Protein AF-0000000085030224 (afdb_homodimer)

Organism: Methanopyrus kandleri (strain AV19 / DSM 6324 / JCM 9639 / NBRC 100938) (NCBI:txid190192)

Nearest PDB structures (foldseek):
  5ff0-assembly1_A  TM=8.619E-01  e=9.797E-22  Thermotoga maritima
  5fep-assembly1_A  TM=8.536E-01  e=1.835E-21  Thermotoga maritima
  3iix-assembly1_A  TM=8.517E-01  e=8.089E-21  Thermotoga maritima MSB8
  7o1s-assembly1_A  TM=8.584E-01  e=1.139E-20  Thermotoga maritima MSB8
  7o1p-assembly1_A  TM=8.480E-01  e=1.139E-20  Thermotoga maritima MSB8

Radius of gyration: 26.55 Å; Cα contacts (8 Å, |Δi|>4): 1636; chains: 2; bounding box: 84×77×60 Å

pLDDT: mean 93.84, std 14.71, range [23.75, 98.94]

Sequence (712 aa):
MRFKDALREVRTDRKLADTEAIVRLLSAKSVRVHDLFRAALSEKLHHRGELVKLTSTIHVTNECRIRPRCAYCGFAAGASPEGYFEGFTRSYEEIAEAAKAIEESGIPRVSCSGAYRGDGGKLAVTAARAVKENTDLELLINFGHDLSEETIAELARLDVETICCNLETTNRELFERLKPGDSFEERVRVCETVCRYGIDLSSGLLVGIGEDYRDRAEHLKFLARFETLAEIPIMGFNPYPGTLMEHVPRCPLLEQAKVMAVARLMYPDLMITAPTPTVGPEEVEVALMAGADNLATVIPDNHPHEVKGVGNPRTGNLDRVVELIEGFGLKPELRGDRACSTSCTKLVNRSTQRSSMRFKDALREVRTDRKLADTEAIVRLLSAKSVRVHDLFRAALSEKLHHRGELVKLTSTIHVTNECRIRPRCAYCGFAAGASPEGYFEGFTRSYEEIAEAAKAIEESGIPRVSCSGAYRGDGGKLAVTAARAVKENTDLELLINFGHDLSEETIAELARLDVETICCNLETTNRELFERLKPGDSFEERVRVCETVCRYGIDLSSGLLVGIGEDYRDRAEHLKFLARFETLAEIPIMGFNPYPGTLMEHVPRCPLLEQAKVMAVARLMYPDLMITAPTPTVGPEEVEVALMAGADNLATVIPDNHPHEVKGVGNPRTGNLDRVVELIEGFGLKPELRGDRACSTSCTKLVNRSTQRSS

Secondary structure (DSSP, 8-state):
--HHHHHHHHHHHGGG--HHHHHHHHT--THHHHHHHHHHHHHHHHHH-SEEEEEEEEEEE-----SSPPTT--SSTTS-TTS--S--B--HHHHHHHHHHHHHHT--EEEEEE---SSSSHHHHHHHHHHHHH---EEEEE-GGG--HHHHHHHHHTT--EEE---B---HHHHHHH-TTS-HHHHHHHHHHHHHTTPEEE--EEESSS--HHHHHHHHHHGGG-TTEEEEEEEE----TTSTTTTSPPPPHHHHHHHHHHHHHH-TTSEEEEEHHHH-TT-HHHHHHTT--EEESEE-TT-SS----SS-S--EEHHHHHHHHHHHT-EE---TTHHHHHHHHHHHTTTGGG--/--HHHHHHHHHHHGGG--HHHHHHHHT--THHHHHHHHHHHHHHHHHH-SEEEEEEEEEEE-----SSPPTT--SSTTS-TTS--S--B--HHHHHHHHHHHHHHT--EEEEEE---SSSSHHHHHHHHHHHHH---EEEEE-GGG--HHHHHHHHHTT--EEE---B---HHHHHHH-TTS-HHHHHHHHHHHHHTTPEEE--EEESSS--HHHHHHHHHHGGG-TTEEEEEEEE----TTSTTTTSPPPPHHHHHHHHHHHHHH-TTSEEEEEHHHH-TT-HHHHHHTT--EEESEE-TT-SS----SS-S--EEHHHHHHHHHHHT-EE---TTHHHHHHHHHHHTTTGGG--

Structure (mmCIF, N/CA/C/O backbone):
data_AF-0000000085030224-model_v1
#
loop_
_entity.id
_entity.type
_entity.pdbx_description
1 polymer 'Predicted enzyme related to biotin synthase'
#
loop_
_atom_site.group_PDB
_atom_site.id
_atom_site.type_symbol
_atom_site.label_atom_id
_atom_site.label_alt_id
_atom_site.label_comp_id
_atom_site.label_asym_id
_atom_site.label_entity_id
_atom_site.label_seq_id
_atom_site.pdbx_PDB_ins_code
_atom_site.Cartn_x
_atom_site.Cartn_y
_atom_site.Cartn_z
_atom_site.occupancy
_atom_site.B_iso_or_equiv
_atom_site.auth_seq_id
_atom_site.auth_comp_id
_atom_site.auth_asym_id
_atom_site.auth_atom_id
_atom_site.pdbx_PDB_model_num
ATOM 1 N N . MET A 1 1 ? 9.742 -3.543 28.781 1 88 1 MET A N 1
ATOM 2 C CA . MET A 1 1 ? 8.305 -3.527 29.031 1 88 1 MET A CA 1
ATOM 3 C C . MET A 1 1 ? 7.57 -4.414 28.031 1 88 1 MET A C 1
ATOM 5 O O . MET A 1 1 ? 7.891 -4.414 26.844 1 88 1 MET A O 1
ATOM 9 N N . ARG A 1 2 ? 6.578 -5.172 28.625 1 93.69 2 ARG A N 1
ATOM 10 C CA . ARG A 1 2 ? 5.797 -6.035 27.734 1 93.69 2 ARG A CA 1
ATOM 11 C C . ARG A 1 2 ? 4.852 -5.219 26.859 1 93.69 2 ARG A C 1
ATOM 13 O O . ARG A 1 2 ? 4.309 -4.203 27.312 1 93.69 2 ARG A O 1
ATOM 20 N N . PHE A 1 3 ? 4.664 -5.668 25.672 1 97.31 3 PHE A N 1
ATOM 21 C CA . PHE A 1 3 ? 3.84 -4.957 24.703 1 97.31 3 PHE A CA 1
ATOM 22 C C . PHE A 1 3 ? 2.438 -4.727 25.25 1 97.31 3 PHE A C 1
ATOM 24 O O . PHE A 1 3 ? 1.894 -3.627 25.141 1 97.31 3 PHE A O 1
ATOM 31 N N . LYS A 1 4 ? 1.831 -5.734 25.812 1 96.62 4 LYS A N 1
ATOM 32 C CA . LYS A 1 4 ? 0.47 -5.641 26.344 1 96.62 4 LYS A CA 1
ATOM 33 C C . LYS A 1 4 ? 0.37 -4.582 27.438 1 96.62 4 LYS A C 1
ATOM 35 O O . LYS A 1 4 ? -0.636 -3.877 27.531 1 96.62 4 LYS A O 1
ATOM 40 N N . ASP A 1 5 ? 1.41 -4.504 28.266 1 97.62 5 ASP A N 1
ATOM 41 C CA . ASP A 1 5 ? 1.444 -3.504 29.328 1 97.62 5 ASP A CA 1
ATOM 42 C C . ASP A 1 5 ? 1.583 -2.096 28.75 1 97.62 5 ASP A C 1
ATOM 44 O O . ASP A 1 5 ? 0.941 -1.159 29.234 1 97.62 5 ASP A O 1
ATOM 48 N N . ALA A 1 6 ? 2.447 -1.992 27.75 1 98.19 6 ALA A N 1
ATOM 49 C CA . ALA A 1 6 ? 2.619 -0.707 27.078 1 98.19 6 ALA A CA 1
ATOM 50 C C . ALA A 1 6 ? 1.314 -0.249 26.438 1 98.19 6 ALA A C 1
ATOM 52 O O . ALA A 1 6 ? 0.932 0.917 26.547 1 98.19 6 ALA A O 1
ATOM 53 N N . LEU A 1 7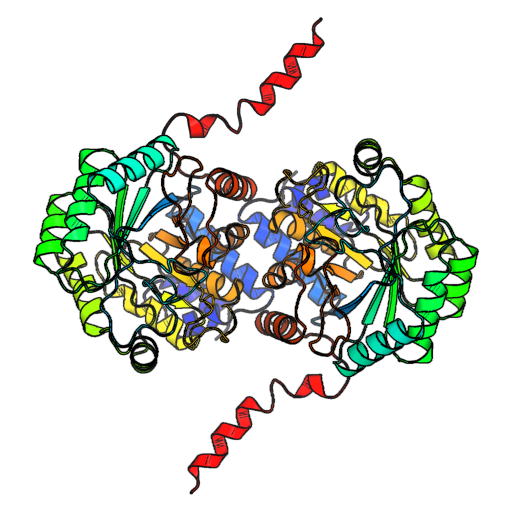 ? 0.66 -1.179 25.75 1 98.25 7 LEU A N 1
ATOM 54 C CA . LEU A 1 7 ? -0.608 -0.879 25.094 1 98.25 7 LEU A CA 1
ATOM 55 C C . LEU A 1 7 ? -1.647 -0.411 26.094 1 98.25 7 LEU A C 1
ATOM 57 O O . LEU A 1 7 ? -2.334 0.589 25.875 1 98.25 7 LEU A O 1
ATOM 61 N N . ARG A 1 8 ? -1.753 -1.082 27.234 1 97.56 8 ARG A N 1
ATOM 62 C CA . ARG A 1 8 ? -2.678 -0.706 28.297 1 97.56 8 ARG A CA 1
ATOM 63 C C . ARG A 1 8 ? -2.354 0.684 28.844 1 97.56 8 ARG A C 1
ATOM 65 O O . ARG A 1 8 ? -3.254 1.499 29.047 1 97.56 8 ARG A O 1
ATOM 72 N N . GLU A 1 9 ? -1.132 0.903 29.062 1 97.44 9 GLU A N 1
ATOM 73 C CA . GLU A 1 9 ? -0.713 2.186 29.625 1 97.44 9 GLU A CA 1
ATOM 74 C C . GLU A 1 9 ? -1.07 3.336 28.688 1 97.44 9 GLU A C 1
ATOM 76 O O . GLU A 1 9 ? -1.621 4.352 29.109 1 97.44 9 GLU A O 1
ATOM 81 N N . VAL A 1 10 ? -0.725 3.203 27.391 1 98.25 10 VAL A N 1
ATOM 82 C CA . VAL A 1 10 ? -0.957 4.285 26.438 1 98.25 10 VAL A CA 1
ATOM 83 C C . VAL A 1 10 ? -2.457 4.512 26.281 1 98.25 10 VAL A C 1
ATOM 85 O O . VAL A 1 10 ? -2.906 5.652 26.125 1 98.25 10 VAL A O 1
ATOM 88 N N . ARG A 1 11 ? -3.246 3.453 26.328 1 97.19 11 ARG A N 1
ATOM 89 C CA . ARG A 1 11 ? -4.695 3.58 26.219 1 97.19 11 ARG A CA 1
ATOM 90 C C . ARG A 1 11 ? -5.281 4.27 27.453 1 97.19 11 ARG A C 1
ATOM 92 O O . ARG A 1 11 ? -6.289 4.973 27.359 1 97.19 11 ARG A O 1
ATOM 99 N N . THR A 1 12 ? -4.652 4.074 28.562 1 96.69 12 THR A N 1
ATOM 100 C CA . THR A 1 12 ? -5.164 4.602 29.828 1 96.69 12 THR A CA 1
ATOM 101 C C . THR A 1 12 ? -4.664 6.023 30.062 1 96.69 12 THR A C 1
ATOM 103 O O . THR A 1 12 ? -5.457 6.93 30.312 1 96.69 12 THR A O 1
ATOM 106 N N . ASP A 1 13 ? -3.32 6.211 29.938 1 96.44 13 ASP A N 1
ATOM 107 C CA . ASP A 1 13 ? -2.711 7.484 30.312 1 96.44 13 ASP A CA 1
ATOM 108 C C . ASP A 1 13 ? -2.73 8.461 29.141 1 96.44 13 ASP A C 1
ATOM 110 O O . ASP A 1 13 ? -2.514 9.664 29.328 1 96.44 13 ASP A O 1
ATOM 114 N N . ARG A 1 14 ? -2.904 7.918 27.938 1 96.88 14 ARG A N 1
ATOM 115 C CA . ARG A 1 14 ? -3.066 8.75 26.75 1 96.88 14 ARG A CA 1
ATOM 116 C C . ARG A 1 14 ? -1.854 9.648 26.531 1 96.88 14 ARG A C 1
ATOM 118 O O . ARG A 1 14 ? -0.722 9.172 26.453 1 96.88 14 ARG A O 1
ATOM 125 N N . LYS A 1 15 ? -2.057 10.977 26.391 1 94.12 15 LYS A N 1
ATOM 126 C CA . LYS A 1 15 ? -0.971 11.898 26.078 1 94.12 15 LYS A CA 1
ATOM 127 C C . LYS A 1 15 ? 0.045 11.961 27.219 1 94.12 15 LYS A C 1
ATOM 129 O O . LYS A 1 15 ? 1.147 12.484 27.031 1 94.12 15 LYS A O 1
ATOM 134 N N . LEU A 1 16 ? -0.285 11.391 28.422 1 93.88 16 LEU A N 1
ATOM 135 C CA . LEU A 1 16 ? 0.604 11.422 29.578 1 93.88 16 LEU A CA 1
ATOM 136 C C . LEU A 1 16 ? 1.393 10.117 29.688 1 93.88 16 LEU A C 1
ATOM 138 O O . LEU A 1 16 ? 2.195 9.953 30.609 1 93.88 16 LEU A O 1
ATOM 142 N N . ALA A 1 17 ? 1.187 9.219 28.75 1 96.38 17 ALA A N 1
ATOM 143 C CA . ALA A 1 17 ? 1.876 7.934 28.781 1 96.38 17 ALA A CA 1
ATOM 144 C C . ALA A 1 17 ? 3.391 8.125 28.797 1 96.38 17 ALA A C 1
ATOM 146 O O . ALA A 1 17 ? 3.902 9.102 28.25 1 96.38 17 ALA A O 1
ATOM 147 N N . ASP A 1 18 ? 4.117 7.16 29.359 1 97.5 18 ASP A N 1
ATOM 148 C CA . ASP A 1 18 ? 5.578 7.188 29.422 1 97.5 18 ASP A CA 1
ATOM 149 C C . ASP A 1 18 ? 6.184 6.996 28.031 1 97.5 18 ASP A C 1
ATOM 151 O O . ASP A 1 18 ? 5.668 6.223 27.219 1 97.5 18 ASP A O 1
ATOM 155 N N . THR A 1 19 ? 7.273 7.676 27.859 1 98.12 19 THR A N 1
ATOM 156 C CA . THR A 1 19 ? 7.957 7.617 26.562 1 98.12 19 THR A CA 1
ATOM 157 C C . THR A 1 19 ? 8.312 6.176 26.219 1 98.12 19 THR A C 1
ATOM 159 O O . THR A 1 19 ? 8.203 5.77 25.047 1 98.12 19 THR A O 1
ATOM 162 N N . GLU A 1 20 ? 8.68 5.41 27.188 1 98.19 20 GLU A N 1
ATOM 163 C CA . GLU A 1 20 ? 9.102 4.031 26.953 1 98.19 20 GLU A CA 1
ATOM 164 C C . GLU A 1 20 ? 7.93 3.178 26.469 1 98.19 20 GLU A C 1
ATOM 166 O O . GLU A 1 20 ? 8.102 2.295 25.625 1 98.19 20 GLU A O 1
ATOM 171 N N . ALA A 1 21 ? 6.758 3.4 27.031 1 98.56 21 ALA A N 1
ATOM 172 C CA . ALA A 1 21 ? 5.566 2.678 26.578 1 98.56 21 ALA A CA 1
ATOM 173 C C . ALA A 1 21 ? 5.227 3.016 25.141 1 98.56 21 ALA A C 1
ATOM 175 O O . ALA A 1 21 ? 4.891 2.129 24.344 1 98.56 21 ALA A O 1
ATOM 176 N N . ILE A 1 22 ? 5.34 4.27 24.797 1 98.81 22 ILE A N 1
ATOM 177 C CA . ILE A 1 22 ? 5.051 4.734 23.453 1 98.81 22 ILE A CA 1
ATOM 178 C C . ILE A 1 22 ? 6.047 4.117 22.469 1 98.81 22 ILE A C 1
ATOM 180 O O . ILE A 1 22 ? 5.656 3.613 21.406 1 98.81 22 ILE A O 1
ATOM 184 N N . VAL A 1 23 ? 7.348 4.141 22.828 1 98.75 23 VAL A N 1
ATOM 185 C CA . VAL A 1 23 ? 8.406 3.574 22 1 98.75 23 VAL A CA 1
ATOM 186 C C . VAL A 1 23 ? 8.141 2.086 21.766 1 98.75 23 VAL A C 1
ATOM 188 O O . VAL A 1 23 ? 8.336 1.574 20.672 1 98.75 23 VAL A O 1
ATOM 191 N N . ARG A 1 24 ? 7.688 1.404 22.812 1 98.5 24 ARG A N 1
ATOM 192 C CA . ARG A 1 24 ? 7.387 -0.02 22.703 1 98.5 24 ARG A CA 1
ATOM 193 C C . ARG A 1 24 ? 6.305 -0.278 21.672 1 98.5 24 ARG A C 1
ATOM 195 O O . ARG A 1 24 ? 6.387 -1.243 20.906 1 98.5 24 ARG A O 1
ATOM 202 N N . LEU A 1 25 ? 5.281 0.533 21.625 1 98.81 25 LEU A N 1
ATOM 203 C CA . LEU A 1 25 ? 4.211 0.387 20.641 1 98.81 25 LEU A CA 1
ATOM 204 C C . LEU A 1 25 ? 4.715 0.707 19.234 1 98.81 25 LEU A C 1
ATOM 206 O O . LEU A 1 25 ? 4.398 -0.006 18.281 1 98.81 25 LEU A O 1
ATOM 210 N N . LEU A 1 26 ? 5.523 1.766 19.125 1 98.75 26 LEU A N 1
ATOM 211 C CA . LEU A 1 26 ? 6.043 2.195 17.828 1 98.75 26 LEU A CA 1
ATOM 212 C C . LEU A 1 26 ? 6.949 1.128 17.219 1 98.75 26 LEU A C 1
ATOM 214 O O . LEU A 1 26 ? 7.086 1.04 16 1 98.75 26 LEU A O 1
ATOM 218 N N . SER A 1 27 ? 7.527 0.325 18.062 1 98.19 27 SER A N 1
ATOM 219 C CA . SER A 1 27 ? 8.461 -0.698 17.594 1 98.19 27 SER A CA 1
ATOM 220 C C . SER A 1 27 ? 7.758 -2.041 17.422 1 98.19 27 SER A C 1
ATOM 222 O O . SER A 1 27 ? 8.414 -3.068 17.234 1 98.19 27 SER A O 1
ATOM 224 N N . ALA A 1 28 ? 6.41 -2.055 17.484 1 97.75 28 ALA A N 1
ATOM 225 C CA . ALA A 1 28 ? 5.637 -3.287 17.359 1 97.75 28 ALA A CA 1
ATOM 226 C C . ALA A 1 28 ? 6 -4.035 16.078 1 97.75 28 ALA A C 1
ATOM 228 O O . ALA A 1 28 ? 6.199 -3.42 15.031 1 97.75 28 ALA A O 1
ATOM 229 N N . LYS A 1 29 ? 6.047 -5.367 16.156 1 96.5 29 LYS A N 1
ATOM 230 C CA . LYS A 1 29 ? 6.34 -6.246 15.023 1 96.5 29 LYS A CA 1
ATOM 231 C C . LYS A 1 29 ? 5.355 -7.406 14.953 1 96.5 29 LYS A C 1
ATOM 233 O O . LYS A 1 29 ? 4.695 -7.723 15.945 1 96.5 29 LYS A O 1
ATOM 238 N N . SER A 1 30 ? 5.23 -7.969 13.766 1 96 30 SER A N 1
ATOM 239 C CA . SER A 1 30 ? 4.461 -9.195 13.57 1 96 30 SER A CA 1
ATOM 240 C C . SER A 1 30 ? 3.057 -9.062 14.148 1 96 30 SER A C 1
ATOM 242 O O . SER A 1 30 ? 2.348 -8.102 13.852 1 96 30 SER A O 1
ATOM 244 N N . VAL A 1 31 ? 2.586 -9.984 14.969 1 95.94 31 VAL A N 1
ATOM 245 C CA . VAL A 1 31 ? 1.201 -10.062 15.43 1 95.94 31 VAL A CA 1
ATOM 246 C C . VAL A 1 31 ? 0.865 -8.844 16.281 1 95.94 31 VAL A C 1
ATOM 248 O O . VAL A 1 31 ? -0.296 -8.438 16.359 1 95.94 31 VAL A O 1
ATOM 251 N N . ARG A 1 32 ? 1.884 -8.227 16.906 1 97.56 32 ARG A N 1
ATOM 252 C CA . ARG A 1 32 ? 1.66 -7.074 17.766 1 97.56 32 ARG A CA 1
ATOM 253 C C . ARG A 1 32 ? 1.203 -5.863 16.953 1 97.56 32 ARG A C 1
ATOM 255 O O . ARG A 1 32 ? 0.532 -4.977 17.484 1 97.56 32 ARG A O 1
ATOM 262 N N . VAL A 1 33 ? 1.571 -5.82 15.672 1 98.19 33 VAL A N 1
ATOM 263 C CA . VAL A 1 33 ? 1.097 -4.754 14.789 1 98.19 33 VAL A CA 1
ATOM 264 C C . VAL A 1 33 ? -0.425 -4.812 14.68 1 98.19 33 VAL A C 1
ATOM 266 O O . VAL A 1 33 ? -1.099 -3.781 14.734 1 98.19 33 VAL A O 1
ATOM 269 N N . HIS A 1 34 ? -0.99 -6.047 14.555 1 97.62 34 HIS A N 1
ATOM 270 C CA . HIS A 1 34 ? -2.436 -6.227 14.477 1 97.62 34 HIS A CA 1
ATOM 271 C C . HIS A 1 34 ? -3.117 -5.77 15.758 1 97.62 34 HIS A C 1
ATOM 273 O O . HIS A 1 34 ? -4.18 -5.141 15.711 1 97.62 34 HIS A O 1
ATOM 279 N N . ASP A 1 35 ? -2.473 -6.109 16.891 1 98 35 ASP A N 1
ATOM 280 C CA . ASP A 1 35 ? -3.031 -5.695 18.188 1 98 35 ASP A CA 1
ATOM 281 C C . ASP A 1 35 ? -3.061 -4.172 18.297 1 98 35 ASP A C 1
ATOM 283 O O . ASP A 1 35 ? -4.047 -3.6 18.766 1 98 35 ASP A O 1
ATOM 287 N N . LEU A 1 36 ? -1.989 -3.564 17.875 1 98.69 36 LEU A N 1
ATOM 288 C CA . LEU A 1 36 ? -1.882 -2.109 17.922 1 98.69 36 LEU A CA 1
ATOM 289 C C . LEU A 1 36 ? -2.945 -1.462 17.031 1 98.69 36 LEU A C 1
ATOM 291 O O . LEU A 1 36 ? -3.674 -0.573 17.484 1 98.69 36 LEU A O 1
ATOM 295 N N . PHE A 1 37 ? -3.076 -1.923 15.766 1 98.75 37 PHE A N 1
ATOM 296 C CA . PHE A 1 37 ? -4.008 -1.335 14.812 1 98.75 37 PHE A CA 1
ATOM 297 C C . PHE A 1 37 ? -5.449 -1.572 15.242 1 98.75 37 PHE A C 1
ATOM 299 O O . PHE A 1 37 ? -6.293 -0.683 15.125 1 98.75 37 PHE A O 1
ATOM 306 N N . ARG A 1 38 ? -5.75 -2.762 15.781 1 98.31 38 ARG A N 1
ATOM 307 C CA . ARG A 1 38 ? -7.098 -3.07 16.266 1 98.31 38 ARG A CA 1
ATOM 308 C C . ARG A 1 38 ? -7.504 -2.135 17.391 1 98.31 38 ARG A C 1
ATOM 310 O O . ARG A 1 38 ? -8.633 -1.638 17.422 1 98.31 38 ARG A O 1
ATOM 317 N N . ALA A 1 39 ? -6.578 -1.926 18.328 1 98.56 39 ALA A N 1
ATOM 318 C CA . ALA A 1 39 ? -6.844 -1.021 19.453 1 98.56 39 ALA A CA 1
ATOM 319 C C . ALA A 1 39 ? -7.086 0.403 18.953 1 98.56 39 ALA A C 1
ATOM 321 O O . ALA A 1 39 ? -8.023 1.069 19.391 1 98.56 39 ALA A O 1
ATOM 322 N N . ALA A 1 40 ? -6.246 0.87 18.047 1 98.81 40 ALA A N 1
ATOM 323 C CA . ALA A 1 40 ? -6.359 2.225 17.5 1 98.81 40 ALA A CA 1
ATOM 324 C C . ALA A 1 40 ? -7.695 2.424 16.797 1 98.81 40 ALA A C 1
ATOM 326 O O . ALA A 1 40 ? -8.383 3.418 17.031 1 98.81 40 ALA A O 1
ATOM 327 N N . LEU A 1 41 ? -8.07 1.475 15.93 1 98.75 41 LEU A N 1
ATOM 328 C CA . LEU A 1 41 ? -9.328 1.58 15.195 1 98.75 41 LEU A CA 1
ATOM 329 C C . LEU A 1 41 ? -10.523 1.521 16.141 1 98.75 41 LEU A C 1
ATOM 331 O O . LEU A 1 41 ? -11.508 2.232 15.945 1 98.75 41 LEU A O 1
ATOM 335 N N . SER A 1 42 ? -10.414 0.646 17.156 1 98.31 42 SER A N 1
ATOM 336 C CA . SER A 1 42 ? -11.484 0.583 18.156 1 98.31 42 SER A CA 1
ATOM 337 C C . SER A 1 42 ? -11.672 1.928 18.844 1 98.31 42 SER A C 1
ATOM 339 O O . SER A 1 42 ? -12.805 2.373 19.047 1 98.31 42 SER A O 1
ATOM 341 N N . GLU A 1 43 ? -10.578 2.609 19.203 1 98.31 43 GLU A N 1
ATOM 342 C CA . GLU A 1 43 ? -10.648 3.934 19.812 1 98.31 43 GLU A CA 1
ATOM 343 C C . GLU A 1 43 ? -11.266 4.949 18.859 1 98.31 43 GLU A C 1
ATOM 345 O O . GLU A 1 43 ? -12.078 5.781 19.266 1 98.31 43 GLU A O 1
ATOM 350 N N . LYS A 1 44 ? -10.805 4.859 17.609 1 98.62 44 LYS A N 1
ATOM 351 C CA . LYS A 1 44 ? -11.367 5.746 16.594 1 98.62 44 LYS A CA 1
ATOM 352 C C . LYS A 1 44 ? -12.875 5.578 16.484 1 98.62 44 LYS A C 1
ATOM 354 O O . LYS A 1 44 ? -13.617 6.566 16.453 1 98.62 44 LYS A O 1
ATOM 359 N N . LEU A 1 45 ? -13.383 4.387 16.406 1 98.44 45 LEU A N 1
ATOM 360 C CA . LEU A 1 45 ? -14.812 4.102 16.266 1 98.44 45 LEU A CA 1
ATOM 361 C C . LEU A 1 45 ? -15.578 4.566 17.5 1 98.44 45 LEU A C 1
ATOM 363 O O . LEU A 1 45 ? -16.688 5.098 17.375 1 98.44 45 LEU A O 1
ATOM 367 N N . HIS A 1 46 ? -14.984 4.395 18.641 1 98.19 46 HIS A N 1
ATOM 368 C CA . HIS A 1 46 ? -15.641 4.75 19.906 1 98.19 46 HIS A CA 1
ATOM 369 C C . HIS A 1 46 ? -15.719 6.266 20.062 1 98.19 46 HIS A C 1
ATOM 371 O O . HIS A 1 46 ? -16.75 6.797 20.484 1 98.19 46 HIS A O 1
ATOM 377 N N . HIS A 1 47 ? -14.688 6.992 19.75 1 98.25 47 HIS A N 1
ATOM 378 C CA . HIS A 1 47 ? -14.57 8.406 20.078 1 98.25 47 HIS A CA 1
ATOM 379 C C . HIS A 1 47 ? -14.984 9.289 18.906 1 98.25 47 HIS A C 1
ATOM 381 O O . HIS A 1 47 ? -15.469 10.406 19.109 1 98.25 47 HIS A O 1
ATOM 387 N N . ARG A 1 48 ? -14.742 8.773 17.703 1 97.81 48 ARG A N 1
ATOM 388 C CA . ARG A 1 48 ? -14.906 9.633 16.531 1 97.81 48 ARG A CA 1
ATOM 389 C C . ARG A 1 48 ? -15.93 9.062 15.562 1 97.81 48 ARG A C 1
ATOM 391 O O . ARG A 1 48 ? -16.266 9.695 14.555 1 97.81 48 ARG A O 1
ATOM 398 N N . GLY A 1 49 ? -16.391 7.832 15.805 1 98.12 49 GLY A N 1
ATOM 399 C CA . GLY A 1 49 ? -17.406 7.207 14.969 1 98.12 49 GLY A CA 1
ATOM 400 C C . GLY A 1 49 ? -16.844 6.645 13.68 1 98.12 49 GLY A C 1
ATOM 401 O O . GLY A 1 49 ? -15.648 6.422 13.555 1 98.12 49 GLY A O 1
ATOM 402 N N . GLU A 1 50 ? -17.719 6.383 12.68 1 98.06 50 GLU A N 1
ATOM 403 C CA . GLU A 1 50 ? -17.359 5.68 11.453 1 98.06 50 GLU A CA 1
ATOM 404 C C . GLU A 1 50 ? -17.016 6.664 10.336 1 98.06 50 GLU A C 1
ATOM 406 O O . GLU A 1 50 ? -16.516 6.266 9.281 1 98.06 50 GLU A O 1
ATOM 411 N N . LEU A 1 51 ? -17.25 7.922 10.531 1 98.12 51 LEU A N 1
ATOM 412 C CA . LEU A 1 51 ? -17.078 8.922 9.477 1 98.12 51 LEU A CA 1
ATOM 413 C C . LEU A 1 51 ? -15.602 9.188 9.219 1 98.12 51 LEU A C 1
ATOM 415 O O . LEU A 1 51 ? -14.797 9.25 10.156 1 98.12 51 LEU A O 1
ATOM 419 N N . VAL A 1 52 ? -15.25 9.258 8.016 1 98.75 52 VAL A N 1
ATOM 420 C CA . VAL A 1 52 ? -13.922 9.68 7.566 1 98.75 52 VAL A CA 1
ATOM 421 C C . VAL A 1 52 ? -14.023 11.016 6.844 1 98.75 52 VAL A C 1
ATOM 423 O O . VAL A 1 52 ? -14.703 11.133 5.82 1 98.75 52 VAL A O 1
ATOM 426 N N . LYS A 1 53 ? -13.414 12.023 7.379 1 98.69 53 LYS A N 1
ATOM 427 C CA . LYS A 1 53 ? -13.375 13.344 6.758 1 98.69 53 LYS A CA 1
ATOM 428 C C . LYS A 1 53 ? -12.523 13.328 5.488 1 98.69 53 LYS A C 1
ATOM 430 O O . LYS A 1 53 ? -11.562 12.57 5.391 1 98.69 53 LYS A O 1
ATOM 435 N N . LEU A 1 54 ? -12.938 14.055 4.535 1 98.75 54 LEU A N 1
ATOM 436 C CA . LEU A 1 54 ? -12.164 14.281 3.318 1 98.75 54 LEU A CA 1
ATOM 437 C C . LEU A 1 54 ? -11.766 15.75 3.199 1 98.75 54 LEU A C 1
ATOM 439 O O . LEU A 1 54 ? -12.594 16.641 3.4 1 98.75 54 LEU A O 1
ATOM 443 N N . THR A 1 55 ? -10.516 15.992 2.945 1 98.81 55 THR A N 1
ATOM 444 C CA . THR A 1 55 ? -10 17.344 2.75 1 98.81 55 THR A CA 1
ATOM 445 C C . THR A 1 55 ? -9.32 17.469 1.391 1 98.81 55 THR A C 1
ATOM 447 O O . THR A 1 55 ? -8.398 16.703 1.078 1 98.81 55 THR A O 1
ATOM 450 N N . SER A 1 56 ? -9.805 18.328 0.563 1 98.75 56 SER A N 1
ATOM 451 C CA . SER A 1 56 ? -9.109 18.641 -0.683 1 98.75 56 SER A CA 1
ATOM 452 C C . SER A 1 56 ? -8.062 19.734 -0.476 1 98.75 56 SER A C 1
ATOM 454 O O . SER A 1 56 ? -7.762 20.109 0.66 1 98.75 56 SER A O 1
ATOM 456 N N . THR A 1 57 ? -7.414 20.156 -1.58 1 98.5 57 THR A N 1
ATOM 457 C CA . THR A 1 57 ? -6.301 21.094 -1.395 1 98.5 57 THR A CA 1
ATOM 458 C C . THR A 1 57 ? -6.254 22.109 -2.527 1 98.5 57 THR A C 1
ATOM 460 O O . THR A 1 57 ? -6.625 21.812 -3.662 1 98.5 57 THR A O 1
ATOM 463 N N . ILE A 1 58 ? -5.934 23.266 -2.207 1 98.62 58 ILE A N 1
ATOM 464 C CA . ILE A 1 58 ? -5.535 24.328 -3.121 1 98.62 58 ILE A CA 1
ATOM 465 C C . ILE A 1 58 ? -4.141 24.828 -2.752 1 98.62 58 ILE A C 1
ATOM 467 O O . ILE A 1 58 ? -3.947 25.406 -1.68 1 98.62 58 ILE A O 1
ATOM 471 N N . HIS A 1 59 ? -3.232 24.578 -3.617 1 98.25 59 HIS A N 1
ATOM 472 C CA . HIS A 1 59 ? -1.919 25.172 -3.434 1 98.25 59 HIS A CA 1
ATOM 473 C C . HIS A 1 59 ? -1.897 26.609 -3.945 1 98.25 59 HIS A C 1
ATOM 475 O O . HIS A 1 59 ? -2.084 26.859 -5.141 1 98.25 59 HIS A O 1
ATOM 481 N N . VAL A 1 60 ? -1.584 27.484 -3.072 1 98.38 60 VAL A N 1
ATOM 482 C CA . VAL A 1 60 ? -1.743 28.906 -3.361 1 98.38 60 VAL A CA 1
ATOM 483 C C . VAL A 1 60 ? -0.479 29.438 -4.027 1 98.38 60 VAL A C 1
ATOM 485 O O . VAL A 1 60 ? -0.554 30.234 -4.973 1 98.38 60 VAL A O 1
ATOM 488 N N . THR A 1 61 ? 0.682 29.031 -3.566 1 97.81 61 THR A N 1
ATOM 489 C CA . THR A 1 61 ? 1.956 29.422 -4.16 1 97.81 61 THR A CA 1
ATOM 490 C C . THR A 1 61 ? 3.045 28.406 -3.82 1 97.81 61 THR A C 1
ATOM 492 O O . THR A 1 61 ? 3.039 27.828 -2.732 1 97.81 61 THR A O 1
ATOM 495 N N . ASN A 1 62 ? 3.906 28.156 -4.738 1 97.12 62 ASN A N 1
ATOM 496 C CA . ASN A 1 62 ? 5.059 27.312 -4.473 1 97.12 62 ASN A CA 1
ATOM 497 C C . ASN A 1 62 ? 6.359 28.109 -4.484 1 97.12 62 ASN A C 1
ATOM 499 O O . ASN A 1 62 ? 7.445 27.531 -4.582 1 97.12 62 ASN A O 1
ATOM 503 N N . GLU A 1 63 ? 6.246 29.422 -4.531 1 97.25 63 GLU A N 1
ATOM 504 C CA . GLU A 1 63 ? 7.418 30.297 -4.496 1 97.25 63 GLU A CA 1
ATOM 505 C C . GLU A 1 63 ? 7.945 30.453 -3.072 1 97.25 63 GLU A C 1
ATOM 507 O O . GLU A 1 63 ? 7.508 31.344 -2.336 1 97.25 63 GLU A O 1
ATOM 512 N N . CYS A 1 64 ? 8.906 29.641 -2.766 1 97.31 64 CYS A N 1
ATOM 513 C CA . CYS A 1 64 ? 9.422 29.578 -1.403 1 97.31 64 CYS A CA 1
ATOM 514 C C . CYS A 1 64 ? 10.734 30.359 -1.289 1 97.31 64 CYS A C 1
ATOM 516 O O . CYS A 1 64 ? 11.625 30.203 -2.121 1 97.31 64 CYS A O 1
ATOM 518 N N . ARG A 1 65 ? 10.875 31.156 -0.244 1 97 65 ARG A N 1
ATOM 519 C CA . ARG A 1 65 ? 12.062 31.984 -0.059 1 97 65 ARG A CA 1
ATOM 520 C C . ARG A 1 65 ? 12.977 31.406 1.012 1 97 65 ARG A C 1
ATOM 522 O O . ARG A 1 65 ? 13.992 32 1.367 1 97 65 ARG A O 1
ATOM 529 N N . ILE A 1 66 ? 12.656 30.25 1.529 1 96.81 66 ILE A N 1
ATOM 530 C CA . ILE A 1 66 ? 13.523 29.609 2.506 1 96.81 66 ILE A CA 1
ATOM 531 C C . ILE A 1 66 ? 14.852 29.234 1.848 1 96.81 66 ILE A C 1
ATOM 533 O O . ILE A 1 66 ? 14.867 28.578 0.805 1 96.81 66 ILE A O 1
ATOM 537 N N . ARG A 1 67 ? 15.93 29.719 2.504 1 95.69 67 ARG A N 1
ATOM 538 C CA . ARG A 1 67 ? 17.281 29.344 2.096 1 95.69 67 ARG A CA 1
ATOM 539 C C . ARG A 1 67 ? 18.172 29.109 3.311 1 95.69 67 ARG A C 1
ATOM 541 O O . ARG A 1 67 ? 18.141 29.859 4.277 1 95.69 67 ARG A O 1
ATOM 548 N N . PRO A 1 68 ? 19.031 28.109 3.186 1 96.31 68 PRO A N 1
ATOM 549 C CA . PRO A 1 68 ? 19 27 2.213 1 96.31 68 PRO A CA 1
ATOM 550 C C . PRO A 1 68 ? 17.688 26.234 2.25 1 96.31 68 PRO A C 1
ATOM 552 O O . PRO A 1 68 ? 16.969 26.266 3.26 1 96.31 68 PRO A O 1
ATOM 555 N N . ARG A 1 69 ? 17.312 25.516 1.235 1 95.12 69 ARG A N 1
ATOM 556 C CA . ARG A 1 69 ? 16.062 24.781 1.106 1 95.12 69 ARG A CA 1
ATOM 557 C C . ARG A 1 69 ? 16.031 23.562 2.031 1 95.12 69 ARG A C 1
ATOM 559 O O . ARG A 1 69 ? 17.078 23.031 2.389 1 95.12 69 ARG A O 1
ATOM 566 N N . CYS A 1 70 ? 14.789 23.234 2.381 1 97.19 70 CYS A N 1
ATOM 567 C CA . CYS A 1 70 ? 14.617 21.984 3.105 1 97.19 70 CYS A CA 1
ATOM 568 C C . CYS A 1 70 ? 15.117 20.812 2.281 1 97.19 70 CYS A C 1
ATOM 570 O O . CYS A 1 70 ? 14.898 20.75 1.07 1 97.19 70 CYS A O 1
ATOM 572 N N . ALA A 1 71 ? 15.695 19.844 2.863 1 97.44 71 ALA A N 1
ATOM 573 C CA . ALA A 1 71 ? 16.422 18.766 2.193 1 97.44 71 ALA A CA 1
ATOM 574 C C . ALA A 1 71 ? 15.453 17.844 1.449 1 97.44 71 ALA A C 1
ATOM 576 O O . ALA A 1 71 ? 15.828 17.219 0.452 1 97.44 71 ALA A O 1
ATOM 577 N N . TYR A 1 72 ? 14.188 17.781 1.873 1 96.31 72 TYR A N 1
ATOM 578 C CA . TYR A 1 72 ? 13.242 16.797 1.366 1 96.31 72 TYR A CA 1
ATOM 579 C C . TYR A 1 72 ? 12.211 17.438 0.453 1 96.31 72 TYR A C 1
ATOM 581 O O . TYR A 1 72 ? 11.359 16.75 -0.121 1 96.31 72 TYR A O 1
ATOM 589 N N . CYS A 1 73 ? 12.219 18.656 0.267 1 94.25 73 CYS A N 1
ATOM 590 C CA . CYS A 1 73 ? 11.07 19.359 -0.283 1 94.25 73 CYS A CA 1
ATOM 591 C C . CYS A 1 73 ? 11.016 19.219 -1.799 1 94.25 73 CYS A C 1
ATOM 593 O O . CYS A 1 73 ? 11.93 19.656 -2.504 1 94.25 73 CYS A O 1
ATOM 595 N N . GLY A 1 74 ? 9.953 18.719 -2.273 1 93.88 74 GLY A N 1
ATOM 596 C CA . GLY A 1 74 ? 9.703 18.672 -3.705 1 93.88 74 GLY A CA 1
ATOM 597 C C . GLY A 1 74 ? 8.656 19.656 -4.168 1 93.88 74 GLY A C 1
ATOM 598 O O . GLY A 1 74 ? 8.281 19.672 -5.344 1 93.88 74 GLY A O 1
ATOM 599 N N . PHE A 1 75 ? 8.188 20.5 -3.336 1 94.12 75 PHE A N 1
ATOM 600 C CA . PHE A 1 75 ? 7.051 21.375 -3.584 1 94.12 75 PHE A CA 1
ATOM 601 C C . PHE A 1 75 ? 7.52 22.719 -4.117 1 94.12 75 PHE A C 1
ATOM 603 O O . PHE A 1 75 ? 6.898 23.281 -5.02 1 94.12 75 PHE A O 1
ATOM 610 N N . ALA A 1 76 ? 8.602 23.25 -3.559 1 96.19 76 ALA A N 1
ATOM 611 C CA . ALA A 1 76 ? 9.086 24.578 -3.918 1 96.19 76 ALA A CA 1
ATOM 612 C C . ALA A 1 76 ? 9.484 24.641 -5.391 1 96.19 76 ALA A C 1
ATOM 614 O O . ALA A 1 76 ? 10.023 23.672 -5.934 1 96.19 76 ALA A O 1
ATOM 615 N N . ALA A 1 77 ? 9.273 25.781 -5.938 1 96.56 77 ALA A N 1
ATOM 616 C CA . ALA A 1 77 ? 9.672 26 -7.328 1 96.56 77 ALA A CA 1
ATOM 617 C C . ALA A 1 77 ? 11.141 25.641 -7.539 1 96.56 77 ALA A C 1
ATOM 619 O O . ALA A 1 77 ? 12 26.016 -6.73 1 96.56 77 ALA A O 1
ATOM 620 N N . GLY A 1 78 ? 11.352 24.844 -8.586 1 95.5 78 GLY A N 1
ATOM 621 C CA . GLY A 1 78 ? 12.727 24.5 -8.945 1 95.5 78 GLY A CA 1
ATOM 622 C C . GLY A 1 78 ? 13.289 23.359 -8.133 1 95.5 78 GLY A C 1
ATOM 623 O O . GLY A 1 78 ? 14.422 22.922 -8.359 1 95.5 78 GLY A O 1
ATOM 624 N N . ALA A 1 79 ? 12.508 22.828 -7.215 1 94.62 79 ALA A N 1
ATOM 625 C CA . ALA A 1 79 ? 13.039 21.828 -6.297 1 94.62 79 ALA A CA 1
ATOM 626 C C . ALA A 1 79 ? 13.117 20.469 -6.961 1 94.62 79 ALA A C 1
ATOM 628 O O . ALA A 1 79 ? 14.086 19.719 -6.773 1 94.62 79 ALA A O 1
ATOM 629 N N . SER A 1 80 ? 12.07 20.094 -7.727 1 96.25 80 SER A N 1
ATOM 630 C CA . SER A 1 80 ? 12.016 18.766 -8.336 1 96.25 80 SER A CA 1
ATOM 631 C C . SER A 1 80 ? 11.273 18.812 -9.672 1 96.25 80 SER A C 1
ATOM 633 O O . SER A 1 80 ? 10.219 19.438 -9.781 1 96.25 80 SER A O 1
ATOM 635 N N . PRO A 1 81 ? 11.758 18.062 -10.641 1 94.88 81 PRO A N 1
ATOM 636 C CA . PRO A 1 81 ? 11.031 17.984 -11.914 1 94.88 81 PRO A CA 1
ATOM 637 C C . PRO A 1 81 ? 9.711 17.234 -11.797 1 94.88 81 PRO A C 1
ATOM 639 O O . PRO A 1 81 ? 8.836 17.375 -12.656 1 94.88 81 PRO A O 1
ATOM 642 N N . GLU A 1 82 ? 9.508 16.422 -10.75 1 94.12 82 GLU A N 1
ATOM 643 C CA . GLU A 1 82 ? 8.273 15.664 -10.555 1 94.12 82 GLU A CA 1
ATOM 644 C C . GLU A 1 82 ? 7.266 16.453 -9.727 1 94.12 82 GLU A C 1
ATOM 646 O O . GLU A 1 82 ? 6.094 16.078 -9.641 1 94.12 82 GLU A O 1
ATOM 651 N N . GLY A 1 83 ? 7.766 17.531 -9.086 1 93.69 83 GLY A N 1
ATOM 652 C CA . GLY A 1 83 ? 6.887 18.438 -8.383 1 93.69 83 GLY A CA 1
ATOM 653 C C . GLY A 1 83 ? 6.391 19.578 -9.258 1 93.69 83 GLY A C 1
ATOM 654 O O . GLY A 1 83 ? 6.207 19.406 -10.461 1 93.69 83 GLY A O 1
ATOM 655 N N . TYR A 1 84 ? 6.059 20.75 -8.445 1 90.25 84 TYR A N 1
ATOM 656 C CA . TYR A 1 84 ? 5.777 21.969 -9.172 1 90.25 84 TYR A CA 1
ATOM 657 C C . TYR A 1 84 ? 7.066 22.672 -9.586 1 90.25 84 TYR A C 1
ATOM 659 O O . TYR A 1 84 ? 7.668 23.406 -8.789 1 90.25 84 TYR A O 1
ATOM 667 N N . PHE A 1 85 ? 7.562 22.297 -10.695 1 91.56 85 PHE A N 1
ATOM 668 C CA . PHE A 1 85 ? 8.867 22.828 -11.047 1 91.56 85 PHE A CA 1
ATOM 669 C C . PHE A 1 85 ? 8.781 24.328 -11.336 1 91.56 85 PHE A C 1
ATOM 671 O O . PHE A 1 85 ? 9.625 25.094 -10.883 1 91.56 85 PHE A O 1
ATOM 678 N N . GLU A 1 86 ? 7.789 24.766 -12.07 1 95.25 86 GLU A N 1
ATOM 679 C CA . GLU A 1 86 ? 7.594 26.188 -12.391 1 95.25 86 GLU A CA 1
ATOM 680 C C . GLU A 1 86 ? 6.91 26.922 -11.242 1 95.25 86 GLU A C 1
ATOM 682 O O . GLU A 1 86 ? 5.988 26.391 -10.617 1 95.25 86 GLU A O 1
ATOM 687 N N . GLY A 1 87 ? 7.32 28.141 -11.016 1 96.81 87 GLY A N 1
ATOM 688 C CA . GLY A 1 87 ? 6.73 28.969 -9.969 1 96.81 87 GLY A CA 1
ATOM 689 C C . GLY A 1 87 ? 5.34 29.469 -10.312 1 96.81 87 GLY A C 1
ATOM 690 O O . GLY A 1 87 ? 5.059 29.766 -11.477 1 96.81 87 GLY A O 1
ATOM 691 N N . PHE A 1 88 ? 4.512 29.547 -9.258 1 97.44 88 PHE A N 1
ATOM 692 C CA . PHE A 1 88 ? 3.186 30.125 -9.453 1 97.44 88 PHE A CA 1
ATOM 693 C C . PHE A 1 88 ? 2.676 30.766 -8.172 1 97.44 88 PHE A C 1
ATOM 695 O O . PHE A 1 88 ? 3.148 30.453 -7.078 1 97.44 88 PHE A O 1
ATOM 702 N N . THR A 1 89 ? 1.784 31.672 -8.266 1 98.06 89 THR A N 1
ATOM 703 C CA . THR A 1 89 ? 0.943 32.281 -7.234 1 98.06 89 THR A CA 1
ATOM 704 C C . THR A 1 89 ? -0.483 32.469 -7.742 1 98.06 89 THR A C 1
ATOM 706 O O . THR A 1 89 ? -0.706 33.156 -8.75 1 98.06 89 THR A O 1
ATOM 709 N N . ARG A 1 90 ? -1.39 31.906 -7.043 1 98.06 90 ARG A N 1
ATOM 710 C CA . ARG A 1 90 ? -2.771 31.938 -7.512 1 98.06 90 ARG A CA 1
ATOM 711 C C . ARG A 1 90 ? -3.467 33.219 -7.059 1 98.06 90 ARG A C 1
ATOM 713 O O . ARG A 1 90 ? -3.229 33.719 -5.953 1 98.06 90 ARG A O 1
ATOM 720 N N . SER A 1 91 ? -4.309 33.656 -7.941 1 98.19 91 SER A N 1
ATOM 721 C CA . SER A 1 91 ? -5.113 34.844 -7.637 1 98.19 91 SER A CA 1
ATOM 722 C C . SER A 1 91 ? -6.324 34.469 -6.781 1 98.19 91 SER A C 1
ATOM 724 O O . SER A 1 91 ? -6.629 33.312 -6.598 1 98.19 91 SER A O 1
ATOM 726 N N . TYR A 1 92 ? -6.953 35.562 -6.234 1 98.56 92 TYR A N 1
ATOM 727 C CA . TYR A 1 92 ? -8.219 35.406 -5.523 1 98.56 92 TYR A CA 1
ATOM 728 C C . TYR A 1 92 ? -9.211 34.594 -6.359 1 98.56 92 TYR A C 1
ATOM 730 O O . TYR A 1 92 ? -9.844 33.656 -5.859 1 98.56 92 TYR A O 1
ATOM 738 N N . GLU A 1 93 ? -9.312 34.938 -7.668 1 98.69 93 GLU A N 1
ATOM 739 C CA . GLU A 1 93 ? -10.297 34.344 -8.562 1 98.69 93 GLU A CA 1
ATOM 740 C C . GLU A 1 93 ? -9.984 32.844 -8.781 1 98.69 93 GLU A C 1
ATOM 742 O O . GLU A 1 93 ? -10.891 32.031 -8.797 1 98.69 93 GLU A O 1
ATOM 747 N N . GLU A 1 94 ? -8.758 32.531 -8.945 1 98.62 94 GLU A N 1
ATOM 748 C CA . GLU A 1 94 ? -8.344 31.156 -9.148 1 98.62 94 GLU A CA 1
ATOM 749 C C . GLU A 1 94 ? -8.641 30.312 -7.922 1 98.62 94 GLU A C 1
ATOM 751 O O . GLU A 1 94 ? -9.078 29.156 -8.047 1 98.62 94 GLU A O 1
ATOM 756 N N . ILE A 1 95 ? -8.375 30.828 -6.75 1 98.81 95 ILE A N 1
ATOM 757 C CA . ILE A 1 95 ? -8.625 30.125 -5.496 1 98.81 95 ILE A CA 1
ATOM 758 C C . ILE A 1 95 ? -10.133 29.922 -5.32 1 98.81 95 ILE A C 1
ATOM 760 O O . ILE A 1 95 ? -10.578 28.812 -4.984 1 98.81 95 ILE A O 1
ATOM 764 N N . ALA A 1 96 ? -10.906 30.984 -5.598 1 98.88 96 ALA A N 1
ATOM 765 C CA . ALA A 1 96 ? -12.359 30.906 -5.469 1 98.88 96 ALA A CA 1
ATOM 766 C C . ALA A 1 96 ? -12.945 29.859 -6.41 1 98.88 96 ALA A C 1
ATOM 768 O O . ALA A 1 96 ? -13.836 29.094 -6.027 1 98.88 96 ALA A O 1
ATOM 769 N N . GLU A 1 97 ? -12.445 29.844 -7.617 1 98.81 97 GLU A N 1
ATOM 770 C CA . GLU A 1 97 ? -12.906 28.875 -8.609 1 98.81 97 GLU A CA 1
ATOM 771 C C . GLU A 1 97 ? -12.641 27.438 -8.141 1 98.81 97 GLU A C 1
ATOM 773 O O . GLU A 1 97 ? -13.508 26.578 -8.25 1 98.81 97 GLU A O 1
ATOM 778 N N . ALA A 1 98 ? -11.469 27.219 -7.68 1 98.88 98 ALA A N 1
ATOM 779 C CA . ALA A 1 98 ? -11.109 25.891 -7.184 1 98.88 98 ALA A CA 1
ATOM 780 C C . ALA A 1 98 ? -11.961 25.5 -5.98 1 98.88 98 ALA A C 1
ATOM 782 O O . ALA A 1 98 ? -12.414 24.359 -5.875 1 98.88 98 ALA A O 1
ATOM 783 N N . ALA A 1 99 ? -12.148 26.422 -5.074 1 98.88 99 ALA A N 1
ATOM 784 C CA . ALA A 1 99 ? -12.953 26.172 -3.885 1 98.88 99 ALA A CA 1
ATOM 785 C C . ALA A 1 99 ? -14.383 25.781 -4.262 1 98.88 99 ALA A C 1
ATOM 787 O O . ALA A 1 99 ? -14.945 24.844 -3.693 1 98.88 99 ALA A O 1
ATOM 788 N N . LYS A 1 100 ? -14.93 26.5 -5.188 1 98.75 100 LYS A N 1
ATOM 789 C CA . LYS A 1 100 ? -16.281 26.203 -5.648 1 98.75 100 LYS A CA 1
ATOM 790 C C . LYS A 1 100 ? -16.359 24.812 -6.254 1 98.75 100 LYS A C 1
ATOM 792 O O . LYS A 1 100 ? -17.328 24.078 -6.012 1 98.75 100 LYS A O 1
ATOM 797 N N . ALA A 1 101 ? -15.391 24.5 -7.07 1 98.69 101 ALA A N 1
ATOM 798 C CA . ALA A 1 101 ? -15.336 23.156 -7.672 1 98.69 101 ALA A CA 1
ATOM 799 C C . ALA A 1 101 ? -15.281 22.078 -6.602 1 98.69 101 ALA A C 1
ATOM 801 O O . ALA A 1 101 ? -15.961 21.062 -6.707 1 98.69 101 ALA A O 1
ATOM 802 N N . ILE A 1 102 ? -14.5 22.281 -5.59 1 98.69 102 ILE A N 1
ATOM 803 C CA . ILE A 1 102 ? -14.359 21.328 -4.484 1 98.69 102 ILE A CA 1
ATOM 804 C C . ILE A 1 102 ? -15.688 21.188 -3.756 1 98.69 102 ILE A C 1
ATOM 806 O O . ILE A 1 102 ? -16.141 20.078 -3.498 1 98.69 102 ILE A O 1
ATOM 810 N N . GLU A 1 103 ? -16.297 22.297 -3.441 1 98.56 103 GLU A N 1
ATOM 811 C CA . GLU A 1 103 ? -17.594 22.25 -2.764 1 98.56 103 GLU A CA 1
ATOM 812 C C . GLU A 1 103 ? -18.625 21.484 -3.598 1 98.56 103 GLU A C 1
ATOM 814 O O . GLU A 1 103 ? -19.375 20.672 -3.068 1 98.56 103 GLU A O 1
ATOM 819 N N . GLU A 1 104 ? -18.641 21.719 -4.898 1 98.06 104 GLU A N 1
ATOM 820 C CA . GLU A 1 104 ? -19.594 21.078 -5.809 1 98.06 104 GLU A CA 1
ATOM 821 C C . GLU A 1 104 ? -19.375 19.562 -5.855 1 98.06 104 GLU A C 1
ATOM 823 O O . GLU A 1 104 ? -20.328 18.812 -6.094 1 98.06 104 GLU A O 1
ATOM 828 N N . SER A 1 105 ? -18.188 19.141 -5.629 1 98.06 105 SER A N 1
ATOM 829 C CA . SER A 1 105 ? -17.875 17.719 -5.691 1 98.06 105 SER A CA 1
ATOM 830 C C . SER A 1 105 ? -18.422 16.969 -4.48 1 98.06 105 SER A C 1
ATOM 832 O O . SER A 1 105 ? -18.484 15.742 -4.48 1 98.06 105 SER A O 1
ATOM 834 N N . GLY A 1 106 ? -18.719 17.734 -3.418 1 98.12 106 GLY A N 1
ATOM 835 C CA . GLY A 1 106 ? -19.234 17.125 -2.203 1 98.12 106 GLY A CA 1
ATOM 836 C C . GLY A 1 106 ? -18.219 17.047 -1.087 1 98.12 106 GLY A C 1
ATOM 837 O O . GLY A 1 106 ? -18.547 16.688 0.046 1 98.12 106 GLY A O 1
ATOM 838 N N . ILE A 1 107 ? -16.969 17.328 -1.319 1 98.62 107 ILE A N 1
ATOM 839 C CA . ILE A 1 107 ? -15.945 17.359 -0.281 1 98.62 107 ILE A CA 1
ATOM 840 C C . ILE A 1 107 ? -16.234 18.5 0.699 1 98.62 107 ILE A C 1
ATOM 842 O O . ILE A 1 107 ? -16.5 19.625 0.287 1 98.62 107 ILE A O 1
ATOM 846 N N . PRO A 1 108 ? -16.141 18.281 1.951 1 98.56 108 PRO A N 1
ATOM 847 C CA . PRO A 1 108 ? -16.625 19.281 2.912 1 98.56 108 PRO A CA 1
ATOM 848 C C . PRO A 1 108 ? -15.547 20.266 3.332 1 98.56 108 PRO A C 1
ATOM 850 O O . PRO A 1 108 ? -15.844 21.281 3.975 1 98.56 108 PRO A O 1
ATOM 853 N N . ARG A 1 109 ? -14.297 20.016 3.01 1 98.81 109 ARG A N 1
ATOM 854 C CA . ARG A 1 109 ? -13.203 20.766 3.592 1 98.81 109 ARG A CA 1
ATOM 855 C C . ARG A 1 109 ? -12.094 21 2.568 1 98.81 109 ARG A C 1
ATOM 857 O O . ARG A 1 109 ? -11.844 20.156 1.71 1 98.81 109 ARG A O 1
ATOM 864 N N . VAL A 1 110 ? -11.406 22.125 2.648 1 98.88 110 VAL A N 1
ATOM 865 C CA . VAL A 1 110 ? -10.289 22.406 1.763 1 98.88 110 VAL A CA 1
ATOM 866 C C . VAL A 1 110 ? -9.117 22.969 2.574 1 98.88 110 VAL A C 1
ATOM 868 O O . VAL A 1 110 ? -9.32 23.703 3.537 1 98.88 110 VAL A O 1
ATOM 871 N N . SER A 1 111 ? -7.961 22.547 2.277 1 98.81 111 SER A N 1
ATOM 872 C CA . SER A 1 111 ? -6.719 23.125 2.779 1 98.81 111 SER A CA 1
ATOM 873 C C . SER A 1 111 ? -6.105 24.078 1.765 1 98.81 111 SER A C 1
ATOM 875 O O . SER A 1 111 ? -5.84 23.703 0.623 1 98.81 111 SER A O 1
ATOM 877 N N . CYS A 1 112 ? -5.91 25.25 2.119 1 98.81 112 CYS A N 1
ATOM 878 C CA . CYS A 1 112 ? -5.109 26.203 1.345 1 98.81 112 CYS A CA 1
ATOM 879 C C . CYS A 1 112 ? -3.691 26.297 1.898 1 98.81 112 CYS A C 1
ATOM 881 O O . CYS A 1 112 ? -3.496 26.688 3.047 1 98.81 112 CYS A O 1
ATOM 883 N N . SER A 1 113 ? -2.76 25.922 1.086 1 98 113 SER A N 1
ATOM 884 C CA . SER A 1 113 ? -1.373 25.875 1.54 1 98 113 SER A CA 1
ATOM 885 C C . SER A 1 113 ? -0.464 26.703 0.64 1 98 113 SER A C 1
ATOM 887 O O . SER A 1 113 ? -0.753 26.891 -0.544 1 98 113 SER A O 1
ATOM 889 N N . GLY A 1 114 ? 0.58 27.203 1.182 1 97.06 114 GLY A N 1
ATOM 890 C CA . GLY A 1 114 ? 1.529 28 0.416 1 97.06 114 GLY A CA 1
ATOM 891 C C . GLY A 1 114 ? 2.938 27.953 0.975 1 97.06 114 GLY A C 1
ATOM 892 O O . GLY A 1 114 ? 3.131 27.656 2.158 1 97.06 114 GLY A O 1
ATOM 893 N N . ALA A 1 115 ? 3.859 28.234 0.124 1 96.75 115 ALA A N 1
ATOM 894 C CA . ALA A 1 115 ? 5.273 28.297 0.488 1 96.75 115 ALA A CA 1
ATOM 895 C C . ALA A 1 115 ? 5.578 29.547 1.298 1 96.75 115 ALA A C 1
ATOM 897 O O . ALA A 1 115 ? 4.793 30.5 1.293 1 96.75 115 ALA A O 1
ATOM 898 N N . TYR A 1 116 ? 6.727 29.5 1.978 1 97.12 116 TYR A N 1
ATOM 899 C CA . TYR A 1 116 ? 7.191 30.625 2.781 1 97.12 116 TYR A CA 1
ATOM 900 C C . TYR A 1 116 ? 7.645 31.781 1.894 1 97.12 116 TYR A C 1
ATOM 902 O O . TYR A 1 116 ? 8.531 31.609 1.057 1 97.12 116 TYR A O 1
ATOM 910 N N . ARG A 1 117 ? 7.109 33 2.127 1 96.5 117 ARG A N 1
ATOM 911 C CA . ARG A 1 117 ? 7.465 34.156 1.335 1 96.5 117 ARG A CA 1
ATOM 912 C C . ARG A 1 117 ? 8.094 35.25 2.209 1 96.5 117 ARG A C 1
ATOM 914 O O . ARG A 1 117 ? 8.695 36.188 1.697 1 96.5 117 ARG A O 1
ATOM 921 N N . GLY A 1 118 ? 7.895 35.156 3.447 1 95.81 118 GLY A N 1
ATOM 922 C CA . GLY A 1 118 ? 8.477 36.125 4.363 1 95.81 118 GLY A CA 1
ATOM 923 C C . GLY A 1 118 ? 7.695 37.438 4.43 1 95.81 118 GLY A C 1
ATOM 924 O O . GLY A 1 118 ? 8.25 38.469 4.789 1 95.81 118 GLY A O 1
ATOM 925 N N . ASP A 1 119 ? 6.41 37.438 4.055 1 95.19 119 ASP A N 1
ATOM 926 C CA . ASP A 1 119 ? 5.625 38.656 4.043 1 95.19 119 ASP A CA 1
ATOM 927 C C . ASP A 1 119 ? 4.523 38.625 5.102 1 95.19 119 ASP A C 1
ATOM 929 O O . ASP A 1 119 ? 3.541 39.375 5.016 1 95.19 119 ASP A O 1
ATOM 933 N N . GLY A 1 120 ? 4.637 37.656 5.98 1 95.38 120 GLY A N 1
ATOM 934 C CA . GLY A 1 120 ? 3.705 37.562 7.094 1 95.38 120 GLY A CA 1
ATOM 935 C C . GLY A 1 120 ? 2.434 36.812 6.758 1 95.38 120 GLY A C 1
ATOM 936 O O . GLY A 1 120 ? 1.423 36.938 7.449 1 95.38 120 GLY A O 1
ATOM 937 N N . GLY A 1 121 ? 2.379 36.125 5.703 1 95.44 121 GLY A N 1
ATOM 938 C CA . GLY A 1 121 ? 1.259 35.25 5.359 1 95.44 121 GLY A CA 1
ATOM 939 C C . GLY A 1 121 ? 0.097 36 4.742 1 95.44 121 GLY A C 1
ATOM 940 O O . GLY A 1 121 ? -1.065 35.656 4.969 1 95.44 121 GLY A O 1
ATOM 941 N N . LYS A 1 122 ? 0.376 37.062 3.988 1 95.81 122 LYS A N 1
ATOM 942 C CA . LYS A 1 122 ? -0.666 37.875 3.369 1 95.81 122 LYS A CA 1
ATOM 943 C C . LYS A 1 122 ? -1.536 37.031 2.438 1 95.81 122 LYS A C 1
ATOM 945 O O . LYS A 1 122 ? -2.752 37.219 2.377 1 95.81 122 LYS A O 1
ATOM 950 N N . LEU A 1 123 ? -0.916 36.156 1.744 1 97.94 123 LEU A N 1
ATOM 951 C CA . LEU A 1 123 ? -1.642 35.281 0.802 1 97.94 123 LEU A CA 1
ATOM 952 C C . LEU A 1 123 ? -2.6 34.375 1.536 1 97.94 123 LEU A C 1
ATOM 954 O O . LEU A 1 123 ? -3.611 33.938 0.973 1 97.94 123 LEU A O 1
ATOM 958 N N . ALA A 1 124 ? -2.27 34 2.754 1 98.75 124 ALA A N 1
ATOM 959 C CA . ALA A 1 124 ? -3.168 33.188 3.561 1 98.75 124 ALA A CA 1
ATOM 960 C C . ALA A 1 124 ? -4.512 33.875 3.762 1 98.75 124 ALA A C 1
ATOM 962 O O . ALA A 1 124 ? -5.566 33.25 3.693 1 98.75 124 ALA A O 1
ATOM 963 N N . VAL A 1 125 ? -4.473 35.156 4.012 1 98.62 125 VAL A N 1
ATOM 964 C CA . VAL A 1 125 ? -5.691 35.938 4.215 1 98.62 125 VAL A CA 1
ATOM 965 C C . VAL A 1 125 ? -6.484 36 2.91 1 98.62 125 VAL A C 1
ATOM 967 O O . VAL A 1 125 ? -7.707 35.844 2.914 1 98.62 125 VAL A O 1
ATOM 970 N N . THR A 1 126 ? -5.75 36.219 1.822 1 98.62 126 THR A N 1
ATOM 971 C CA . THR A 1 126 ? -6.391 36.219 0.512 1 98.62 126 THR A CA 1
ATOM 972 C C . THR A 1 126 ? -7.105 34.906 0.25 1 98.62 126 THR A C 1
ATOM 974 O O . THR A 1 126 ? -8.25 34.906 -0.21 1 98.62 126 THR A O 1
ATOM 977 N N . ALA A 1 127 ? -6.449 33.844 0.533 1 98.88 127 ALA A N 1
ATOM 978 C CA . ALA A 1 127 ? -7.023 32.5 0.337 1 98.88 127 ALA A CA 1
ATOM 979 C C . ALA A 1 127 ? -8.25 32.312 1.228 1 98.88 127 ALA A C 1
ATOM 981 O O . ALA A 1 127 ? -9.273 31.781 0.776 1 98.88 127 ALA A O 1
ATOM 982 N N . ALA A 1 128 ? -8.125 32.719 2.494 1 98.94 128 ALA A N 1
ATOM 983 C CA . ALA A 1 128 ? -9.234 32.562 3.436 1 98.94 128 ALA A CA 1
ATOM 984 C C . ALA A 1 128 ? -10.461 33.344 2.957 1 98.94 128 ALA A C 1
ATOM 986 O O . ALA A 1 128 ? -11.578 32.812 2.98 1 98.94 128 ALA A O 1
ATOM 987 N N . ARG A 1 129 ? -10.258 34.531 2.504 1 98.81 129 ARG A N 1
ATOM 988 C CA . ARG A 1 129 ? -11.359 35.344 1.999 1 98.81 129 ARG A CA 1
ATOM 989 C C . ARG A 1 129 ? -12.008 34.688 0.782 1 98.81 129 ARG A C 1
ATOM 991 O O . ARG A 1 129 ? -13.234 34.625 0.688 1 98.81 129 ARG A O 1
ATOM 998 N N . ALA A 1 130 ? -11.148 34.25 -0.153 1 98.88 130 ALA A N 1
ATOM 999 C CA . ALA A 1 130 ? -11.648 33.625 -1.378 1 98.88 130 ALA A CA 1
ATOM 1000 C C . ALA A 1 130 ? -12.547 32.438 -1.061 1 98.88 130 ALA A C 1
ATOM 1002 O O . ALA A 1 130 ? -13.609 32.281 -1.663 1 98.88 130 ALA A O 1
ATOM 1003 N N . VAL A 1 131 ? -12.18 31.609 -0.115 1 98.94 131 VAL A N 1
ATOM 1004 C CA . VAL A 1 131 ? -12.938 30.406 0.218 1 98.94 131 VAL A CA 1
ATOM 1005 C C . VAL A 1 131 ? -14.188 30.797 0.998 1 98.94 131 VAL A C 1
ATOM 1007 O O . VAL A 1 131 ? -15.297 30.375 0.641 1 98.94 131 VAL A O 1
ATOM 1010 N N . LYS A 1 132 ? -14.047 31.688 2.047 1 98.81 132 LYS A N 1
ATOM 1011 C CA . LYS A 1 132 ? -15.133 32 2.969 1 98.81 132 LYS A CA 1
ATOM 1012 C C . LYS A 1 132 ? -16.203 32.844 2.287 1 98.81 132 LYS A C 1
ATOM 1014 O O . LYS A 1 132 ? -17.391 32.719 2.605 1 98.81 132 LYS A O 1
ATOM 1019 N N . GLU A 1 133 ? -15.859 33.625 1.352 1 98.62 133 GLU A N 1
ATOM 1020 C CA . GLU A 1 133 ? -16.828 34.5 0.674 1 98.62 133 GLU A CA 1
ATOM 1021 C C . GLU A 1 133 ? -17.578 33.75 -0.416 1 98.62 133 GLU A C 1
ATOM 1023 O O . GLU A 1 133 ? -18.641 34.156 -0.853 1 98.62 133 GLU A O 1
ATOM 1028 N N . ASN A 1 134 ? -17.031 32.594 -0.834 1 98.69 134 ASN A N 1
ATOM 1029 C CA . ASN A 1 134 ? -17.594 31.984 -2.033 1 98.69 134 ASN A CA 1
ATOM 1030 C C . ASN A 1 134 ? -18.125 30.578 -1.75 1 98.69 134 ASN A C 1
ATOM 1032 O O . ASN A 1 134 ? -18.781 29.984 -2.605 1 98.69 134 ASN A O 1
ATOM 1036 N N . THR A 1 135 ? -17.844 30.047 -0.573 1 98.69 135 THR A N 1
ATOM 1037 C CA . THR A 1 135 ? -18.25 28.688 -0.275 1 98.69 135 THR A CA 1
ATOM 1038 C C . THR A 1 135 ? -18.578 28.531 1.207 1 98.69 135 THR A C 1
ATOM 1040 O O . THR A 1 135 ? -18.359 29.453 1.997 1 98.69 135 THR A O 1
ATOM 1043 N N . ASP A 1 136 ? -19.172 27.422 1.589 1 98.19 136 ASP A N 1
ATOM 1044 C CA . ASP A 1 136 ? -19.422 27.047 2.979 1 98.19 136 ASP A CA 1
ATOM 1045 C C . ASP A 1 136 ? -18.438 25.984 3.449 1 98.19 136 ASP A C 1
ATOM 1047 O O . ASP A 1 136 ? -18.688 25.297 4.438 1 98.19 136 ASP A O 1
ATOM 1051 N N . LEU A 1 137 ? -17.344 25.781 2.709 1 98.69 137 LEU A N 1
ATOM 1052 C CA . LEU A 1 137 ? -16.328 24.781 3.045 1 98.69 137 LEU A CA 1
ATOM 1053 C C . LEU A 1 137 ? -15.688 25.078 4.395 1 98.69 137 LEU A C 1
ATOM 1055 O O . LEU A 1 137 ? -15.445 26.25 4.719 1 98.69 137 LEU A O 1
ATOM 1059 N N . GLU A 1 138 ? -15.461 24.016 5.141 1 98.81 138 GLU A N 1
ATOM 1060 C CA . GLU A 1 138 ? -14.484 24.141 6.223 1 98.81 138 GLU A CA 1
ATOM 1061 C C . GLU A 1 138 ? -13.094 24.453 5.68 1 98.81 138 GLU A C 1
ATOM 1063 O O . GLU A 1 138 ? -12.688 23.906 4.648 1 98.81 138 GLU A O 1
ATOM 1068 N N . LEU A 1 139 ? -12.352 25.312 6.359 1 98.94 139 LEU A N 1
ATOM 1069 C CA . LEU A 1 139 ? -11.109 25.812 5.785 1 98.94 139 LEU A CA 1
ATOM 1070 C C . LEU A 1 139 ? -9.938 25.562 6.734 1 98.94 139 LEU A C 1
ATOM 1072 O O . LEU A 1 139 ? -10.031 25.844 7.93 1 98.94 139 LEU A O 1
ATOM 1076 N N . LEU A 1 140 ? -8.906 24.953 6.234 1 98.94 140 LEU A N 1
ATOM 1077 C CA . LEU A 1 140 ? -7.59 24.844 6.863 1 98.94 140 LEU A CA 1
ATOM 1078 C C . LEU A 1 140 ? -6.562 25.688 6.121 1 98.94 140 LEU A C 1
ATOM 1080 O O . LEU A 1 140 ? -6.484 25.641 4.895 1 98.94 140 LEU A O 1
ATOM 1084 N N . ILE A 1 141 ? -5.836 26.484 6.844 1 98.94 141 ILE A N 1
ATOM 1085 C CA . ILE A 1 141 ? -4.77 27.312 6.281 1 98.94 141 ILE A CA 1
ATOM 1086 C C . ILE A 1 141 ? -3.412 26.75 6.691 1 98.94 141 ILE A C 1
ATOM 1088 O O . ILE A 1 141 ? -3.17 26.5 7.875 1 98.94 141 ILE A O 1
ATOM 1092 N N . ASN A 1 142 ? -2.52 26.531 5.719 1 98.44 142 ASN A N 1
ATOM 1093 C CA . ASN A 1 142 ? -1.194 25.969 5.965 1 98.44 142 ASN A CA 1
ATOM 1094 C C . ASN A 1 142 ? -0.106 26.797 5.277 1 98.44 142 ASN A C 1
ATOM 1096 O O . ASN A 1 142 ? 0.246 26.516 4.125 1 98.44 142 ASN A O 1
ATOM 1100 N N . PHE A 1 143 ? 0.481 27.75 6.02 1 97.88 143 PHE A N 1
ATOM 1101 C CA . PHE A 1 143 ? 1.539 28.609 5.492 1 97.88 143 PHE A CA 1
ATOM 1102 C C . PHE A 1 143 ? 2.746 28.609 6.422 1 97.88 143 PHE A C 1
ATOM 1104 O O . PHE A 1 143 ? 3.557 29.531 6.395 1 97.88 143 PHE A O 1
ATOM 1111 N N . GLY A 1 144 ? 2.822 27.656 7.316 1 94.56 144 GLY A N 1
ATOM 1112 C CA . GLY A 1 144 ? 3.973 27.469 8.188 1 94.56 144 GLY A CA 1
ATOM 1113 C C . GLY A 1 144 ? 4.309 28.703 9 1 94.56 144 GLY A C 1
ATOM 1114 O O . GLY A 1 144 ? 3.412 29.375 9.531 1 94.56 144 GLY A O 1
ATOM 1115 N N . HIS A 1 145 ? 5.605 28.922 9.141 1 93.5 145 HIS A N 1
ATOM 1116 C CA . HIS A 1 145 ? 6.031 30 10.047 1 93.5 145 HIS A CA 1
ATOM 1117 C C . HIS A 1 145 ? 5.996 31.344 9.352 1 93.5 145 HIS A C 1
ATOM 1119 O O . HIS A 1 145 ? 6.438 32.344 9.914 1 93.5 145 HIS A O 1
ATOM 1125 N N . ASP A 1 146 ? 5.414 31.359 8.164 1 95.88 146 ASP A N 1
ATOM 1126 C CA . ASP A 1 146 ? 5.211 32.656 7.492 1 95.88 146 ASP A CA 1
ATOM 1127 C C . ASP A 1 146 ? 4.109 33.438 8.172 1 95.88 146 ASP A C 1
ATOM 1129 O O . ASP A 1 146 ? 4.027 34.656 8 1 95.88 146 ASP A O 1
ATOM 1133 N N . LEU A 1 147 ? 3.275 32.812 8.883 1 98.31 147 LEU A N 1
ATOM 1134 C CA . LEU A 1 147 ? 2.107 33.469 9.477 1 98.31 147 LEU A CA 1
ATOM 1135 C C . LEU A 1 147 ? 2.514 34.375 10.625 1 98.31 147 LEU A C 1
ATOM 1137 O O . LEU A 1 147 ? 2.975 33.906 11.664 1 98.31 147 LEU A O 1
ATOM 1141 N N . SER A 1 148 ? 2.281 35.688 10.438 1 98.19 148 SER A N 1
ATOM 1142 C CA . SER A 1 148 ? 2.461 36.656 11.523 1 98.19 148 SER A CA 1
ATOM 1143 C C . SER A 1 148 ? 1.279 36.625 12.484 1 98.19 148 SER A C 1
ATOM 1145 O O . SER A 1 148 ? 0.229 36.062 12.172 1 98.19 148 SER A O 1
ATOM 1147 N N . GLU A 1 149 ? 1.491 37.156 13.633 1 98.38 149 GLU A N 1
ATOM 1148 C CA . GLU A 1 149 ? 0.387 37.219 14.586 1 98.38 149 GLU A CA 1
ATOM 1149 C C . GLU A 1 149 ? -0.783 38.031 14.008 1 98.38 149 GLU A C 1
ATOM 1151 O O . GLU A 1 149 ? -1.944 37.688 14.227 1 98.38 149 GLU A O 1
ATOM 1156 N N . GLU A 1 150 ? -0.436 39.125 13.305 1 98.31 150 GLU A N 1
ATOM 1157 C CA . GLU A 1 150 ? -1.474 39.938 12.664 1 98.31 150 GLU A CA 1
ATOM 1158 C C . GLU A 1 150 ? -2.305 39.094 11.703 1 98.31 150 GLU A C 1
ATOM 1160 O O . GLU A 1 150 ? -3.531 39.188 11.672 1 98.31 150 GLU A O 1
ATOM 1165 N N . THR A 1 151 ? -1.638 38.281 10.922 1 98.62 151 THR A N 1
ATOM 1166 C CA . THR A 1 151 ? -2.32 37.406 9.969 1 98.62 151 THR A CA 1
ATOM 1167 C C . THR A 1 151 ? -3.184 36.406 10.703 1 98.62 151 THR A C 1
ATOM 1169 O O . THR A 1 151 ? -4.332 36.156 10.32 1 98.62 151 THR A O 1
ATOM 1172 N N . ILE A 1 152 ? -2.691 35.781 11.75 1 98.81 152 ILE A N 1
ATOM 1173 C CA . ILE A 1 152 ? -3.436 34.781 12.516 1 98.81 152 ILE A CA 1
ATOM 1174 C C . ILE A 1 152 ? -4.684 35.438 13.117 1 98.81 152 ILE A C 1
ATOM 1176 O O . ILE A 1 152 ? -5.766 34.844 13.094 1 98.81 152 ILE A O 1
ATOM 1180 N N . ALA A 1 153 ? -4.527 36.656 13.617 1 98.62 153 ALA A N 1
ATOM 1181 C CA . ALA A 1 153 ? -5.668 37.406 14.148 1 98.62 153 ALA A CA 1
ATOM 1182 C C . ALA A 1 153 ? -6.734 37.625 13.07 1 98.62 153 ALA A C 1
ATOM 1184 O O . ALA A 1 153 ? -7.93 37.469 13.336 1 98.62 153 ALA A O 1
ATOM 1185 N N . GLU A 1 154 ? -6.273 38 11.922 1 98.56 154 GLU A N 1
ATOM 1186 C CA . GLU A 1 154 ? -7.203 38.219 10.812 1 98.56 154 GLU A CA 1
ATOM 1187 C C . GLU A 1 154 ? -7.902 36.938 10.422 1 98.56 154 GLU A C 1
ATOM 1189 O O . GLU A 1 154 ? -9.094 36.938 10.117 1 98.56 154 GLU A O 1
ATOM 1194 N N . LEU A 1 155 ? -7.184 35.812 10.367 1 98.88 155 LEU A N 1
ATOM 1195 C CA . LEU A 1 155 ? -7.758 34.531 10.047 1 98.88 155 LEU A CA 1
ATOM 1196 C C . LEU A 1 155 ? -8.812 34.125 11.078 1 98.88 155 LEU A C 1
ATOM 1198 O O . LEU A 1 155 ? -9.828 33.5 10.727 1 98.88 155 LEU A O 1
ATOM 1202 N N . ALA A 1 156 ? -8.555 34.438 12.328 1 98.62 156 ALA A N 1
ATOM 1203 C CA . ALA A 1 156 ? -9.547 34.188 13.375 1 98.62 156 ALA A CA 1
ATOM 1204 C C . ALA A 1 156 ? -10.836 34.969 13.102 1 98.62 156 ALA A C 1
ATOM 1206 O O . ALA A 1 156 ? -11.93 34.438 13.234 1 98.62 156 ALA A O 1
ATOM 1207 N N . ARG A 1 157 ? -10.688 36.219 12.734 1 98.19 157 ARG A N 1
ATOM 1208 C CA . ARG A 1 157 ? -11.836 37.094 12.445 1 98.19 157 ARG A CA 1
ATOM 1209 C C . ARG A 1 157 ? -12.633 36.562 11.258 1 98.19 157 ARG A C 1
ATOM 1211 O O . ARG A 1 157 ? -13.852 36.719 11.203 1 98.19 157 ARG A O 1
ATOM 1218 N N . LEU A 1 158 ? -11.938 35.875 10.352 1 98.25 158 LEU A N 1
ATOM 1219 C CA . LEU A 1 158 ? -12.578 35.312 9.164 1 98.25 158 LEU A CA 1
ATOM 1220 C C . LEU A 1 158 ? -13.164 33.938 9.469 1 98.25 158 LEU A C 1
ATOM 1222 O O . LEU A 1 158 ? -13.641 33.25 8.562 1 98.25 158 LEU A O 1
ATOM 1226 N N . ASP A 1 159 ? -13.047 33.469 10.672 1 97.81 159 ASP A N 1
ATOM 1227 C CA . ASP A 1 159 ? -13.625 32.219 11.172 1 97.81 159 ASP A CA 1
ATOM 1228 C C . ASP A 1 159 ? -12.992 31.016 10.484 1 97.81 159 ASP A C 1
ATOM 1230 O O . ASP A 1 159 ? -13.688 30.078 10.078 1 97.81 159 ASP A O 1
ATOM 1234 N N . VAL A 1 160 ? -11.734 31.141 10.188 1 98.75 160 VAL A N 1
ATOM 1235 C CA . VAL A 1 160 ? -10.992 29.953 9.742 1 98.75 160 VAL A CA 1
ATOM 1236 C C . VAL A 1 160 ? -11.047 28.875 10.812 1 98.75 160 VAL A C 1
ATOM 1238 O O . VAL A 1 160 ? -10.797 29.141 11.992 1 98.75 160 VAL A O 1
ATOM 1241 N N . GLU A 1 161 ? -11.344 27.672 10.43 1 98.81 161 GLU A N 1
ATOM 1242 C CA . GLU A 1 161 ? -11.578 26.609 11.414 1 98.81 161 GLU A CA 1
ATOM 1243 C C . GLU A 1 161 ? -10.258 26.047 11.938 1 98.81 161 GLU A C 1
ATOM 1245 O O . GLU A 1 161 ? -10.141 25.734 13.125 1 98.81 161 GLU A O 1
ATOM 1250 N N . THR A 1 162 ? -9.25 25.844 11.078 1 98.94 162 THR A N 1
ATOM 1251 C CA . THR A 1 162 ? -8.008 25.188 11.469 1 98.94 162 THR A CA 1
ATOM 1252 C C . THR A 1 162 ? -6.809 25.875 10.828 1 98.94 162 THR A C 1
ATOM 1254 O O . THR A 1 162 ? -6.863 26.266 9.656 1 98.94 162 THR A O 1
ATOM 1257 N N . ILE A 1 163 ? -5.754 26.094 11.539 1 98.94 163 ILE A N 1
ATOM 1258 C CA . ILE A 1 163 ? -4.457 26.5 11.016 1 98.94 163 ILE A CA 1
ATOM 1259 C C . ILE A 1 163 ? -3.434 25.391 11.25 1 98.94 163 ILE A C 1
ATOM 1261 O O . ILE A 1 163 ? -3.346 24.844 12.352 1 98.94 163 ILE A O 1
ATOM 1265 N N . CYS A 1 164 ? -2.744 25.094 10.188 1 98.88 164 CYS A N 1
ATOM 1266 C CA . CYS A 1 164 ? -1.746 24.031 10.258 1 98.88 164 CYS A CA 1
ATOM 1267 C C . CYS A 1 164 ? -0.337 24.609 10.297 1 98.88 164 CYS A C 1
ATOM 1269 O O . CYS A 1 164 ? -0.014 25.516 9.531 1 98.88 164 CYS A O 1
ATOM 1271 N N . CYS A 1 165 ? 0.47 24.156 11.164 1 98.56 165 CYS A N 1
ATOM 1272 C CA . CYS A 1 165 ? 1.913 24.359 11.203 1 98.56 165 CYS A CA 1
ATOM 1273 C C . CYS A 1 165 ? 2.629 23.109 11.695 1 98.56 165 CYS A C 1
ATOM 1275 O O . CYS A 1 165 ? 2.705 22.859 12.898 1 98.56 165 CYS A O 1
ATOM 1277 N N . ASN A 1 166 ? 3.158 22.359 10.789 1 98.06 166 ASN A N 1
ATOM 1278 C CA . ASN A 1 166 ? 3.869 21.141 11.133 1 98.06 166 ASN A CA 1
ATOM 1279 C C . ASN A 1 166 ? 5.285 21.422 11.625 1 98.06 166 ASN A C 1
ATOM 1281 O O . ASN A 1 166 ? 5.93 22.359 11.148 1 98.06 166 ASN A O 1
ATOM 1285 N N . LEU A 1 167 ? 5.703 20.578 12.508 1 98.25 167 LEU A N 1
ATOM 1286 C CA . LEU A 1 167 ? 7.074 20.688 13 1 98.25 167 LEU A CA 1
ATOM 1287 C C . LEU A 1 167 ? 7.984 19.688 12.289 1 98.25 167 LEU A C 1
ATOM 1289 O O . LEU A 1 167 ? 9.211 19.859 12.281 1 98.25 167 LEU A O 1
ATOM 1293 N N . GLU A 1 168 ? 7.43 18.656 11.727 1 97.62 168 GLU A N 1
ATOM 1294 C CA . GLU A 1 168 ? 8.094 17.562 11.039 1 97.62 168 GLU A CA 1
ATOM 1295 C C . GLU A 1 168 ? 8.883 16.688 12.023 1 97.62 168 GLU A C 1
ATOM 1297 O O . GLU A 1 168 ? 8.836 15.461 11.945 1 97.62 168 GLU A O 1
ATOM 1302 N N . THR A 1 169 ? 9.68 17.281 12.867 1 98.56 169 THR A N 1
ATOM 1303 C CA . THR A 1 169 ? 10.367 16.609 13.961 1 98.56 169 THR A CA 1
ATOM 1304 C C . THR A 1 169 ? 10.672 17.594 15.094 1 98.56 169 THR A C 1
ATOM 1306 O O . THR A 1 169 ? 10.898 18.781 14.852 1 98.56 169 THR A O 1
ATOM 1309 N N . THR A 1 170 ? 10.695 17.094 16.328 1 98.5 170 THR A N 1
ATOM 1310 C CA . THR A 1 170 ? 11.055 17.922 17.469 1 98.5 170 THR A CA 1
ATOM 1311 C C . THR A 1 170 ? 12.5 17.688 17.891 1 98.5 170 THR A C 1
ATOM 1313 O O . THR A 1 170 ? 12.984 18.281 18.859 1 98.5 170 THR A O 1
ATOM 1316 N N . ASN A 1 171 ? 13.117 16.688 17.219 1 98.62 171 ASN A N 1
ATOM 1317 C CA . ASN A 1 171 ? 14.57 16.578 17.344 1 98.62 171 ASN A CA 1
ATOM 1318 C C . ASN A 1 171 ? 15.289 17.766 16.734 1 98.62 171 ASN A C 1
ATOM 1320 O O . ASN A 1 171 ? 15.406 17.859 15.508 1 98.62 171 ASN A O 1
ATOM 1324 N N . ARG A 1 172 ? 15.859 18.609 17.531 1 98.19 172 ARG A N 1
ATOM 1325 C CA . ARG A 1 172 ? 16.391 19.891 17.094 1 98.19 172 ARG A CA 1
ATOM 1326 C C . ARG A 1 172 ? 17.562 19.703 16.141 1 98.19 172 ARG A C 1
ATOM 1328 O O . ARG A 1 172 ? 17.688 20.422 15.141 1 98.19 172 ARG A O 1
ATOM 1335 N N . GLU A 1 173 ? 18.438 18.812 16.469 1 98.38 173 GLU A N 1
ATOM 1336 C CA . GLU A 1 173 ? 19.594 18.547 15.609 1 98.38 173 GLU A CA 1
ATOM 1337 C C . GLU A 1 173 ? 19.156 18.078 14.219 1 98.38 173 GLU A C 1
ATOM 1339 O O . GLU A 1 173 ? 19.672 18.547 13.211 1 98.38 173 GLU A O 1
ATOM 1344 N N . LEU A 1 174 ? 18.203 17.172 14.234 1 98.56 174 LEU A N 1
ATOM 1345 C CA . LEU A 1 174 ? 17.688 16.656 12.969 1 98.56 174 LEU A CA 1
ATOM 1346 C C . LEU A 1 174 ? 16.969 17.75 12.195 1 98.56 174 LEU A C 1
ATOM 1348 O O . LEU A 1 174 ? 17.109 17.859 10.977 1 98.56 174 LEU A O 1
ATOM 1352 N N . PHE A 1 175 ? 16.156 18.562 12.883 1 98.5 175 PHE A N 1
ATOM 1353 C CA . PHE A 1 175 ? 15.438 19.672 12.258 1 98.5 175 PHE A CA 1
ATOM 1354 C C . PHE A 1 175 ? 16.406 20.609 11.555 1 98.5 175 PHE A C 1
ATOM 1356 O O . PHE A 1 175 ? 16.219 20.953 10.383 1 98.5 175 PHE A O 1
ATOM 1363 N N . GLU A 1 176 ? 17.469 20.984 12.211 1 97.94 176 GLU A N 1
ATOM 1364 C CA . GLU A 1 176 ? 18.422 21.938 11.672 1 97.94 176 GLU A CA 1
ATOM 1365 C C . GLU A 1 176 ? 19.141 21.359 10.453 1 97.94 176 GLU A C 1
ATOM 1367 O O . GLU A 1 176 ? 19.453 22.078 9.5 1 97.94 176 GLU A O 1
ATOM 1372 N N . ARG A 1 177 ? 19.375 20.109 10.523 1 97.88 177 ARG A N 1
ATOM 1373 C CA . ARG A 1 177 ? 20.047 19.438 9.414 1 97.88 177 ARG A CA 1
ATOM 1374 C C . ARG A 1 177 ? 19.156 19.391 8.18 1 97.88 177 ARG A C 1
ATOM 1376 O O . ARG A 1 177 ? 19.609 19.609 7.059 1 97.88 177 ARG A O 1
ATOM 1383 N N . LEU A 1 178 ? 17.859 19.156 8.336 1 98.06 178 LEU A N 1
ATOM 1384 C CA . LEU A 1 178 ? 16.938 18.938 7.238 1 98.06 178 LEU A CA 1
ATOM 1385 C C . LEU A 1 178 ? 16.375 20.25 6.723 1 98.06 178 LEU A C 1
ATOM 1387 O O . LEU A 1 178 ? 16.031 20.375 5.547 1 98.06 178 LEU A O 1
ATOM 1391 N N . LYS A 1 179 ? 16.266 21.203 7.629 1 97.25 179 LYS A N 1
ATOM 1392 C CA . LYS A 1 179 ? 15.648 22.484 7.316 1 97.25 179 LYS A CA 1
ATOM 1393 C C . LYS A 1 179 ? 16.516 23.641 7.797 1 97.25 179 LYS A C 1
ATOM 1395 O O . LYS A 1 179 ? 16.078 24.469 8.594 1 97.25 179 LYS A O 1
ATOM 1400 N N . PRO A 1 180 ? 17.672 23.812 7.238 1 96.31 180 PRO A N 1
ATOM 1401 C CA . PRO A 1 180 ? 18.609 24.797 7.754 1 96.31 180 PRO A CA 1
ATOM 1402 C C . PRO A 1 180 ? 18.141 26.234 7.551 1 96.31 180 PRO A C 1
ATOM 1404 O O . PRO A 1 180 ? 18.562 27.141 8.281 1 96.31 180 PRO A O 1
ATOM 1407 N N . GLY A 1 181 ? 17.297 26.5 6.594 1 96.69 181 GLY A N 1
ATOM 1408 C CA . GLY A 1 181 ? 16.797 27.844 6.359 1 96.69 181 GLY A CA 1
ATOM 1409 C C . GLY A 1 181 ? 15.516 28.141 7.113 1 96.69 181 GLY A C 1
ATOM 1410 O O . GLY A 1 181 ? 15 29.266 7.059 1 96.69 181 GLY A O 1
ATOM 1411 N N . ASP A 1 182 ? 14.969 27.172 7.777 1 96.12 182 ASP A N 1
ATOM 1412 C CA . ASP A 1 182 ? 13.75 27.297 8.57 1 96.12 182 ASP A CA 1
ATOM 1413 C C . ASP A 1 182 ? 14.07 27.438 10.055 1 96.12 182 ASP A C 1
ATOM 1415 O O . ASP A 1 182 ? 15.242 27.516 10.438 1 96.12 182 ASP A O 1
ATOM 1419 N N . SER A 1 183 ? 13.062 27.641 10.859 1 95.69 183 SER A N 1
ATOM 1420 C CA . SER A 1 183 ? 13.273 27.828 12.289 1 95.69 183 SER A CA 1
ATOM 1421 C C . SER A 1 183 ? 12.258 27.031 13.109 1 95.69 183 SER A C 1
ATOM 1423 O O . SER A 1 183 ? 11.055 27.312 13.047 1 95.69 183 SER A O 1
ATOM 1425 N N . PHE A 1 184 ? 12.812 26.141 13.906 1 97.88 184 PHE A N 1
ATOM 1426 C CA . PHE A 1 184 ? 11.969 25.359 14.797 1 97.88 184 PHE A CA 1
ATOM 1427 C C . PHE A 1 184 ? 11.258 26.266 15.797 1 97.88 184 PHE A C 1
ATOM 1429 O O . PHE A 1 184 ? 10.055 26.109 16.047 1 97.88 184 PHE A O 1
ATOM 1436 N N . GLU A 1 185 ? 11.945 27.203 16.312 1 97.81 185 GLU A N 1
ATOM 1437 C CA . GLU A 1 185 ? 11.406 28.125 17.312 1 97.81 185 GLU A CA 1
ATOM 1438 C C . GLU A 1 185 ? 10.266 28.953 16.734 1 97.81 185 GLU A C 1
ATOM 1440 O O . GLU A 1 185 ? 9.25 29.172 17.406 1 97.81 185 GLU A O 1
ATOM 1445 N N . GLU A 1 186 ? 10.453 29.375 15.531 1 97.56 186 GLU A N 1
ATOM 1446 C CA . GLU A 1 186 ? 9.406 30.172 14.898 1 97.56 186 GLU A CA 1
ATOM 1447 C C . GLU A 1 186 ? 8.156 29.344 14.648 1 97.56 186 GLU A C 1
ATOM 1449 O O . GLU A 1 186 ? 7.035 29.844 14.805 1 97.56 186 GLU A O 1
ATOM 1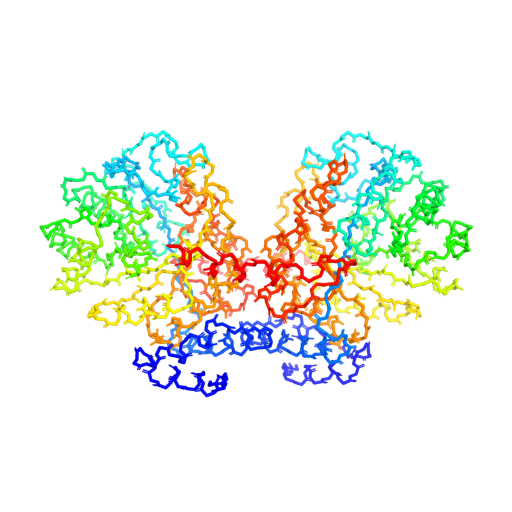454 N N . ARG A 1 187 ? 8.32 28.125 14.242 1 98.44 187 ARG A N 1
ATOM 1455 C CA . ARG A 1 187 ? 7.176 27.25 14.023 1 98.44 187 ARG A CA 1
ATOM 1456 C C . ARG A 1 187 ? 6.426 27.016 15.336 1 98.44 187 ARG A C 1
ATOM 1458 O O . ARG A 1 187 ? 5.195 27.047 15.367 1 98.44 187 ARG A O 1
ATOM 1465 N N . VAL A 1 188 ? 7.191 26.766 16.391 1 98.75 188 VAL A N 1
ATOM 1466 C CA . VAL A 1 188 ? 6.566 26.578 17.703 1 98.75 188 VAL A CA 1
ATOM 1467 C C . VAL A 1 188 ? 5.816 27.844 18.109 1 98.75 188 VAL A C 1
ATOM 1469 O O . VAL A 1 188 ? 4.699 27.781 18.625 1 98.75 188 VAL A O 1
ATOM 1472 N N . ARG A 1 189 ? 6.387 29 17.859 1 98.38 189 ARG A N 1
ATOM 1473 C CA . ARG A 1 189 ? 5.746 30.266 18.172 1 98.38 189 ARG A CA 1
ATOM 1474 C C . ARG A 1 189 ? 4.422 30.406 17.438 1 98.38 189 ARG A C 1
ATOM 1476 O O . ARG A 1 189 ? 3.436 30.891 18 1 98.38 189 ARG A O 1
ATOM 1483 N N . VAL A 1 190 ? 4.434 30.047 16.141 1 98.69 190 VAL A N 1
ATOM 1484 C CA . VAL A 1 190 ? 3.205 30.094 15.352 1 98.69 190 VAL A CA 1
ATOM 1485 C C . VAL A 1 190 ? 2.15 29.188 15.984 1 98.69 190 VAL A C 1
ATOM 1487 O O . VAL A 1 190 ? 1 29.594 16.156 1 98.69 190 VAL A O 1
ATOM 1490 N N . CYS A 1 191 ? 2.52 27.969 16.359 1 98.88 191 CYS A N 1
ATOM 1491 C CA . CYS A 1 191 ? 1.595 27.031 17 1 98.88 191 CYS A CA 1
ATOM 1492 C C . CYS A 1 191 ? 1.003 27.641 18.266 1 98.88 191 CYS A C 1
ATOM 1494 O O . CYS A 1 191 ? -0.21 27.578 18.469 1 98.88 191 CYS A O 1
ATOM 1496 N N . GLU A 1 192 ? 1.853 28.266 19.047 1 98.81 192 GLU A N 1
ATOM 1497 C CA . GLU A 1 192 ? 1.41 28.875 20.297 1 98.81 192 GLU A CA 1
ATOM 1498 C C . GLU A 1 192 ? 0.475 30.062 20.031 1 98.81 192 GLU A C 1
ATOM 1500 O O . GLU A 1 192 ? -0.505 30.25 20.75 1 98.81 192 GLU A O 1
ATOM 1505 N N . THR A 1 193 ? 0.827 30.844 19.047 1 98.75 193 THR A N 1
ATOM 1506 C CA . THR A 1 193 ? -0.001 32 18.703 1 98.75 193 THR A CA 1
ATOM 1507 C C . THR A 1 193 ? -1.386 31.547 18.234 1 98.75 193 THR A C 1
ATOM 1509 O O . THR A 1 193 ? -2.395 32.156 18.609 1 98.75 193 THR A O 1
ATOM 1512 N N . VAL A 1 194 ? -1.417 30.453 17.391 1 98.88 194 VAL A N 1
ATOM 1513 C CA . VAL A 1 194 ? -2.688 29.891 16.953 1 98.88 194 VAL A CA 1
ATOM 1514 C C . VAL A 1 194 ? -3.535 29.516 18.172 1 98.88 194 VAL A C 1
ATOM 1516 O O . VAL A 1 194 ? -4.727 29.844 18.219 1 98.88 194 VAL A O 1
ATOM 1519 N N . CYS A 1 195 ? -2.939 28.922 19.188 1 98.75 195 CYS A N 1
ATOM 1520 C CA . CYS A 1 195 ? -3.627 28.531 20.406 1 98.75 195 CYS A CA 1
ATOM 1521 C C . CYS A 1 195 ? -4.172 29.75 21.141 1 98.75 195 CYS A C 1
ATOM 1523 O O . CYS A 1 195 ? -5.305 29.734 21.625 1 98.75 195 CYS A O 1
ATOM 1525 N N . ARG A 1 196 ? -3.375 30.812 21.188 1 98.5 196 ARG A N 1
ATOM 1526 C CA . ARG A 1 196 ? -3.764 32.031 21.906 1 98.5 196 ARG A CA 1
ATOM 1527 C C . ARG A 1 196 ? -5.016 32.656 21.297 1 98.5 196 ARG A C 1
ATOM 1529 O O . ARG A 1 196 ? -5.801 33.281 22 1 98.5 196 ARG A O 1
ATOM 1536 N N . TYR A 1 197 ? -5.203 32.469 20.016 1 98.56 197 TYR A N 1
ATOM 1537 C CA . TYR A 1 197 ? -6.348 33.062 19.344 1 98.56 197 TYR A CA 1
ATOM 1538 C C . TYR A 1 197 ? -7.527 32.094 19.297 1 98.56 197 TYR A C 1
ATOM 1540 O O . TYR A 1 197 ? -8.547 32.406 18.672 1 98.56 197 TYR A O 1
ATOM 1548 N N . GLY A 1 198 ? -7.355 30.922 19.859 1 98.38 198 GLY A N 1
ATOM 1549 C CA . GLY A 1 198 ? -8.453 29.984 20.031 1 98.38 198 GLY A CA 1
ATOM 1550 C C . GLY A 1 198 ? -8.805 29.234 18.766 1 98.38 198 GLY A C 1
ATOM 1551 O O . GLY A 1 198 ? -9.898 28.688 18.641 1 98.38 198 GLY A O 1
ATOM 1552 N N . ILE A 1 199 ? -7.969 29.266 17.719 1 98.81 199 ILE A N 1
ATOM 1553 C CA . ILE A 1 199 ? -8.172 28.531 16.484 1 98.81 199 ILE A CA 1
ATOM 1554 C C . ILE A 1 199 ? -7.684 27.094 16.641 1 98.81 199 ILE A C 1
ATOM 1556 O O . ILE A 1 199 ? -6.68 26.844 17.312 1 98.81 199 ILE A O 1
ATOM 1560 N N . ASP A 1 200 ? -8.383 26.125 16.078 1 98.88 200 ASP A N 1
ATOM 1561 C CA . ASP A 1 200 ? -7.898 24.75 16.094 1 98.88 200 ASP A CA 1
ATOM 1562 C C . ASP A 1 200 ? -6.531 24.641 15.422 1 98.88 200 ASP A C 1
ATOM 1564 O O . ASP A 1 200 ? -6.332 25.172 14.328 1 98.88 200 ASP A O 1
ATOM 1568 N N . LEU A 1 201 ? -5.633 23.984 16.078 1 98.94 201 LEU A N 1
ATOM 1569 C CA . LEU A 1 201 ? -4.289 23.781 15.555 1 98.94 201 LEU A CA 1
ATOM 1570 C C . LEU A 1 201 ? -4.141 22.391 14.953 1 98.94 201 LEU A C 1
ATOM 1572 O O . LEU A 1 201 ? -4.566 21.406 15.562 1 98.94 201 LEU A O 1
ATOM 1576 N N . SER A 1 202 ? -3.65 22.297 13.742 1 98.94 202 SER A N 1
ATOM 1577 C CA . SER A 1 202 ? -3.117 21.078 13.148 1 98.94 202 SER A CA 1
ATOM 1578 C C . SER A 1 202 ? -1.593 21.094 13.141 1 98.94 202 SER A C 1
ATOM 1580 O O . SER A 1 202 ? -0.975 22.031 12.641 1 98.94 202 SER A O 1
ATOM 1582 N N . SER A 1 203 ? -0.985 20.109 13.719 1 98.88 203 SER A N 1
ATOM 1583 C CA . SER A 1 203 ? 0.47 20 13.727 1 98.88 203 SER A CA 1
ATOM 1584 C C . SER A 1 203 ? 0.914 18.547 13.773 1 98.88 203 SER A C 1
ATOM 1586 O O . SER A 1 203 ? 0.324 17.734 14.492 1 98.88 203 SER A O 1
ATOM 1588 N N . GLY A 1 204 ? 1.828 18.203 12.977 1 97.38 204 GLY A N 1
ATOM 1589 C CA . GLY A 1 204 ? 2.201 16.797 12.898 1 97.38 204 GLY A CA 1
ATOM 1590 C C . GLY A 1 204 ? 3.664 16.578 12.555 1 97.38 204 GLY A C 1
ATOM 1591 O O . GLY A 1 204 ? 4.504 17.438 12.844 1 97.38 204 GLY A O 1
ATOM 1592 N N . LEU A 1 205 ? 3.93 15.375 12.281 1 96.69 205 LEU A N 1
ATOM 1593 C CA . LEU A 1 205 ? 5.32 14.984 12.078 1 96.69 205 LEU A CA 1
ATOM 1594 C C . LEU A 1 205 ? 5.496 14.258 10.75 1 96.69 205 LEU A C 1
ATOM 1596 O O . LEU A 1 205 ? 4.52 13.766 10.172 1 96.69 205 LEU A O 1
ATOM 1600 N N . LEU A 1 206 ? 6.668 14.289 10.18 1 98.31 206 LEU A N 1
ATOM 1601 C CA . LEU A 1 206 ? 7.137 13.57 9 1 98.31 206 LEU A CA 1
ATOM 1602 C C . LEU A 1 206 ? 7.969 12.352 9.406 1 98.31 206 LEU A C 1
ATOM 1604 O O . LEU A 1 206 ? 9 12.492 10.055 1 98.31 206 LEU A O 1
ATOM 1608 N N . VAL A 1 207 ? 7.523 11.195 9.031 1 98.69 207 VAL A N 1
ATOM 1609 C CA . VAL A 1 207 ? 8.141 9.938 9.445 1 98.69 207 VAL A CA 1
ATOM 1610 C C . VAL A 1 207 ? 9.102 9.445 8.359 1 98.69 207 VAL A C 1
ATOM 1612 O O . VAL A 1 207 ? 8.773 9.5 7.172 1 98.69 207 VAL A O 1
ATOM 1615 N N . GLY A 1 208 ? 10.266 8.93 8.75 1 98 208 GLY A N 1
ATOM 1616 C CA . GLY A 1 208 ? 11.203 8.32 7.816 1 98 208 GLY A CA 1
ATOM 1617 C C . GLY A 1 208 ? 12.273 9.281 7.336 1 98 208 GLY A C 1
ATOM 1618 O O . GLY A 1 208 ? 12.82 9.109 6.242 1 98 208 GLY A O 1
ATOM 1619 N N . ILE A 1 209 ? 12.602 10.297 8.102 1 97.88 209 ILE A N 1
ATOM 1620 C CA . ILE A 1 209 ? 13.547 11.312 7.656 1 97.88 209 ILE A CA 1
ATOM 1621 C C . ILE A 1 209 ? 14.852 11.188 8.438 1 97.88 209 ILE A C 1
ATOM 1623 O O . ILE A 1 209 ? 15.672 12.102 8.438 1 97.88 209 ILE A O 1
ATOM 1627 N N . GLY A 1 210 ? 15 10.133 9.156 1 97.56 210 GLY A N 1
ATOM 1628 C CA . GLY A 1 210 ? 16.219 9.906 9.914 1 97.56 210 GLY A CA 1
ATOM 1629 C C . GLY A 1 210 ? 15.992 9.867 11.414 1 97.56 210 GLY A C 1
ATOM 1630 O O . GLY A 1 210 ? 16.922 9.594 12.18 1 97.56 210 GLY A O 1
ATOM 1631 N N . GLU A 1 211 ? 14.766 10.117 11.828 1 98.44 211 GLU A N 1
ATOM 1632 C CA . GLU A 1 211 ? 14.406 10.047 13.242 1 98.44 211 GLU A CA 1
ATOM 1633 C C . GLU A 1 211 ? 14.258 8.594 13.703 1 98.44 211 GLU A C 1
ATOM 1635 O O . GLU A 1 211 ? 14.039 7.699 12.883 1 98.44 211 GLU A O 1
ATOM 1640 N N . ASP A 1 212 ? 14.406 8.344 15 1 97.94 212 ASP A N 1
ATOM 1641 C CA . ASP A 1 212 ? 14.18 7.016 15.547 1 97.94 212 ASP A CA 1
ATOM 1642 C C . ASP A 1 212 ? 12.852 6.961 16.312 1 97.94 212 ASP A C 1
ATOM 1644 O O . ASP A 1 212 ? 12.07 7.91 16.266 1 97.94 212 ASP A O 1
ATOM 1648 N N . TYR A 1 213 ? 12.57 5.891 16.984 1 98.56 213 TYR A N 1
ATOM 1649 C CA . TYR A 1 213 ? 11.305 5.703 17.688 1 98.56 213 TYR A CA 1
ATOM 1650 C C . TYR A 1 213 ? 11.172 6.684 18.844 1 98.56 213 TYR A C 1
ATOM 1652 O O . TYR A 1 213 ? 10.07 7.172 19.125 1 98.56 213 TYR A O 1
ATOM 1660 N N . ARG A 1 214 ? 12.234 6.926 19.531 1 98.62 214 ARG A N 1
ATOM 1661 C CA . ARG A 1 214 ? 12.195 7.871 20.641 1 98.62 214 ARG A CA 1
ATOM 1662 C C . ARG A 1 214 ? 11.883 9.281 20.156 1 98.62 214 ARG A C 1
ATOM 1664 O O . ARG A 1 214 ? 11.125 10.016 20.797 1 98.62 214 ARG A O 1
ATOM 1671 N N . ASP A 1 215 ? 12.492 9.656 19.031 1 98.81 215 ASP A N 1
ATOM 1672 C CA . ASP A 1 215 ? 12.164 10.938 18.422 1 98.81 215 ASP A CA 1
ATOM 1673 C C . ASP A 1 215 ? 10.664 11.047 18.141 1 98.81 215 ASP A C 1
ATOM 1675 O O . ASP A 1 215 ? 10.047 12.086 18.422 1 98.81 215 ASP A O 1
ATOM 1679 N N . ARG A 1 216 ? 10.062 10 17.562 1 98.88 216 ARG A N 1
ATOM 1680 C CA . ARG A 1 216 ? 8.633 9.984 17.234 1 98.88 216 ARG A CA 1
ATOM 1681 C C . ARG A 1 216 ? 7.789 10.109 18.5 1 98.88 216 ARG A C 1
ATOM 1683 O O . ARG A 1 216 ? 6.832 10.883 18.531 1 98.88 216 ARG A O 1
ATOM 1690 N N . ALA A 1 217 ? 8.211 9.336 19.531 1 98.81 217 ALA A N 1
ATOM 1691 C CA . ALA A 1 217 ? 7.488 9.352 20.797 1 98.81 217 ALA A CA 1
ATOM 1692 C C . ALA A 1 217 ? 7.523 10.742 21.438 1 98.81 217 ALA A C 1
ATOM 1694 O O . ALA A 1 217 ? 6.492 11.266 21.859 1 98.81 217 ALA A O 1
ATOM 1695 N N . GLU A 1 218 ? 8.68 11.328 21.453 1 98.69 218 GLU A N 1
ATOM 1696 C CA . GLU A 1 218 ? 8.852 12.648 22.062 1 98.69 218 GLU A CA 1
ATOM 1697 C C . GLU A 1 218 ? 8.078 13.711 21.281 1 98.69 218 GLU A C 1
ATOM 1699 O O . GLU A 1 218 ? 7.543 14.648 21.859 1 98.69 218 GLU A O 1
ATOM 1704 N N . HIS A 1 219 ? 8.078 13.57 20 1 98.88 219 HIS A N 1
ATOM 1705 C CA . HIS A 1 219 ? 7.297 14.492 19.172 1 98.88 219 HIS A CA 1
ATOM 1706 C C . HIS A 1 219 ? 5.812 14.422 19.531 1 98.88 219 HIS A C 1
ATOM 1708 O O . HIS A 1 219 ? 5.172 15.453 19.75 1 98.88 219 HIS A O 1
ATOM 1714 N N . LEU A 1 220 ? 5.281 13.219 19.531 1 98.88 220 LEU A N 1
ATOM 1715 C CA . LEU A 1 220 ? 3.869 13.039 19.859 1 98.88 220 LEU A CA 1
ATOM 1716 C C . LEU A 1 220 ? 3.557 13.602 21.25 1 98.88 220 LEU A C 1
ATOM 1718 O O . LEU A 1 220 ? 2.523 14.25 21.438 1 98.88 220 LEU A O 1
ATOM 1722 N N . LYS A 1 221 ? 4.438 13.391 22.203 1 98.75 221 LYS A N 1
ATOM 1723 C CA . LYS A 1 221 ? 4.254 13.945 23.531 1 98.75 221 LYS A CA 1
ATOM 1724 C C . LYS A 1 221 ? 4.344 15.469 23.516 1 98.75 221 LYS A C 1
ATOM 1726 O O . LYS A 1 221 ? 3.605 16.141 24.234 1 98.75 221 LYS A O 1
ATOM 1731 N N . PHE A 1 222 ? 5.266 15.984 22.734 1 98.75 222 PHE A N 1
ATOM 1732 C CA . PHE A 1 222 ? 5.484 17.422 22.625 1 98.75 222 PHE A CA 1
ATOM 1733 C C . PHE A 1 222 ? 4.203 18.125 22.203 1 98.75 222 PHE A C 1
ATOM 1735 O O . PHE A 1 222 ? 3.932 19.25 22.641 1 98.75 222 PHE A O 1
ATOM 1742 N N . LEU A 1 223 ? 3.373 17.516 21.391 1 98.81 223 LEU A N 1
ATOM 1743 C CA . LEU A 1 223 ? 2.17 18.125 20.828 1 98.81 223 LEU A CA 1
ATOM 1744 C C . LEU A 1 223 ? 1.146 18.406 21.922 1 98.81 223 LEU A C 1
ATOM 1746 O O . LEU A 1 223 ? 0.265 19.266 21.734 1 98.81 223 LEU A O 1
ATOM 1750 N N . ALA A 1 224 ? 1.249 17.734 23.062 1 98.19 224 ALA A N 1
ATOM 1751 C CA . ALA A 1 224 ? 0.302 17.891 24.156 1 98.19 224 ALA A CA 1
ATOM 1752 C C . ALA A 1 224 ? 0.361 19.297 24.734 1 98.19 224 ALA A C 1
ATOM 1754 O O . ALA A 1 224 ? -0.57 19.734 25.422 1 98.19 224 ALA A O 1
ATOM 1755 N N . ARG A 1 225 ? 1.405 20 24.516 1 97.44 225 ARG A N 1
ATOM 1756 C CA . ARG A 1 225 ? 1.587 21.312 25.109 1 97.44 225 ARG A CA 1
ATOM 1757 C C . ARG A 1 225 ? 0.665 22.344 24.453 1 97.44 225 ARG A C 1
ATOM 1759 O O . ARG A 1 225 ? 0.442 23.422 25 1 97.44 225 ARG A O 1
ATOM 1766 N N . PHE A 1 226 ? 0.169 22.062 23.219 1 98.69 226 PHE A N 1
ATOM 1767 C CA . PHE A 1 226 ? -0.661 23.016 22.5 1 98.69 226 PHE A CA 1
ATOM 1768 C C . PHE A 1 226 ? -2.129 22.844 22.875 1 98.69 226 PHE A C 1
ATOM 1770 O O . PHE A 1 226 ? -2.746 21.828 22.562 1 98.69 226 PHE A O 1
ATOM 1777 N N . GLU A 1 227 ? -2.705 23.844 23.391 1 98.06 227 GLU A N 1
ATOM 1778 C CA . GLU A 1 227 ? -4.004 23.797 24.062 1 98.06 227 GLU A CA 1
ATOM 1779 C C . GLU A 1 227 ? -5.125 23.531 23.062 1 98.06 227 GLU A C 1
ATOM 1781 O O . GLU A 1 227 ? -6.086 22.828 23.359 1 98.06 227 GLU A O 1
ATOM 1786 N N . THR A 1 228 ? -5.012 24.125 21.859 1 98.69 228 THR A N 1
ATOM 1787 C CA . THR A 1 228 ? -6.109 24 20.906 1 98.69 228 THR A CA 1
ATOM 1788 C C . THR A 1 228 ? -5.777 22.969 19.828 1 98.69 228 THR A C 1
ATOM 1790 O O . THR A 1 228 ? -6.367 22.984 18.75 1 98.69 228 THR A O 1
ATOM 1793 N N . LEU A 1 229 ? -4.762 22.094 20.078 1 98.88 229 LEU A N 1
ATOM 1794 C CA . LEU A 1 229 ? -4.477 21 19.141 1 98.88 229 LEU A CA 1
ATOM 1795 C C . LEU A 1 229 ? -5.742 20.203 18.828 1 98.88 229 LEU A C 1
ATOM 1797 O O . LEU A 1 229 ? -6.402 19.703 19.734 1 98.88 229 LEU A O 1
ATOM 1801 N N . ALA A 1 230 ? -6.031 20.125 17.516 1 98.88 230 ALA A N 1
ATOM 1802 C CA . ALA A 1 230 ? -7.273 19.469 17.125 1 98.88 230 ALA A CA 1
ATOM 1803 C C . ALA A 1 230 ? -7.012 18.406 16.062 1 98.88 230 ALA A C 1
ATOM 1805 O O . ALA A 1 230 ? -7.859 17.547 15.812 1 98.88 230 ALA A O 1
ATOM 1806 N N . GLU A 1 231 ? -5.852 18.453 15.469 1 98.88 231 GLU A N 1
ATOM 1807 C CA . GLU A 1 231 ? -5.535 17.578 14.344 1 98.88 231 GLU A CA 1
ATOM 1808 C C . GLU A 1 231 ? -4.039 17.281 14.289 1 98.88 231 GLU A C 1
ATOM 1810 O O . GLU A 1 231 ? -3.213 18.172 14.523 1 98.88 231 GLU A O 1
ATOM 1815 N N . ILE A 1 232 ? -3.727 16.031 14.031 1 98.94 232 ILE A N 1
ATOM 1816 C CA . ILE A 1 232 ? -2.336 15.625 13.883 1 98.94 232 ILE A CA 1
ATOM 1817 C C . ILE A 1 232 ? -2.141 14.945 12.531 1 98.94 232 ILE A C 1
ATOM 1819 O O . ILE A 1 232 ? -2.518 13.789 12.344 1 98.94 232 ILE A O 1
ATOM 1823 N N . PRO A 1 233 ? -1.619 15.625 11.547 1 98.81 233 PRO A N 1
ATOM 1824 C CA . PRO A 1 233 ? -1.212 14.961 10.305 1 98.81 233 PRO A CA 1
ATOM 1825 C C . PRO A 1 233 ? 0.027 14.086 10.484 1 98.81 233 PRO A C 1
ATOM 1827 O O . PRO A 1 233 ? 1.015 14.523 11.078 1 98.81 233 PRO A O 1
ATOM 1830 N N . ILE A 1 234 ? -0.041 12.891 10.062 1 98.81 234 ILE A N 1
ATOM 1831 C CA . ILE A 1 234 ? 1.095 11.977 10.062 1 98.81 234 ILE A CA 1
ATOM 1832 C C . ILE A 1 234 ? 1.553 11.734 8.625 1 98.81 234 ILE A C 1
ATOM 1834 O O . ILE A 1 234 ? 0.896 11.008 7.871 1 98.81 234 ILE A O 1
ATOM 1838 N N . MET A 1 235 ? 2.66 12.273 8.281 1 98.31 235 MET A N 1
ATOM 1839 C CA . MET A 1 235 ? 3.17 12.211 6.91 1 98.31 235 MET A CA 1
ATOM 1840 C C . MET A 1 235 ? 4.344 11.242 6.812 1 98.31 235 MET A C 1
ATOM 1842 O O . MET A 1 235 ? 5.188 11.188 7.707 1 98.31 235 MET A O 1
ATOM 1846 N N . GLY A 1 236 ? 4.367 10.484 5.762 1 98.25 236 GLY A N 1
ATOM 1847 C CA . GLY A 1 236 ? 5.508 9.633 5.453 1 98.25 236 GLY A CA 1
ATOM 1848 C C . GLY A 1 236 ? 6.418 10.219 4.391 1 98.25 236 GLY A C 1
ATOM 1849 O O . GLY A 1 236 ? 5.945 10.758 3.389 1 98.25 236 GLY A O 1
ATOM 1850 N N . PHE A 1 237 ? 7.719 10.047 4.582 1 98.31 237 PHE A N 1
ATOM 1851 C CA . PHE A 1 237 ? 8.695 10.594 3.648 1 98.31 237 PHE A CA 1
ATOM 1852 C C . PHE A 1 237 ? 8.664 9.836 2.326 1 98.31 237 PHE A C 1
ATOM 1854 O O . PHE A 1 237 ? 8.641 8.602 2.312 1 98.31 237 PHE A O 1
ATOM 1861 N N . ASN A 1 238 ? 8.586 10.508 1.28 1 96.44 238 ASN A N 1
ATOM 1862 C CA . ASN A 1 238 ? 8.852 10.031 -0.073 1 96.44 238 ASN A CA 1
ATOM 1863 C C . ASN A 1 238 ? 9.914 10.875 -0.765 1 96.44 238 ASN A C 1
ATOM 1865 O O . ASN A 1 238 ? 9.844 12.109 -0.755 1 96.44 238 ASN A O 1
ATOM 1869 N N . PRO A 1 239 ? 10.844 10.297 -1.436 1 96.25 239 PRO A N 1
ATOM 1870 C CA . PRO A 1 239 ? 11.891 11.07 -2.092 1 96.25 239 PRO A CA 1
ATOM 1871 C C . PRO A 1 239 ? 11.406 11.766 -3.361 1 96.25 239 PRO A C 1
ATOM 1873 O O . PRO A 1 239 ? 10.594 11.211 -4.102 1 96.25 239 PRO A O 1
ATOM 1876 N N . TYR A 1 240 ? 11.891 12.93 -3.578 1 96 240 TYR A N 1
ATOM 1877 C CA . TYR A 1 240 ? 11.711 13.68 -4.82 1 96 240 TYR A CA 1
ATOM 1878 C C . TYR A 1 240 ? 13.016 13.773 -5.59 1 96 240 TYR A C 1
ATOM 1880 O O . TYR A 1 240 ? 14.031 14.219 -5.047 1 96 240 TYR A O 1
ATOM 1888 N N . PRO A 1 241 ? 12.961 13.367 -6.844 1 96.12 241 PRO A N 1
ATOM 1889 C CA . PRO A 1 241 ? 14.172 13.562 -7.645 1 96.12 241 PRO A CA 1
ATOM 1890 C C . PRO A 1 241 ? 14.633 15.016 -7.676 1 96.12 241 PRO A C 1
ATOM 1892 O O . PRO A 1 241 ? 13.805 15.93 -7.766 1 96.12 241 PRO A O 1
ATOM 1895 N N . GLY A 1 242 ? 15.898 15.219 -7.586 1 95.88 242 GLY A N 1
ATOM 1896 C CA . GLY A 1 242 ? 16.438 16.562 -7.648 1 95.88 242 GLY A CA 1
ATOM 1897 C C . GLY A 1 242 ? 16.672 17.172 -6.277 1 95.88 242 GLY A C 1
ATOM 1898 O O . GLY A 1 242 ? 17.312 18.234 -6.164 1 95.88 242 GLY A O 1
ATOM 1899 N N . THR A 1 243 ? 16.234 16.547 -5.195 1 96.44 243 THR A N 1
ATOM 1900 C CA . THR A 1 243 ? 16.422 17.047 -3.838 1 96.44 243 THR A CA 1
ATOM 1901 C C . THR A 1 243 ? 17.656 16.391 -3.195 1 96.44 243 THR A C 1
ATOM 1903 O O . THR A 1 243 ? 18.203 15.438 -3.738 1 96.44 243 THR A O 1
ATOM 1906 N N . LEU A 1 244 ? 18.062 16.891 -2.07 1 96.88 244 LEU A N 1
ATOM 1907 C CA . LEU A 1 244 ? 19.219 16.344 -1.347 1 96.88 244 LEU A CA 1
ATOM 1908 C C . LEU A 1 244 ? 18.922 14.93 -0.85 1 96.88 244 LEU A C 1
ATOM 1910 O O . LEU A 1 244 ? 19.844 14.125 -0.684 1 96.88 244 LEU A O 1
ATOM 1914 N N . MET A 1 245 ? 17.641 14.625 -0.694 1 97.69 245 MET A N 1
ATOM 1915 C CA . MET A 1 245 ? 17.266 13.328 -0.139 1 97.69 245 MET A CA 1
ATOM 1916 C C . MET A 1 245 ? 16.688 12.422 -1.221 1 97.69 245 MET A C 1
ATOM 1918 O O . MET A 1 245 ? 15.906 11.508 -0.926 1 97.69 245 MET A O 1
ATOM 1922 N N . GLU A 1 246 ? 16.984 12.617 -2.467 1 96.88 246 GLU A N 1
ATOM 1923 C CA . GLU A 1 246 ? 16.391 11.883 -3.586 1 96.88 246 GLU A CA 1
ATOM 1924 C C . GLU A 1 246 ? 16.734 10.398 -3.51 1 96.88 246 GLU A C 1
ATOM 1926 O O . GLU A 1 246 ? 16.031 9.562 -4.078 1 96.88 246 GLU A O 1
ATOM 1931 N N . HIS A 1 247 ? 17.797 10.023 -2.73 1 96.06 247 HIS A N 1
ATOM 1932 C CA . HIS A 1 247 ? 18.234 8.633 -2.725 1 96.06 247 HIS A CA 1
ATOM 1933 C C . HIS A 1 247 ? 17.875 7.945 -1.409 1 96.06 247 HIS A C 1
ATOM 1935 O O . HIS A 1 247 ? 18.172 6.766 -1.215 1 96.06 247 HIS A O 1
ATOM 1941 N N . VAL A 1 248 ? 17.25 8.695 -0.49 1 95.94 248 VAL A N 1
ATOM 1942 C CA . VAL A 1 248 ? 16.734 8.109 0.743 1 95.94 248 VAL A CA 1
ATOM 1943 C C . VAL A 1 248 ? 15.477 7.305 0.446 1 95.94 248 VAL A C 1
ATOM 1945 O O . VAL A 1 248 ? 14.57 7.785 -0.237 1 95.94 248 VAL A O 1
ATOM 1948 N N . PRO A 1 249 ? 15.438 6.055 0.896 1 94 249 PRO A N 1
ATOM 1949 C CA . PRO A 1 249 ? 14.25 5.246 0.626 1 94 249 PRO A CA 1
ATOM 1950 C C . PRO A 1 249 ? 12.984 5.84 1.236 1 94 249 PRO A C 1
ATOM 1952 O O . PRO A 1 249 ? 13.047 6.5 2.277 1 94 249 PRO A O 1
ATOM 1955 N N . ARG A 1 250 ? 11.93 5.605 0.582 1 95.5 250 ARG A N 1
ATOM 1956 C CA . ARG A 1 250 ? 10.633 6.035 1.095 1 95.5 250 ARG A CA 1
ATOM 1957 C C . ARG A 1 250 ? 10.352 5.414 2.459 1 95.5 250 ARG A C 1
ATOM 1959 O O . ARG A 1 250 ? 10.758 4.285 2.729 1 95.5 250 ARG A O 1
ATOM 1966 N N . CYS A 1 251 ? 9.641 6.152 3.303 1 97.38 251 CYS A N 1
ATOM 1967 C CA . CYS A 1 251 ? 9.164 5.621 4.574 1 97.38 251 CYS A CA 1
ATOM 1968 C C . CYS A 1 251 ? 8.266 4.414 4.355 1 97.38 251 CYS A C 1
ATOM 1970 O O . CYS A 1 251 ? 7.316 4.473 3.566 1 97.38 251 CYS A O 1
ATOM 1972 N N . PRO A 1 252 ? 8.594 3.287 5.004 1 97.25 252 PRO A N 1
ATOM 1973 C CA . PRO A 1 252 ? 7.645 2.176 4.906 1 97.25 252 PRO A CA 1
ATOM 1974 C C . PRO A 1 252 ? 6.238 2.561 5.367 1 97.25 252 PRO A C 1
ATOM 1976 O O . PRO A 1 252 ? 6.086 3.244 6.387 1 97.25 252 PRO A O 1
ATOM 1979 N N . LEU A 1 253 ? 5.273 2.156 4.613 1 96.94 253 LEU A N 1
ATOM 1980 C CA . LEU A 1 253 ? 3.879 2.486 4.891 1 96.94 253 LEU A CA 1
ATOM 1981 C C . LEU A 1 253 ? 3.49 2.061 6.301 1 96.94 253 LEU A C 1
ATOM 1983 O O . LEU A 1 253 ? 2.803 2.801 7.008 1 96.94 253 LEU A O 1
ATOM 1987 N N . LEU A 1 254 ? 3.949 0.952 6.77 1 97.5 254 LEU A N 1
ATOM 1988 C CA . LEU A 1 254 ? 3.586 0.443 8.086 1 97.5 254 LEU A CA 1
ATOM 1989 C C . LEU A 1 254 ? 4.18 1.315 9.188 1 97.5 254 LEU A C 1
ATOM 1991 O O . LEU A 1 254 ? 3.58 1.465 10.258 1 97.5 254 LEU A O 1
ATOM 1995 N N . GLU A 1 255 ? 5.363 1.862 8.93 1 98.25 255 GLU A N 1
ATOM 1996 C CA . GLU A 1 255 ? 5.961 2.76 9.914 1 98.25 255 GLU A CA 1
ATOM 1997 C C . GLU A 1 255 ? 5.109 4.012 10.102 1 98.25 255 GLU A C 1
ATOM 1999 O O . GLU A 1 255 ? 4.871 4.441 11.234 1 98.25 255 GLU A O 1
ATOM 2004 N N . GLN A 1 256 ? 4.691 4.562 8.984 1 98.5 256 GLN A N 1
ATOM 2005 C CA . GLN A 1 256 ? 3.775 5.699 9.047 1 98.5 256 GLN A CA 1
ATOM 2006 C C . GLN A 1 256 ? 2.479 5.328 9.758 1 98.5 256 GLN A C 1
ATOM 2008 O O . GLN A 1 256 ? 1.991 6.078 10.609 1 98.5 256 GLN A O 1
ATOM 2013 N N . ALA A 1 257 ? 1.941 4.176 9.445 1 98.75 257 ALA A N 1
ATOM 2014 C CA . ALA A 1 257 ? 0.68 3.707 10.016 1 98.75 257 ALA A CA 1
ATOM 2015 C C . ALA A 1 257 ? 0.808 3.475 11.516 1 98.75 257 ALA A C 1
ATOM 2017 O O . ALA A 1 257 ? -0.124 3.75 12.273 1 98.75 257 ALA A O 1
ATOM 2018 N N . LYS A 1 258 ? 1.927 2.943 11.961 1 98.88 258 LYS A N 1
ATOM 2019 C CA . LYS A 1 258 ? 2.141 2.732 13.391 1 98.88 258 LYS A CA 1
ATOM 2020 C C . LYS A 1 258 ? 2.084 4.051 14.156 1 98.88 258 LYS A C 1
ATOM 2022 O O . LYS A 1 258 ? 1.511 4.121 15.25 1 98.88 258 LYS A O 1
ATOM 2027 N N . VAL A 1 259 ? 2.643 5.059 13.57 1 98.94 259 VAL A N 1
ATOM 2028 C CA . VAL A 1 259 ? 2.602 6.359 14.227 1 98.94 259 VAL A CA 1
ATOM 2029 C C . VAL A 1 259 ? 1.16 6.859 14.297 1 98.94 259 VAL A C 1
ATOM 2031 O O . VAL A 1 259 ? 0.739 7.422 15.312 1 98.94 259 VAL A O 1
ATOM 2034 N N . MET A 1 260 ? 0.372 6.656 13.227 1 98.94 260 MET A N 1
ATOM 2035 C CA . MET A 1 260 ? -1.038 7.035 13.25 1 98.94 260 MET A CA 1
ATOM 2036 C C . MET A 1 260 ? -1.778 6.316 14.375 1 98.94 260 MET A C 1
ATOM 2038 O O . MET A 1 260 ? -2.557 6.934 15.102 1 98.94 260 MET A O 1
ATOM 2042 N N . ALA A 1 261 ? -1.488 5.031 14.477 1 98.94 261 ALA A N 1
ATOM 2043 C CA . ALA A 1 261 ? -2.166 4.219 15.477 1 98.94 261 ALA A CA 1
ATOM 2044 C C . ALA A 1 261 ? -1.832 4.695 16.891 1 98.94 261 ALA A C 1
ATOM 2046 O O . ALA A 1 261 ? -2.721 4.828 17.734 1 98.94 261 ALA A O 1
ATOM 2047 N N . VAL A 1 262 ? -0.585 4.957 17.125 1 98.94 262 VAL A N 1
ATOM 2048 C CA . VAL A 1 262 ? -0.152 5.406 18.453 1 98.94 262 VAL A CA 1
ATOM 2049 C C . VAL A 1 262 ? -0.739 6.781 18.75 1 98.94 262 VAL A C 1
ATOM 2051 O O . VAL A 1 262 ? -1.214 7.035 19.859 1 98.94 262 VAL A O 1
ATOM 2054 N N . ALA A 1 263 ? -0.69 7.668 17.75 1 98.94 263 ALA A N 1
ATOM 2055 C CA . ALA A 1 263 ? -1.308 8.977 17.906 1 98.94 263 ALA A CA 1
ATOM 2056 C C . ALA A 1 263 ? -2.779 8.852 18.297 1 98.94 263 ALA A C 1
ATOM 2058 O O . ALA A 1 263 ? -3.264 9.57 19.172 1 98.94 263 ALA A O 1
ATOM 2059 N N . ARG A 1 264 ? -3.523 7.941 17.672 1 98.94 264 ARG A N 1
ATOM 2060 C CA . ARG A 1 264 ? -4.93 7.699 17.969 1 98.94 264 ARG A CA 1
ATOM 2061 C C . ARG A 1 264 ? -5.113 7.258 19.422 1 98.94 264 ARG A C 1
ATOM 2063 O O . ARG A 1 264 ? -6.027 7.723 20.109 1 98.94 264 ARG A O 1
ATOM 2070 N N . LEU A 1 265 ? -4.234 6.367 19.859 1 98.88 265 LEU A N 1
ATOM 2071 C CA . LEU A 1 265 ? -4.332 5.887 21.234 1 98.88 265 LEU A CA 1
ATOM 2072 C C . LEU A 1 265 ? -4.031 7.008 22.234 1 98.88 265 LEU A C 1
ATOM 2074 O O . LEU A 1 265 ? -4.691 7.121 23.266 1 98.88 265 LEU A O 1
ATOM 2078 N N . MET A 1 266 ? -3.066 7.871 21.906 1 98.88 266 MET A N 1
ATOM 2079 C CA . MET A 1 266 ? -2.65 8.953 22.797 1 98.88 266 MET A CA 1
ATOM 2080 C C . MET A 1 266 ? -3.68 10.078 22.812 1 98.88 266 MET A C 1
ATOM 2082 O O . MET A 1 266 ? -3.865 10.75 23.828 1 98.88 266 MET A O 1
ATOM 2086 N N . TYR A 1 267 ? -4.285 10.336 21.625 1 98.75 267 TYR A N 1
ATOM 2087 C CA . TYR A 1 267 ? -5.219 11.438 21.422 1 98.75 267 TYR A CA 1
ATOM 2088 C C . TYR A 1 267 ? -6.516 10.945 20.797 1 98.75 267 TYR A C 1
ATOM 2090 O O . TYR A 1 267 ? -6.852 11.312 19.672 1 98.75 267 TYR A O 1
ATOM 2098 N N . PRO A 1 268 ? -7.355 10.227 21.5 1 98.44 268 PRO A N 1
ATOM 2099 C CA . PRO A 1 268 ? -8.5 9.516 20.906 1 98.44 268 PRO A CA 1
ATOM 2100 C C . PRO A 1 268 ? -9.555 10.461 20.344 1 98.44 268 PRO A C 1
ATOM 2102 O O . PRO A 1 268 ? -10.32 10.07 19.453 1 98.44 268 PRO A O 1
ATOM 2105 N N . ASP A 1 269 ? -9.594 11.719 20.781 1 98.38 269 ASP A N 1
ATOM 2106 C CA . ASP A 1 269 ? -10.656 12.633 20.375 1 98.38 269 ASP A CA 1
ATOM 2107 C C . ASP A 1 269 ? -10.203 13.539 19.234 1 98.38 269 ASP A C 1
ATOM 2109 O O . ASP A 1 269 ? -11.008 14.25 18.641 1 98.38 269 ASP A O 1
ATOM 2113 N N . LEU A 1 270 ? -8.898 13.547 18.906 1 98.75 270 LEU A N 1
ATOM 2114 C CA . LEU A 1 270 ? -8.375 14.438 17.875 1 98.75 270 LEU A CA 1
ATOM 2115 C C . LEU A 1 270 ? -8.484 13.797 16.5 1 98.75 270 LEU A C 1
ATOM 2117 O O . LEU A 1 270 ? -8.625 12.578 16.391 1 98.75 270 LEU A O 1
ATOM 2121 N N . MET A 1 271 ? -8.484 14.641 15.508 1 98.81 271 MET A N 1
ATOM 2122 C CA . MET A 1 271 ? -8.43 14.164 14.133 1 98.81 271 MET A CA 1
ATOM 2123 C C . MET A 1 271 ? -7.027 13.695 13.766 1 98.81 271 MET A C 1
ATOM 2125 O O . MET A 1 271 ? -6.055 14.422 13.969 1 98.81 271 MET A O 1
ATOM 2129 N N . ILE A 1 272 ? -6.902 12.477 13.375 1 98.94 272 ILE A N 1
ATOM 2130 C CA . ILE A 1 272 ? -5.656 11.953 12.828 1 98.94 272 ILE A CA 1
ATOM 2131 C C . ILE A 1 272 ? -5.73 11.945 11.305 1 98.94 272 ILE A C 1
ATOM 2133 O O . ILE A 1 272 ? -6.59 11.266 10.719 1 98.94 272 ILE A O 1
ATOM 2137 N N . THR A 1 273 ? -4.848 12.656 10.617 1 98.88 273 THR A N 1
ATOM 2138 C CA . THR A 1 273 ? -4.941 12.898 9.18 1 98.88 273 THR A CA 1
ATOM 2139 C C . THR A 1 273 ? -3.848 12.141 8.438 1 98.88 273 THR A C 1
ATOM 2141 O O . THR A 1 273 ? -2.678 12.18 8.828 1 98.88 273 THR A O 1
ATOM 2144 N N . ALA A 1 274 ? -4.246 11.453 7.422 1 98.62 274 ALA A N 1
ATOM 2145 C CA . ALA A 1 274 ? -3.336 10.812 6.48 1 98.62 274 ALA A CA 1
ATOM 2146 C C . ALA A 1 274 ? -3.404 11.477 5.109 1 98.62 274 ALA A C 1
ATOM 2148 O O . ALA A 1 274 ? -4.426 11.391 4.422 1 98.62 274 ALA A O 1
ATOM 2149 N N . PRO A 1 275 ? -2.355 12.156 4.688 1 98.19 275 PRO A N 1
ATOM 2150 C CA . PRO A 1 275 ? -2.352 12.672 3.314 1 98.19 275 PRO A CA 1
ATOM 2151 C C . PRO A 1 275 ? -2.236 11.57 2.268 1 98.19 275 PRO A C 1
ATOM 2153 O O . PRO A 1 275 ? -1.343 10.719 2.354 1 98.19 275 PRO A O 1
ATOM 2156 N N . THR A 1 276 ? -3.047 11.594 1.241 1 98.19 276 THR A N 1
ATOM 2157 C CA . THR A 1 276 ? -3.082 10.531 0.248 1 98.19 276 THR A CA 1
ATOM 2158 C C . THR A 1 276 ? -1.766 10.461 -0.52 1 98.19 276 THR A C 1
ATOM 2160 O O . THR A 1 276 ? -1.329 9.383 -0.92 1 98.19 276 THR A O 1
ATOM 2163 N N . PRO A 1 277 ? -1.055 11.594 -0.728 1 96 277 PRO A N 1
ATOM 2164 C CA . PRO A 1 277 ? 0.217 11.492 -1.446 1 96 277 PRO A CA 1
ATOM 2165 C C . PRO A 1 277 ? 1.274 10.711 -0.665 1 96 277 PRO A C 1
ATOM 2167 O O . PRO A 1 277 ? 2.127 10.055 -1.264 1 96 277 PRO A O 1
ATOM 2170 N N . THR A 1 278 ? 1.211 10.773 0.663 1 95.31 278 THR A N 1
ATOM 2171 C CA . THR A 1 278 ? 2.283 10.164 1.44 1 95.31 278 THR A CA 1
ATOM 2172 C C . THR A 1 278 ? 1.948 8.719 1.786 1 95.31 278 THR A C 1
ATOM 2174 O O . THR A 1 278 ? 2.842 7.875 1.884 1 95.31 278 THR A O 1
ATOM 2177 N N . VAL A 1 279 ? 0.717 8.375 1.915 1 95.56 279 VAL A N 1
ATOM 2178 C CA . VAL A 1 279 ? 0.326 6.992 2.172 1 95.56 279 VAL A CA 1
ATOM 2179 C C . VAL A 1 279 ? 0.223 6.23 0.854 1 95.56 279 VAL A C 1
ATOM 2181 O O . VAL A 1 279 ? 0.401 5.008 0.819 1 95.56 279 VAL A O 1
ATOM 2184 N N . GLY A 1 280 ? -0.022 6.934 -0.211 1 92.81 280 GLY A N 1
ATOM 2185 C CA . GLY A 1 280 ? -0.364 6.348 -1.497 1 92.81 280 GLY A CA 1
ATOM 2186 C C . GLY A 1 280 ? -1.851 6.395 -1.798 1 92.81 280 GLY A C 1
ATOM 2187 O O . GLY A 1 280 ? -2.668 5.953 -0.987 1 92.81 280 GLY A O 1
ATOM 2188 N N . PRO A 1 281 ? -2.16 6.883 -2.953 1 91.62 281 PRO A N 1
ATOM 2189 C CA . PRO A 1 281 ? -3.568 7.055 -3.312 1 91.62 281 PRO A CA 1
ATOM 2190 C C . PRO A 1 281 ? -4.352 5.746 -3.281 1 91.62 281 PRO A C 1
ATOM 2192 O O . PRO A 1 281 ? -5.559 5.746 -3.023 1 91.62 281 PRO A O 1
ATOM 2195 N N . GLU A 1 282 ? -3.656 4.684 -3.494 1 92.94 282 GLU A N 1
ATOM 2196 C CA . GLU A 1 282 ? -4.312 3.383 -3.561 1 92.94 282 GLU A CA 1
ATOM 2197 C C . GLU A 1 282 ? -4.211 2.645 -2.23 1 92.94 282 GLU A C 1
ATOM 2199 O O . GLU A 1 282 ? -4.766 1.555 -2.074 1 92.94 282 GLU A O 1
ATOM 2204 N N . GLU A 1 283 ? -3.527 3.25 -1.264 1 96.19 283 GLU A N 1
ATOM 2205 C CA . GLU A 1 283 ? -3.229 2.527 -0.031 1 96.19 283 GLU A CA 1
ATOM 2206 C C . GLU A 1 283 ? -3.881 3.197 1.174 1 96.19 283 GLU A C 1
ATOM 2208 O O . GLU A 1 283 ? -3.523 2.914 2.318 1 96.19 283 GLU A O 1
ATOM 2213 N N . VAL A 1 284 ? -4.902 3.996 0.915 1 98.06 284 VAL A N 1
ATOM 2214 C CA . VAL A 1 284 ? -5.5 4.789 1.984 1 98.06 284 VAL A CA 1
ATOM 2215 C C . VAL A 1 284 ? -6.141 3.867 3.018 1 98.06 284 VAL A C 1
ATOM 2217 O O . VAL A 1 284 ? -6.32 4.25 4.176 1 98.06 284 VAL A O 1
ATOM 2220 N N . GLU A 1 285 ? -6.504 2.629 2.656 1 98 285 GLU A N 1
ATOM 2221 C CA . GLU A 1 285 ? -7.125 1.688 3.582 1 98 285 GLU A CA 1
ATOM 2222 C C . GLU A 1 285 ? -6.184 1.345 4.734 1 98 285 GLU A C 1
ATOM 2224 O O . GLU A 1 285 ? -6.633 1.088 5.852 1 98 285 GLU A O 1
ATOM 2229 N N . VAL A 1 286 ? -4.879 1.403 4.477 1 98.19 286 VAL A N 1
ATOM 2230 C CA . VAL A 1 286 ? -3.912 1.103 5.527 1 98.19 286 VAL A CA 1
ATOM 2231 C C . VAL A 1 286 ? -3.957 2.191 6.598 1 98.19 286 VAL A C 1
ATOM 2233 O O . VAL A 1 286 ? -3.842 1.902 7.789 1 98.19 286 VAL A O 1
ATOM 2236 N N . ALA A 1 287 ? -4.125 3.418 6.168 1 98.69 287 ALA A N 1
ATOM 2237 C CA . ALA A 1 287 ? -4.297 4.523 7.109 1 98.69 287 ALA A CA 1
ATOM 2238 C C . ALA A 1 287 ? -5.566 4.352 7.934 1 98.69 287 ALA A C 1
ATOM 2240 O O . ALA A 1 287 ? -5.566 4.59 9.141 1 98.69 287 ALA A O 1
ATOM 2241 N N . LEU A 1 288 ? -6.637 3.902 7.285 1 98.81 288 LEU A N 1
ATOM 2242 C CA . LEU A 1 288 ? -7.902 3.672 7.973 1 98.81 288 LEU A CA 1
ATOM 2243 C C . LEU A 1 288 ? -7.77 2.553 9 1 98.81 288 LEU A C 1
ATOM 2245 O O . LEU A 1 288 ? -8.273 2.668 10.117 1 98.81 288 LEU A O 1
ATOM 2249 N N . MET A 1 289 ? -7.047 1.521 8.633 1 98.5 289 MET A N 1
ATOM 2250 C CA . MET A 1 289 ? -6.781 0.407 9.539 1 98.5 289 MET A CA 1
ATOM 2251 C C . MET A 1 289 ? -6.082 0.892 10.805 1 98.5 289 MET A C 1
ATOM 2253 O O . MET A 1 289 ? -6.289 0.335 11.891 1 98.5 289 MET A O 1
ATOM 2257 N N . ALA A 1 290 ? -5.281 1.931 10.641 1 98.69 290 ALA A N 1
ATOM 2258 C CA . ALA A 1 290 ? -4.441 2.418 11.734 1 98.69 290 ALA A CA 1
ATOM 2259 C C . ALA A 1 290 ? -5.168 3.482 12.547 1 98.69 290 ALA A C 1
ATOM 2261 O O . ALA A 1 290 ? -4.598 4.059 13.477 1 98.69 290 ALA A O 1
ATOM 2262 N N . GLY A 1 291 ? -6.41 3.85 12.188 1 98.69 291 GLY A N 1
ATOM 2263 C CA . GLY A 1 291 ? -7.23 4.711 13.023 1 98.69 291 GLY A CA 1
ATOM 2264 C C . GLY A 1 291 ? -7.297 6.141 12.523 1 98.69 291 GLY A C 1
ATOM 2265 O O . GLY A 1 291 ? -7.82 7.02 13.211 1 98.69 291 GLY A O 1
ATOM 2266 N N . ALA A 1 292 ? -6.734 6.395 11.344 1 98.88 292 ALA A N 1
ATOM 2267 C CA . ALA A 1 292 ? -6.898 7.719 10.742 1 98.88 292 ALA A CA 1
ATOM 2268 C C . ALA A 1 292 ? -8.367 8 10.43 1 98.88 292 ALA A C 1
ATOM 2270 O O . ALA A 1 292 ? -9.117 7.086 10.07 1 98.88 292 ALA A O 1
ATOM 2271 N N . ASP A 1 293 ? -8.789 9.273 10.547 1 98.75 293 ASP A N 1
ATOM 2272 C CA . ASP A 1 293 ? -10.195 9.586 10.289 1 98.75 293 ASP A CA 1
ATOM 2273 C C . ASP A 1 293 ? -10.32 10.82 9.398 1 98.75 293 ASP A C 1
ATOM 2275 O O . ASP A 1 293 ? -11.391 11.422 9.312 1 98.75 293 ASP A O 1
ATOM 2279 N N . ASN A 1 294 ? -9.25 11.242 8.789 1 98.88 294 ASN A N 1
ATOM 2280 C CA . ASN A 1 294 ? -9.227 12.25 7.738 1 98.88 294 ASN A CA 1
ATOM 2281 C C . ASN A 1 294 ? -8.227 11.898 6.645 1 98.88 294 ASN A C 1
ATOM 2283 O O . ASN A 1 294 ? -7.082 11.547 6.934 1 98.88 294 ASN A O 1
ATOM 2287 N N . LEU A 1 295 ? -8.68 11.852 5.461 1 98.81 295 LEU A N 1
ATOM 2288 C CA . LEU A 1 295 ? -7.812 11.742 4.297 1 98.81 295 LEU A CA 1
ATOM 2289 C C . LEU A 1 295 ? -7.672 13.086 3.59 1 98.81 295 LEU A C 1
ATOM 2291 O O . LEU A 1 295 ? -8.672 13.68 3.178 1 98.81 295 LEU A O 1
ATOM 2295 N N . ALA A 1 296 ? -6.422 13.547 3.52 1 98.62 296 ALA A N 1
ATOM 2296 C CA . ALA A 1 296 ? -6.152 14.859 2.949 1 98.62 296 ALA A CA 1
ATOM 2297 C C . ALA A 1 296 ? -5.621 14.742 1.521 1 98.62 296 ALA A C 1
ATOM 2299 O O . ALA A 1 296 ? -5.145 13.68 1.117 1 98.62 296 ALA A O 1
ATOM 2300 N N . THR A 1 297 ? -5.703 15.867 0.775 1 98.38 297 THR A N 1
ATOM 2301 C CA . THR A 1 297 ? -5.293 15.969 -0.621 1 98.38 297 THR A CA 1
ATOM 2302 C C . THR A 1 297 ? -6.07 14.984 -1.486 1 98.38 297 THR A C 1
ATOM 2304 O O . THR A 1 297 ? -5.477 14.234 -2.268 1 98.38 297 THR A O 1
ATOM 2307 N N . VAL A 1 298 ? -7.332 14.922 -1.249 1 98.69 298 VAL A N 1
ATOM 2308 C CA . VAL A 1 298 ? -8.273 14.203 -2.104 1 98.69 298 VAL A CA 1
ATOM 2309 C C . VAL A 1 298 ? -8.773 15.133 -3.211 1 98.69 298 VAL A C 1
ATOM 2311 O O . VAL A 1 298 ? -9.344 16.188 -2.934 1 98.69 298 VAL A O 1
ATOM 2314 N N . ILE A 1 299 ? -8.594 14.766 -4.477 1 98.62 299 ILE A N 1
ATOM 2315 C CA . ILE A 1 299 ? -8.828 15.688 -5.582 1 98.62 299 ILE A CA 1
ATOM 2316 C C . ILE A 1 299 ? -10.016 15.211 -6.41 1 98.62 299 ILE A C 1
ATOM 2318 O O . ILE A 1 299 ? -10.016 14.086 -6.922 1 98.62 299 ILE A O 1
ATOM 2322 N N . PRO A 1 300 ? -11.023 16.016 -6.562 1 98.38 300 PRO A N 1
ATOM 2323 C CA . PRO A 1 300 ? -12.141 15.672 -7.441 1 98.38 300 PRO A CA 1
ATOM 2324 C C . PRO A 1 300 ? -11.828 15.898 -8.914 1 98.38 300 PRO A C 1
ATOM 2326 O O . PRO A 1 300 ? -10.914 16.656 -9.25 1 98.38 300 PRO A O 1
ATOM 2329 N N . ASP A 1 301 ? -12.547 15.289 -9.789 1 96.88 301 ASP A N 1
ATOM 2330 C CA . ASP A 1 301 ? -12.289 15.352 -11.219 1 96.88 301 ASP A CA 1
ATOM 2331 C C . ASP A 1 301 ? -12.492 16.766 -11.758 1 96.88 301 ASP A C 1
ATOM 2333 O O . ASP A 1 301 ? -11.867 17.156 -12.742 1 96.88 301 ASP A O 1
ATOM 2337 N N . ASN A 1 302 ? -13.289 17.562 -11.109 1 97.56 302 ASN A N 1
ATOM 2338 C CA . ASN A 1 302 ? -13.633 18.875 -11.625 1 97.56 302 ASN A CA 1
ATOM 2339 C C . ASN A 1 302 ? -12.672 19.953 -11.117 1 97.56 302 ASN A C 1
ATOM 2341 O O . ASN A 1 302 ? -12.883 21.141 -11.352 1 97.56 302 ASN A O 1
ATOM 2345 N N . HIS A 1 303 ? -11.656 19.531 -10.352 1 97.62 303 HIS A N 1
ATOM 2346 C CA . HIS A 1 303 ? -10.68 20.531 -9.906 1 97.62 303 HIS A CA 1
ATOM 2347 C C . HIS A 1 303 ? -10.062 21.266 -11.094 1 97.62 303 HIS A C 1
ATOM 2349 O O . HIS A 1 303 ? -9.57 20.625 -12.031 1 97.62 303 HIS A O 1
ATOM 2355 N N . PRO A 1 304 ? -10.016 22.531 -11.086 1 97.31 304 PRO A N 1
ATOM 2356 C CA . PRO A 1 304 ? -9.617 23.281 -12.281 1 97.31 304 PRO A CA 1
ATOM 2357 C C . PRO A 1 304 ? -8.109 23.312 -12.484 1 97.31 304 PRO A C 1
ATOM 2359 O O . PRO A 1 304 ? -7.633 23.672 -13.57 1 97.31 304 PRO A O 1
ATOM 2362 N N . HIS A 1 305 ? -7.383 22.969 -11.422 1 93.69 305 HIS A N 1
ATOM 2363 C CA . HIS A 1 305 ? -5.926 23.031 -11.5 1 93.69 305 HIS A CA 1
ATOM 2364 C C . HIS A 1 305 ? -5.309 21.641 -11.328 1 93.69 305 HIS A C 1
ATOM 2366 O O . HIS A 1 305 ? -5.898 20.766 -10.688 1 93.69 305 HIS A O 1
ATOM 2372 N N . GLU A 1 306 ? -4.168 21.516 -11.953 1 91.06 306 GLU A N 1
ATOM 2373 C CA . GLU A 1 306 ? -3.373 20.328 -11.625 1 91.06 306 GLU A CA 1
ATOM 2374 C C . GLU A 1 306 ? -2.861 20.391 -10.188 1 91.06 306 GLU A C 1
ATOM 2376 O O . GLU A 1 306 ? -2.332 21.406 -9.75 1 91.06 306 GLU A O 1
ATOM 2381 N N . VAL A 1 307 ? -3.086 19.328 -9.492 1 94.5 307 VAL A N 1
ATOM 2382 C CA . VAL A 1 307 ? -2.613 19.281 -8.117 1 94.5 307 VAL A CA 1
ATOM 2383 C C . VAL A 1 307 ? -1.589 18.156 -7.957 1 94.5 307 VAL A C 1
ATOM 2385 O O . VAL A 1 307 ? -1.876 17 -8.258 1 94.5 307 VAL A O 1
ATOM 2388 N N . LYS A 1 308 ? -0.435 18.516 -7.566 1 92.56 308 LYS A N 1
ATOM 2389 C CA . LYS A 1 308 ? 0.592 17.562 -7.16 1 92.56 308 LYS A CA 1
ATOM 2390 C C . LYS A 1 308 ? 0.783 17.562 -5.645 1 92.56 308 LYS A C 1
ATOM 2392 O O . LYS A 1 308 ? 0.844 18.625 -5.027 1 92.56 308 LYS A O 1
ATOM 2397 N N . GLY A 1 309 ? 0.901 16.391 -5.09 1 85.12 309 GLY A N 1
ATOM 2398 C CA . GLY A 1 309 ? 1.106 16.328 -3.652 1 85.12 309 GLY A CA 1
ATOM 2399 C C . GLY A 1 309 ? 2.471 16.844 -3.227 1 85.12 309 GLY A C 1
ATOM 2400 O O . GLY A 1 309 ? 3.432 16.766 -3.994 1 85.12 309 GLY A O 1
ATOM 2401 N N . VAL A 1 310 ? 2.516 17.281 -1.953 1 80.62 310 VAL A N 1
ATOM 2402 C CA . VAL A 1 310 ? 3.758 17.812 -1.403 1 80.62 310 VAL A CA 1
ATOM 2403 C C . VAL A 1 310 ? 4.703 16.656 -1.056 1 80.62 310 VAL A C 1
ATOM 2405 O O . VAL A 1 310 ? 5.91 16.75 -1.312 1 80.62 310 VAL A O 1
ATOM 2408 N N . GLY A 1 311 ? 4.199 15.57 -0.63 1 83.88 311 GLY A N 1
ATOM 2409 C CA . GLY A 1 311 ? 5.035 14.453 -0.224 1 83.88 311 GLY A CA 1
ATOM 2410 C C . GLY A 1 311 ? 5.273 13.453 -1.338 1 83.88 311 GLY A C 1
ATOM 2411 O O . GLY A 1 311 ? 6.168 12.609 -1.239 1 83.88 311 GLY A O 1
ATOM 2412 N N . ASN A 1 312 ? 4.434 13.523 -2.289 1 87.75 312 ASN A N 1
ATOM 2413 C CA . ASN A 1 312 ? 4.441 12.734 -3.514 1 87.75 312 ASN A CA 1
ATOM 2414 C C . ASN A 1 312 ? 3.547 13.352 -4.586 1 87.75 312 ASN A C 1
ATOM 2416 O O . ASN A 1 312 ? 2.471 13.867 -4.277 1 87.75 312 ASN A O 1
ATOM 2420 N N . PRO A 1 313 ? 4.023 13.273 -5.84 1 90.12 313 PRO A N 1
ATOM 2421 C CA . PRO A 1 313 ? 3.217 13.945 -6.859 1 90.12 313 PRO A CA 1
ATOM 2422 C C . PRO A 1 313 ? 1.851 13.297 -7.062 1 90.12 313 PRO A C 1
ATOM 2424 O O . PRO A 1 313 ? 0.914 13.945 -7.531 1 90.12 313 PRO A O 1
ATOM 2427 N N . ARG A 1 314 ? 1.69 12.055 -6.781 1 92.69 314 ARG A N 1
ATOM 2428 C CA . ARG A 1 314 ? 0.418 11.359 -6.949 1 92.69 314 ARG A CA 1
ATOM 2429 C C . ARG A 1 314 ? -0.542 11.695 -5.809 1 92.69 314 ARG A C 1
ATOM 2431 O O . ARG A 1 314 ? -0.126 11.82 -4.656 1 92.69 314 ARG A O 1
ATOM 2438 N N . THR A 1 315 ? -1.848 11.852 -6.188 1 96.56 315 THR A N 1
ATOM 2439 C CA . THR A 1 315 ? -2.873 12.219 -5.215 1 96.56 315 THR A CA 1
ATOM 2440 C C . THR A 1 315 ? -4.043 11.242 -5.266 1 96.56 315 THR A C 1
ATOM 2442 O O . THR A 1 315 ? -4.199 10.5 -6.238 1 96.56 315 THR A O 1
ATOM 2445 N N . GLY A 1 316 ? -4.773 11.234 -4.191 1 97.44 316 GLY A N 1
ATOM 2446 C CA . GLY A 1 316 ? -5.984 10.43 -4.184 1 97.44 316 GLY A CA 1
ATOM 2447 C C . GLY A 1 316 ? -7.125 11.047 -4.969 1 97.44 316 GLY A C 1
ATOM 2448 O O . GLY A 1 316 ? -7.395 12.25 -4.844 1 97.44 316 GLY A O 1
ATOM 2449 N N . ASN A 1 317 ? -7.754 10.289 -5.789 1 97.56 317 ASN A N 1
ATOM 2450 C CA . ASN A 1 317 ? -8.969 10.711 -6.488 1 97.56 317 ASN A CA 1
ATOM 2451 C C . ASN A 1 317 ? -10.203 10.516 -5.621 1 97.56 317 ASN A C 1
ATOM 2453 O O . ASN A 1 317 ? -10.336 9.508 -4.934 1 97.56 317 ASN A O 1
ATOM 2457 N N . LEU A 1 318 ? -11.109 11.445 -5.684 1 98.44 318 LEU A N 1
ATOM 2458 C CA . LEU A 1 318 ? -12.273 11.445 -4.809 1 98.44 318 LEU A CA 1
ATOM 2459 C C . LEU A 1 318 ? -13.062 10.148 -4.957 1 98.44 318 LEU A C 1
ATOM 2461 O O . LEU A 1 318 ? -13.336 9.469 -3.965 1 98.44 318 LEU A O 1
ATOM 2465 N N . ASP A 1 319 ? -13.438 9.742 -6.16 1 97.5 319 ASP A N 1
ATOM 2466 C CA . ASP A 1 319 ? -14.266 8.562 -6.379 1 97.5 319 ASP A CA 1
ATOM 2467 C C . ASP A 1 319 ? -13.578 7.301 -5.863 1 97.5 319 ASP A C 1
ATOM 2469 O O . ASP A 1 319 ? -14.211 6.453 -5.227 1 97.5 319 ASP A O 1
ATOM 2473 N N . ARG A 1 320 ? -12.305 7.199 -6.141 1 97.38 320 ARG A N 1
ATOM 2474 C CA . ARG A 1 320 ? -11.539 6.031 -5.715 1 97.38 320 ARG A CA 1
ATOM 2475 C C . ARG A 1 320 ? -11.422 5.98 -4.195 1 97.38 320 ARG A C 1
ATOM 2477 O O . ARG A 1 320 ? -11.609 4.922 -3.588 1 97.38 320 ARG A O 1
ATOM 2484 N N . VAL A 1 321 ? -11.141 7.094 -3.609 1 98.38 321 VAL A N 1
ATOM 2485 C CA . VAL A 1 321 ? -10.992 7.172 -2.16 1 98.38 321 VAL A CA 1
ATOM 2486 C C . VAL A 1 321 ? -12.312 6.789 -1.484 1 98.38 321 VAL A C 1
ATOM 2488 O O . VAL A 1 321 ? -12.312 6.047 -0.5 1 98.38 321 VAL A O 1
ATOM 2491 N N . VAL A 1 322 ? -13.383 7.254 -1.995 1 98.31 322 VAL A N 1
ATOM 2492 C CA . VAL A 1 322 ? -14.711 6.938 -1.466 1 98.31 322 VAL A CA 1
ATOM 2493 C C . VAL A 1 322 ? -14.945 5.434 -1.543 1 98.31 322 VAL A C 1
ATOM 2495 O O . VAL A 1 322 ? -15.398 4.82 -0.574 1 98.31 322 VAL A O 1
ATOM 2498 N N . GLU A 1 323 ? -14.625 4.852 -2.68 1 97.38 323 GLU A N 1
ATOM 2499 C CA . GLU A 1 323 ? -14.766 3.41 -2.871 1 97.38 323 GLU A CA 1
ATOM 2500 C C . GLU A 1 323 ? -13.977 2.637 -1.82 1 97.38 323 GLU A C 1
ATOM 2502 O O . GLU A 1 323 ? -14.484 1.675 -1.238 1 97.38 323 GLU A O 1
ATOM 2507 N N . LEU A 1 324 ? -12.797 3.049 -1.559 1 98.19 324 LEU A N 1
ATOM 2508 C CA . LEU A 1 324 ? -11.906 2.35 -0.633 1 98.19 324 LEU A CA 1
ATOM 2509 C C . LEU A 1 324 ? -12.391 2.508 0.805 1 98.19 324 LEU A C 1
ATOM 2511 O O . LEU A 1 324 ? -12.328 1.562 1.593 1 98.19 324 LEU A O 1
ATOM 2515 N N . ILE A 1 325 ? -12.875 3.703 1.145 1 98.56 325 ILE A N 1
ATOM 2516 C CA . ILE A 1 325 ? -13.43 3.93 2.475 1 98.56 325 ILE A CA 1
ATOM 2517 C C . ILE A 1 325 ? -14.609 2.986 2.707 1 98.56 325 ILE A C 1
ATOM 2519 O O . ILE A 1 325 ? -14.664 2.289 3.723 1 98.56 325 ILE A O 1
ATOM 2523 N N . GLU A 1 326 ? -15.539 2.963 1.763 1 97.88 326 GLU A N 1
ATOM 2524 C CA . GLU A 1 326 ? -16.734 2.135 1.878 1 97.88 326 GLU A CA 1
ATOM 2525 C C . GLU A 1 326 ? -16.375 0.65 1.874 1 97.88 326 GLU A C 1
ATOM 2527 O O . GLU A 1 326 ? -16.969 -0.134 2.623 1 97.88 326 GLU A O 1
ATOM 2532 N N . GLY A 1 327 ? -15.453 0.296 1.031 1 96.56 327 GLY A N 1
ATOM 2533 C CA . GLY A 1 327 ? -14.992 -1.083 0.988 1 96.56 327 GLY A CA 1
ATOM 2534 C C . GLY A 1 327 ? -14.445 -1.573 2.316 1 96.56 327 GLY A C 1
ATOM 2535 O O . GLY A 1 327 ? -14.586 -2.75 2.654 1 96.56 327 GLY A O 1
ATOM 2536 N N . PHE A 1 328 ? -13.82 -0.656 3.066 1 98.06 328 PHE A N 1
ATOM 2537 C CA . PHE A 1 328 ? -13.242 -0.995 4.363 1 98.06 328 PHE A CA 1
ATOM 2538 C C . PHE A 1 328 ? -14.328 -1.037 5.438 1 98.06 328 PHE A C 1
ATOM 2540 O O . PHE A 1 328 ?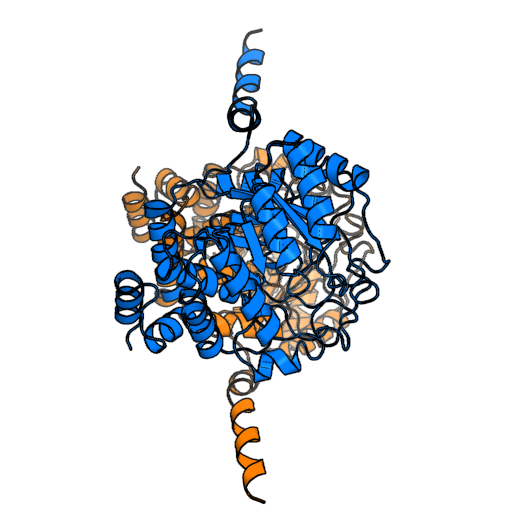 -14.102 -1.575 6.527 1 98.06 328 PHE A O 1
ATOM 2547 N N . GLY A 1 329 ? -15.484 -0.478 5.148 1 97.56 329 GLY A N 1
ATOM 2548 C CA . GLY A 1 329 ? -16.594 -0.544 6.082 1 97.56 329 GLY A CA 1
ATOM 2549 C C . GLY A 1 329 ? -16.797 0.744 6.855 1 97.56 329 GLY A C 1
ATOM 2550 O O . GLY A 1 329 ? -17.469 0.751 7.895 1 97.56 329 GLY A O 1
ATOM 2551 N N . LEU A 1 330 ? -16.141 1.813 6.434 1 98.38 330 LEU A N 1
ATOM 2552 C CA . LEU A 1 330 ? -16.344 3.131 7.023 1 98.38 330 LEU A CA 1
ATOM 2553 C C . LEU A 1 330 ? -17.172 4.02 6.098 1 98.38 330 LEU A C 1
ATOM 2555 O O . LEU A 1 330 ? -17.609 3.574 5.031 1 98.38 330 LEU A O 1
ATOM 2559 N N . LYS A 1 331 ? -17.484 5.25 6.52 1 98.25 331 LYS A N 1
ATOM 2560 C CA . LYS A 1 331 ? -18.344 6.152 5.758 1 98.25 331 LYS A CA 1
ATOM 2561 C C . LYS A 1 331 ? -17.625 7.449 5.422 1 98.25 331 LYS A C 1
ATOM 2563 O O . LYS A 1 331 ? -17.172 8.164 6.32 1 98.25 331 LYS A O 1
ATOM 2568 N N . PRO A 1 332 ? -17.469 7.754 4.16 1 98.38 332 PRO A N 1
ATOM 2569 C CA . PRO A 1 332 ? -16.906 9.055 3.809 1 98.38 332 PRO A CA 1
ATOM 2570 C C . PRO A 1 332 ? -17.844 10.219 4.148 1 98.38 332 PRO A C 1
ATOM 2572 O O . PRO A 1 332 ? -19.062 10.117 3.949 1 98.38 332 PRO A O 1
ATOM 2575 N N . GLU A 1 333 ? -17.344 11.25 4.707 1 97.25 333 GLU A N 1
ATOM 2576 C CA . GLU A 1 333 ? -18.141 12.453 4.938 1 97.25 333 GLU A CA 1
ATOM 2577 C C . GLU A 1 333 ? -18.281 13.266 3.656 1 97.25 333 GLU A C 1
ATOM 2579 O O . GLU A 1 333 ? -17.312 13.836 3.152 1 97.25 333 GLU A O 1
ATOM 2584 N N . LEU A 1 334 ? -19.438 13.305 3.094 1 94.06 334 LEU A N 1
ATOM 2585 C CA . LEU A 1 334 ? -19.719 14.047 1.873 1 94.06 334 LEU A CA 1
ATOM 2586 C C . LEU A 1 334 ? -20.906 14.977 2.074 1 94.06 334 LEU A C 1
ATOM 2588 O O . LEU A 1 334 ? -21.828 14.664 2.832 1 94.06 334 LEU A O 1
ATOM 2592 N N . ARG A 1 335 ? -20.812 16.094 1.462 1 89.56 335 ARG A N 1
ATOM 2593 C CA . ARG A 1 335 ? -21.922 17.031 1.472 1 89.56 335 ARG A CA 1
ATOM 2594 C C . ARG A 1 335 ? -22.891 16.75 0.329 1 89.56 335 ARG A C 1
ATOM 2596 O O . ARG A 1 335 ? -22.484 16.25 -0.724 1 89.56 335 ARG A O 1
ATOM 2603 N N . GLY A 1 336 ? -24.094 17.172 0.542 1 70.88 336 GLY A N 1
ATOM 2604 C CA . GLY A 1 336 ? -25.125 17.125 -0.481 1 70.88 336 GLY A CA 1
ATOM 2605 C C . GLY A 1 336 ? -25.594 15.719 -0.805 1 70.88 336 GLY A C 1
ATOM 2606 O O . GLY A 1 336 ? -25.375 14.797 -0.021 1 70.88 336 GLY A O 1
ATOM 2607 N N . ASP A 1 337 ? -26.203 15.492 -2.057 1 54.75 337 ASP A N 1
ATOM 2608 C CA . ASP A 1 337 ? -26.938 14.32 -2.549 1 54.75 337 ASP A CA 1
ATOM 2609 C C . ASP A 1 337 ? -25.984 13.164 -2.85 1 54.75 337 ASP A C 1
ATOM 2611 O O . ASP A 1 337 ? -26.422 12.07 -3.201 1 54.75 337 ASP A O 1
ATOM 2615 N N . ARG A 1 338 ? -24.703 13.492 -3.049 1 53.34 338 ARG A N 1
ATOM 2616 C CA . ARG A 1 338 ? -23.844 12.375 -3.426 1 53.34 338 ARG A CA 1
ATOM 2617 C C . ARG A 1 338 ? -23.781 11.328 -2.314 1 53.34 338 ARG A C 1
ATOM 2619 O O . ARG A 1 338 ? -23.297 10.219 -2.523 1 53.34 338 ARG A O 1
ATOM 2626 N N . ALA A 1 339 ? -23.953 11.734 -1.162 1 47.69 339 ALA A N 1
ATOM 2627 C CA . ALA A 1 339 ? -23.938 10.711 -0.116 1 47.69 339 ALA A CA 1
ATOM 2628 C C . ALA A 1 339 ? -24.812 9.523 -0.499 1 47.69 339 ALA A C 1
ATOM 2630 O O . ALA A 1 339 ? -24.547 8.391 -0.074 1 47.69 339 ALA A O 1
ATOM 2631 N N . CYS A 1 340 ? -25.984 9.672 -1.09 1 39.09 340 CYS A N 1
ATOM 2632 C CA . CYS A 1 340 ? -27 8.641 -1.302 1 39.09 340 CYS A CA 1
ATOM 2633 C C . CYS A 1 340 ? -26.734 7.875 -2.592 1 39.09 340 CYS A C 1
ATOM 2635 O O . CYS A 1 340 ? -27.391 6.867 -2.865 1 39.09 340 CYS A O 1
ATOM 2637 N N . SER A 1 341 ? -25.984 8.344 -3.578 1 38.41 341 SER A N 1
ATOM 2638 C CA . SER A 1 341 ? -26.125 7.781 -4.918 1 38.41 341 SER A CA 1
ATOM 2639 C C . SER A 1 341 ? -25.344 6.473 -5.051 1 38.41 341 SER A C 1
ATOM 2641 O O . SER A 1 341 ? -25.609 5.688 -5.965 1 38.41 341 SER A O 1
ATOM 2643 N N . THR A 1 342 ? -24.234 6.297 -4.52 1 37.91 342 THR A N 1
ATOM 2644 C CA . THR A 1 342 ? -23.5 5.141 -5.008 1 37.91 342 THR A CA 1
ATOM 2645 C C . THR A 1 342 ? -24.156 3.844 -4.551 1 37.91 342 THR A C 1
ATOM 2647 O O . THR A 1 342 ? -23.953 2.787 -5.152 1 37.91 342 THR A O 1
ATOM 2650 N N . SER A 1 343 ? -24.844 3.791 -3.436 1 34.81 343 SER A N 1
ATOM 2651 C CA . SER A 1 343 ? -25.578 2.602 -3.027 1 34.81 343 SER A CA 1
ATOM 2652 C C . SER A 1 343 ? -26.859 2.43 -3.857 1 34.81 343 SER A C 1
ATOM 2654 O O . SER A 1 343 ? -27.328 1.309 -4.039 1 34.81 343 SER A O 1
ATOM 2656 N N . CYS A 1 344 ? -27.594 3.555 -4.316 1 30.89 344 CYS A N 1
ATOM 2657 C CA . CYS A 1 344 ? -28.969 3.453 -4.793 1 30.89 344 CYS A CA 1
ATOM 2658 C C . CYS A 1 344 ? -29.016 3.125 -6.281 1 30.89 344 CYS A C 1
ATOM 2660 O O . CYS A 1 344 ? -30 2.578 -6.773 1 30.89 344 CYS A O 1
ATOM 2662 N N . THR A 1 345 ? -28.234 3.656 -7.148 1 34.34 345 THR A N 1
ATOM 2663 C CA . THR A 1 345 ? -28.516 3.545 -8.578 1 34.34 345 THR A CA 1
ATOM 2664 C C . THR A 1 345 ? -28.094 2.178 -9.102 1 34.34 345 THR A C 1
ATOM 2666 O O . THR A 1 345 ? -28.547 1.748 -10.164 1 34.34 345 THR A O 1
ATOM 2669 N N . LYS A 1 346 ? -27.078 1.528 -8.539 1 34.03 346 LYS A N 1
ATOM 2670 C CA . LYS A 1 346 ? -26.734 0.306 -9.258 1 34.03 346 LYS A CA 1
ATOM 2671 C C . LYS A 1 346 ? -27.75 -0.798 -8.984 1 34.03 346 LYS A C 1
ATOM 2673 O O . LYS A 1 346 ? -27.641 -1.903 -9.523 1 34.03 346 LYS A O 1
ATOM 2678 N N . LEU A 1 347 ? -28.688 -0.624 -7.969 1 29.62 347 LEU A N 1
ATOM 2679 C CA . LEU A 1 347 ? -29.656 -1.693 -7.738 1 29.62 347 LEU A CA 1
ATOM 2680 C C . LEU A 1 347 ? -30.781 -1.643 -8.766 1 29.62 347 LEU A C 1
ATOM 2682 O O . LEU A 1 347 ? -31.484 -2.629 -8.961 1 29.62 347 LEU A O 1
ATOM 2686 N N . VAL A 1 348 ? -31.109 -0.427 -9.312 1 32.75 348 VAL A N 1
ATOM 2687 C CA . VAL A 1 348 ? -32.406 -0.35 -9.977 1 32.75 348 VAL A CA 1
ATOM 2688 C C . VAL A 1 348 ? -32.312 -0.974 -11.367 1 32.75 348 VAL A C 1
ATOM 2690 O O . VAL A 1 348 ? -33.312 -1.465 -11.898 1 32.75 348 VAL A O 1
ATOM 2693 N N . ASN A 1 349 ? -31.172 -0.834 -12.055 1 31.3 349 ASN A N 1
ATOM 2694 C CA . ASN A 1 349 ? -31.453 -1.136 -13.453 1 31.3 349 ASN A CA 1
ATOM 2695 C C . ASN A 1 349 ? -31.625 -2.633 -13.68 1 31.3 349 ASN A C 1
ATOM 2697 O O . ASN A 1 349 ? -31.812 -3.078 -14.82 1 31.3 349 ASN A O 1
ATOM 2701 N N . ARG A 1 350 ? -31.312 -3.457 -12.688 1 31.89 350 ARG A N 1
ATOM 2702 C CA . ARG A 1 350 ? -31.469 -4.859 -13.055 1 31.89 350 ARG A CA 1
ATOM 2703 C C . ARG A 1 350 ? -32.938 -5.27 -13.023 1 31.89 350 ARG A C 1
ATOM 2705 O O . ARG A 1 350 ? -33.281 -6.383 -13.422 1 31.89 350 ARG A O 1
ATOM 2712 N N . SER A 1 351 ? -33.781 -4.52 -12.273 1 29.86 351 SER A N 1
ATOM 2713 C CA . SER A 1 351 ? -35.094 -5.117 -12.117 1 29.86 351 SER A CA 1
ATOM 2714 C C . SER A 1 351 ? -35.969 -4.902 -13.367 1 29.86 351 SER A C 1
ATOM 2716 O O . SER A 1 351 ? -36.969 -5.574 -13.547 1 29.86 351 SER A O 1
ATOM 2718 N N . THR A 1 352 ? -35.75 -3.791 -14.086 1 31.61 352 THR A N 1
ATOM 2719 C CA . THR A 1 352 ? -36.906 -3.508 -14.953 1 31.61 352 THR A CA 1
ATOM 2720 C C . THR A 1 352 ? -36.875 -4.379 -16.203 1 31.61 352 THR A C 1
ATOM 2722 O O . THR A 1 352 ? -37.844 -4.43 -16.953 1 31.61 352 THR A O 1
ATOM 2725 N N . GLN A 1 353 ? -35.656 -4.824 -16.672 1 28.34 353 GLN A N 1
ATOM 2726 C CA . GLN A 1 353 ? -35.906 -5.23 -18.047 1 28.34 353 GLN A CA 1
ATOM 2727 C C . GLN A 1 353 ? -36.562 -6.617 -18.109 1 28.34 353 GLN A C 1
ATOM 2729 O O . GLN A 1 353 ? -36.719 -7.188 -19.188 1 28.34 353 GLN A O 1
ATOM 2734 N N . ARG A 1 354 ? -36.875 -7.262 -16.938 1 27.92 354 ARG A N 1
ATOM 2735 C CA . ARG A 1 354 ? -37.406 -8.578 -17.219 1 27.92 354 ARG A CA 1
ATOM 2736 C C . ARG A 1 354 ? -38.875 -8.469 -17.656 1 27.92 354 ARG A C 1
ATOM 2738 O O . ARG A 1 354 ? -39.531 -9.484 -17.953 1 27.92 354 ARG A O 1
ATOM 2745 N N . SER A 1 355 ? -39.531 -7.348 -17.359 1 25.95 355 SER A N 1
ATOM 2746 C CA . SER A 1 355 ? -40.969 -7.621 -17.562 1 25.95 355 SER A CA 1
ATOM 2747 C C . SER A 1 355 ? -41.312 -7.66 -19.047 1 25.95 355 SER A C 1
ATOM 2749 O O . SER A 1 355 ? -42.375 -8.18 -19.422 1 25.95 355 SER A O 1
ATOM 2751 N N . SER A 1 356 ? -40.656 -7.117 -20.047 1 24.08 356 SER A N 1
ATOM 2752 C CA . SER A 1 356 ? -41.438 -7.434 -21.25 1 24.08 356 SER A CA 1
ATOM 2753 C C . SER A 1 356 ? -41.062 -8.812 -21.797 1 24.08 356 SER A C 1
ATOM 2755 O O . SER A 1 356 ? -39.906 -9.227 -21.734 1 24.08 356 SER A O 1
ATOM 2757 N N . MET B 1 1 ? -24.438 -15.617 9.344 1 88.31 1 MET B N 1
ATOM 2758 C CA . MET B 1 1 ? -23.453 -16.203 10.25 1 88.31 1 MET B CA 1
ATOM 2759 C C . MET B 1 1 ? -22.562 -15.133 10.875 1 88.31 1 MET B C 1
ATOM 2761 O O . MET B 1 1 ? -22.156 -14.188 10.188 1 88.31 1 MET B O 1
ATOM 2765 N N . ARG B 1 2 ? -22.328 -15.336 12.203 1 93.5 2 ARG B N 1
ATOM 2766 C CA . ARG B 1 2 ? -21.469 -14.367 12.891 1 93.5 2 ARG B CA 1
ATOM 2767 C C . ARG B 1 2 ? -20.016 -14.531 12.469 1 93.5 2 ARG B C 1
ATOM 2769 O O . ARG B 1 2 ? -19.547 -15.656 12.258 1 93.5 2 ARG B O 1
ATOM 2776 N N . PHE B 1 3 ? -19.328 -13.453 12.391 1 97.19 3 PHE B N 1
ATOM 2777 C CA . PHE B 1 3 ? -17.953 -13.445 11.938 1 97.19 3 PHE B CA 1
ATOM 2778 C C . PHE B 1 3 ? -17.094 -14.375 12.797 1 97.19 3 PHE B C 1
ATOM 2780 O O . PHE B 1 3 ? -16.312 -15.164 12.266 1 97.19 3 PHE B O 1
ATOM 2787 N N . LYS B 1 4 ? -17.234 -14.289 14.102 1 96.56 4 LYS B N 1
ATOM 2788 C CA . LYS B 1 4 ? -16.422 -15.102 15.016 1 96.56 4 LYS B CA 1
ATOM 2789 C C . LYS B 1 4 ? -16.656 -16.594 14.773 1 96.56 4 LYS B C 1
ATOM 2791 O O . LYS B 1 4 ? -15.727 -17.391 14.875 1 96.56 4 LYS B O 1
ATOM 2796 N N . ASP B 1 5 ? -17.906 -16.953 14.484 1 97.56 5 ASP B N 1
ATOM 2797 C CA . ASP B 1 5 ? -18.234 -18.344 14.203 1 97.56 5 ASP B CA 1
ATOM 2798 C C . ASP B 1 5 ? -17.625 -18.797 12.875 1 97.56 5 ASP B C 1
ATOM 2800 O O . ASP B 1 5 ? -17.141 -19.922 12.766 1 97.56 5 ASP B O 1
ATOM 2804 N N . ALA B 1 6 ? -17.734 -17.906 11.898 1 98.12 6 ALA B N 1
ATOM 2805 C CA . ALA B 1 6 ? -17.125 -18.203 10.602 1 98.12 6 ALA B CA 1
ATOM 2806 C C . ALA B 1 6 ? -15.617 -18.391 10.727 1 98.12 6 ALA B C 1
ATOM 2808 O O . ALA B 1 6 ? -15.055 -19.344 10.156 1 98.12 6 ALA B O 1
ATOM 2809 N N . LEU B 1 7 ? -14.984 -17.5 11.461 1 98.12 7 LEU B N 1
ATOM 2810 C CA . LEU B 1 7 ? -13.547 -17.578 11.68 1 98.12 7 LEU B CA 1
ATOM 2811 C C . LEU B 1 7 ? -13.164 -18.891 12.359 1 98.12 7 LEU B C 1
ATOM 2813 O O . LEU B 1 7 ? -12.227 -19.562 11.93 1 98.12 7 LEU B O 1
ATOM 2817 N N . ARG B 1 8 ? -13.906 -19.281 13.367 1 97.5 8 ARG B N 1
ATOM 2818 C CA . ARG B 1 8 ? -13.672 -20.547 14.07 1 97.5 8 ARG B CA 1
ATOM 2819 C C . ARG B 1 8 ? -13.836 -21.734 13.125 1 97.5 8 ARG B C 1
ATOM 2821 O O . ARG B 1 8 ? -13.016 -22.656 13.133 1 97.5 8 ARG B O 1
ATOM 2828 N N . GLU B 1 9 ? -14.852 -21.688 12.383 1 97.38 9 GLU B N 1
ATOM 2829 C CA . GLU B 1 9 ? -15.133 -22.797 11.469 1 97.38 9 GLU B CA 1
ATOM 2830 C C . GLU B 1 9 ? -14.008 -22.969 10.453 1 97.38 9 GLU B C 1
ATOM 2832 O O . GLU B 1 9 ? -13.531 -24.078 10.227 1 97.38 9 GLU B O 1
ATOM 2837 N N . VAL B 1 10 ? -13.602 -21.875 9.812 1 98.25 10 VAL B N 1
ATOM 2838 C CA . VAL B 1 10 ? -12.586 -21.953 8.766 1 98.25 10 VAL B CA 1
ATOM 2839 C C . VAL B 1 10 ? -11.258 -22.406 9.367 1 98.25 10 VAL B C 1
ATOM 2841 O O . VAL B 1 10 ? -10.508 -23.156 8.742 1 98.25 10 VAL B O 1
ATOM 2844 N N . ARG B 1 11 ? -10.969 -21.984 10.586 1 97.12 11 ARG B N 1
ATOM 2845 C CA . ARG B 1 11 ? -9.742 -22.391 11.258 1 97.12 11 ARG B CA 1
ATOM 2846 C C . ARG B 1 11 ? -9.773 -23.875 11.609 1 97.12 11 ARG B C 1
ATOM 2848 O O . ARG B 1 11 ? -8.734 -24.531 11.625 1 97.12 11 ARG B O 1
ATOM 2855 N N . THR B 1 12 ? -10.938 -24.359 11.875 1 96.62 12 THR B N 1
ATOM 2856 C CA . THR B 1 12 ? -11.102 -25.734 12.32 1 96.62 12 THR B CA 1
ATOM 2857 C C . THR B 1 12 ? -11.227 -26.688 11.125 1 96.62 12 THR B C 1
ATOM 2859 O O . THR B 1 12 ? -10.492 -27.672 11.031 1 96.62 12 THR B O 1
ATOM 2862 N N . ASP B 1 13 ? -12.156 -26.328 10.18 1 96.31 13 ASP B N 1
ATOM 2863 C CA . ASP B 1 13 ? -12.484 -27.25 9.094 1 96.31 13 ASP B CA 1
ATOM 2864 C C . ASP B 1 13 ? -11.539 -27.047 7.906 1 96.31 13 ASP B C 1
ATOM 2866 O O . ASP B 1 13 ? -11.477 -27.891 7.008 1 96.31 13 ASP B O 1
ATOM 2870 N N . ARG B 1 14 ? -10.891 -25.891 7.879 1 96.81 14 ARG B N 1
ATOM 2871 C CA . ARG B 1 14 ? -9.875 -25.625 6.871 1 96.81 14 ARG B CA 1
ATOM 2872 C C . ARG B 1 14 ? -10.453 -25.719 5.465 1 96.81 14 ARG B C 1
ATOM 2874 O O . ARG B 1 14 ? -11.43 -25.031 5.141 1 96.81 14 ARG B O 1
ATOM 2881 N N . LYS B 1 15 ? -9.844 -26.516 4.574 1 94.06 15 LYS B N 1
ATOM 2882 C CA . LYS B 1 15 ? -10.258 -26.578 3.178 1 94.06 15 LYS B CA 1
ATOM 2883 C C . LYS B 1 15 ? -11.672 -27.141 3.051 1 94.06 15 LYS B C 1
ATOM 2885 O O . LYS B 1 15 ? -12.289 -27.047 1.991 1 94.06 15 LYS B O 1
ATOM 2890 N N . LEU B 1 16 ? -12.242 -27.734 4.152 1 93.88 16 LEU B N 1
ATOM 2891 C CA . LEU B 1 16 ? -13.578 -28.328 4.129 1 93.88 16 LEU B CA 1
ATOM 2892 C C . LEU B 1 16 ? -14.617 -27.344 4.664 1 93.88 16 LEU B C 1
ATOM 2894 O O . LEU B 1 16 ? -15.805 -27.672 4.73 1 93.88 16 LEU B O 1
ATOM 2898 N N . ALA B 1 17 ? -14.18 -26.156 5.016 1 96.31 17 ALA B N 1
ATOM 2899 C CA . ALA B 1 17 ? -15.102 -25.172 5.566 1 96.31 17 ALA B CA 1
ATOM 2900 C C . ALA B 1 17 ? -16.234 -24.875 4.586 1 96.31 17 ALA B C 1
ATOM 2902 O O . ALA B 1 17 ? -16.047 -24.969 3.371 1 96.31 17 ALA B O 1
ATOM 2903 N N . ASP B 1 18 ? -17.375 -24.453 5.113 1 97.5 18 ASP B N 1
ATOM 2904 C CA . ASP B 1 18 ? -18.547 -24.109 4.305 1 97.5 18 ASP B CA 1
ATOM 2905 C C . ASP B 1 18 ? -18.297 -22.828 3.514 1 97.5 18 ASP B C 1
ATOM 2907 O O . ASP B 1 18 ? -17.656 -21.891 4.012 1 97.5 18 ASP B O 1
ATOM 2911 N N . THR B 1 19 ? -18.859 -22.844 2.344 1 98.12 19 THR B N 1
ATOM 2912 C CA . THR B 1 19 ? -18.703 -21.688 1.46 1 98.12 19 THR B CA 1
ATOM 2913 C C . THR B 1 19 ? -19.172 -20.406 2.141 1 98.12 19 THR B C 1
ATOM 2915 O O . THR B 1 19 ? -18.547 -19.359 2.008 1 98.12 19 THR B O 1
ATOM 2918 N N . GLU B 1 20 ? -20.234 -20.5 2.9 1 98.19 20 GLU B N 1
ATOM 2919 C CA . GLU B 1 20 ? -20.797 -19.328 3.547 1 98.19 20 GLU B CA 1
ATOM 2920 C C . GLU B 1 20 ? -19.859 -18.766 4.605 1 98.19 20 GLU B C 1
ATOM 2922 O O . GLU B 1 20 ? -19.766 -17.547 4.777 1 98.19 20 GLU B O 1
ATOM 2927 N N . ALA B 1 21 ? -19.188 -19.641 5.328 1 98.56 21 ALA B N 1
ATOM 2928 C CA . ALA B 1 21 ? -18.219 -19.188 6.32 1 98.56 21 ALA B CA 1
ATOM 2929 C C . ALA B 1 21 ? -17.047 -18.469 5.656 1 98.56 21 ALA B C 1
ATOM 2931 O O . ALA B 1 21 ? -16.594 -17.438 6.145 1 98.56 21 ALA B O 1
ATOM 2932 N N . ILE B 1 22 ? -16.609 -19 4.559 1 98.81 22 ILE B N 1
ATOM 2933 C CA . ILE B 1 22 ? -15.5 -18.422 3.812 1 98.81 22 ILE B CA 1
ATOM 2934 C C . ILE B 1 22 ? -15.898 -17.047 3.281 1 98.81 22 ILE B C 1
ATOM 2936 O O . ILE B 1 22 ? -15.148 -16.078 3.412 1 98.81 22 ILE B O 1
ATOM 2940 N N . VAL B 1 23 ? -17.109 -16.953 2.691 1 98.75 23 VAL B N 1
ATOM 2941 C CA . VAL B 1 23 ? -17.625 -15.695 2.156 1 98.75 23 VAL B CA 1
ATOM 2942 C C . VAL B 1 23 ? -17.719 -14.656 3.27 1 98.75 23 VAL B C 1
ATOM 2944 O O . VAL B 1 23 ? -17.391 -13.484 3.059 1 98.75 23 VAL B O 1
ATOM 2947 N N . ARG B 1 24 ? -18.125 -15.086 4.445 1 98.5 24 ARG B N 1
ATOM 2948 C CA . ARG B 1 24 ? -18.234 -14.18 5.586 1 98.5 24 ARG B CA 1
ATOM 2949 C C . ARG B 1 24 ? -16.875 -13.578 5.934 1 98.5 24 ARG B C 1
ATOM 2951 O O . ARG B 1 24 ? -16.781 -12.391 6.254 1 98.5 24 ARG B O 1
ATOM 2958 N N . LEU B 1 25 ? -15.828 -14.352 5.906 1 98.81 25 LEU B N 1
ATOM 2959 C CA . LEU B 1 25 ? -14.484 -13.859 6.191 1 98.81 25 LEU B CA 1
ATOM 2960 C C . LEU B 1 25 ? -14 -12.922 5.09 1 98.81 25 LEU B C 1
ATOM 2962 O O . LEU B 1 25 ? -13.422 -11.867 5.371 1 98.81 25 LEU B O 1
ATOM 2966 N N . LEU B 1 26 ? -14.273 -13.289 3.832 1 98.75 26 LEU B N 1
ATOM 2967 C CA . LEU B 1 26 ? -13.836 -12.492 2.686 1 98.75 26 LEU B CA 1
ATOM 2968 C C . LEU B 1 26 ? -14.508 -11.125 2.686 1 98.75 26 LEU B C 1
ATOM 2970 O O . LEU B 1 26 ? -13.953 -10.156 2.154 1 98.75 26 LEU B O 1
ATOM 2974 N N . SER B 1 27 ? -15.648 -11.039 3.291 1 98.12 27 SER B N 1
ATOM 2975 C CA . SER B 1 27 ? -16.406 -9.797 3.305 1 98.12 27 SER B CA 1
ATOM 2976 C C . SER B 1 27 ? -16.125 -8.992 4.574 1 98.12 27 SER B C 1
ATOM 2978 O O . SER B 1 27 ? -16.828 -8.016 4.859 1 98.12 27 SER B O 1
ATOM 2980 N N . ALA B 1 28 ? -15.125 -9.414 5.363 1 97.75 28 ALA B N 1
ATOM 2981 C CA . ALA B 1 28 ? -14.789 -8.75 6.621 1 97.75 28 ALA B CA 1
ATOM 2982 C C . ALA B 1 28 ? -14.57 -7.254 6.406 1 97.75 28 ALA B C 1
ATOM 2984 O O . ALA B 1 28 ? -13.969 -6.844 5.41 1 97.75 28 ALA B O 1
ATOM 2985 N N . LYS B 1 29 ? -15.023 -6.441 7.359 1 96.5 29 LYS B N 1
ATOM 2986 C CA . LYS B 1 29 ? -14.867 -4.988 7.344 1 96.5 29 LYS B CA 1
ATOM 2987 C C . LYS B 1 29 ? -14.391 -4.469 8.695 1 96.5 29 LYS B C 1
ATOM 2989 O O . LYS B 1 29 ? -14.516 -5.16 9.711 1 96.5 29 LYS B O 1
ATOM 2994 N N . SER B 1 30 ? -13.773 -3.293 8.664 1 95.94 30 SER B N 1
ATOM 2995 C CA . SER B 1 30 ? -13.406 -2.582 9.883 1 95.94 30 SER B CA 1
ATOM 2996 C C . SER B 1 30 ? -12.594 -3.469 10.82 1 95.94 30 SER B C 1
ATOM 2998 O O . SER B 1 30 ? -11.602 -4.078 10.406 1 95.94 30 SER B O 1
ATOM 3000 N N . VAL B 1 31 ? -12.945 -3.592 12.094 1 95.88 31 VAL B N 1
ATOM 3001 C CA . VAL B 1 31 ? -12.141 -4.254 13.117 1 95.88 31 VAL B CA 1
ATOM 3002 C C . VAL B 1 31 ? -12.016 -5.738 12.797 1 95.88 31 VAL B C 1
ATOM 3004 O O . VAL B 1 31 ? -11.039 -6.387 13.188 1 95.88 31 VAL B O 1
ATOM 3007 N N . ARG B 1 32 ? -12.984 -6.297 12.055 1 97.56 32 ARG B N 1
ATOM 3008 C CA . ARG B 1 32 ? -12.969 -7.719 11.719 1 97.56 32 ARG B CA 1
ATOM 3009 C C . ARG B 1 32 ? -11.82 -8.039 10.766 1 97.56 32 ARG B C 1
ATOM 3011 O O . ARG B 1 32 ? -11.344 -9.172 10.734 1 97.56 32 ARG B O 1
ATOM 3018 N N . VAL B 1 33 ? -11.375 -7.055 9.992 1 98.19 33 VAL B N 1
ATOM 3019 C CA . VAL B 1 33 ? -10.219 -7.246 9.125 1 98.19 33 VAL B CA 1
ATOM 3020 C C . VAL B 1 33 ? -8.984 -7.555 9.969 1 98.19 33 VAL B C 1
ATOM 3022 O O . VAL B 1 33 ? -8.203 -8.445 9.625 1 98.19 33 VAL B O 1
ATOM 3025 N N . HIS B 1 34 ? -8.82 -6.816 11.102 1 97.69 34 HIS B N 1
ATOM 3026 C CA . HIS B 1 34 ? -7.695 -7.047 12.008 1 97.69 34 HIS B CA 1
ATOM 3027 C C . HIS B 1 34 ? -7.75 -8.453 12.602 1 97.69 34 HIS B C 1
ATOM 3029 O O . HIS B 1 34 ? -6.719 -9.117 12.719 1 97.69 34 HIS B O 1
ATOM 3035 N N . ASP B 1 35 ? -8.984 -8.859 12.969 1 98 35 ASP B N 1
ATOM 3036 C CA . ASP B 1 35 ? -9.141 -10.203 13.531 1 98 35 ASP B CA 1
ATOM 3037 C C . ASP B 1 35 ? -8.766 -11.273 12.516 1 98 35 ASP B C 1
ATOM 3039 O O . ASP B 1 35 ? -8.094 -12.25 12.852 1 98 35 ASP B O 1
ATOM 3043 N N . LEU B 1 36 ? -9.195 -11.07 11.297 1 98.69 36 LEU B N 1
ATOM 3044 C CA . LEU B 1 36 ? -8.898 -12 10.219 1 98.69 36 LEU B CA 1
ATOM 3045 C C . LEU B 1 36 ? -7.391 -12.086 9.984 1 98.69 36 LEU B C 1
ATOM 3047 O O . LEU B 1 36 ? -6.824 -13.188 9.945 1 98.69 36 LEU B O 1
ATOM 3051 N N . PHE B 1 37 ? -6.703 -10.93 9.852 1 98.75 37 PHE B N 1
ATOM 3052 C CA . PHE B 1 37 ? -5.277 -10.883 9.547 1 98.75 37 PHE B CA 1
ATOM 3053 C C . PHE B 1 37 ? -4.461 -11.445 10.711 1 98.75 37 PHE B C 1
ATOM 3055 O O . PHE B 1 37 ? -3.484 -12.164 10.492 1 98.75 37 PHE B O 1
ATOM 3062 N N . ARG B 1 38 ? -4.863 -11.148 11.938 1 98.38 38 ARG B N 1
ATOM 3063 C CA . ARG B 1 38 ? -4.164 -11.664 13.1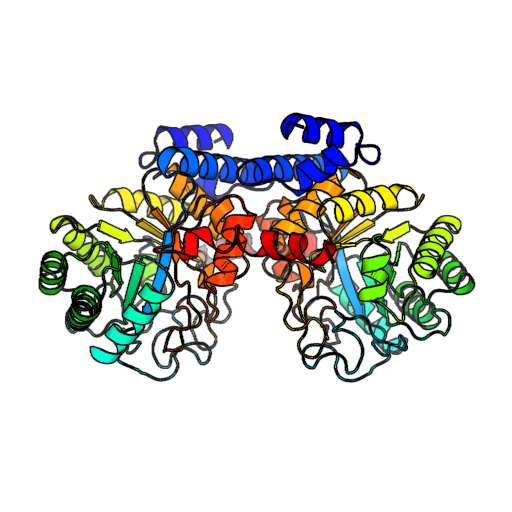09 1 98.38 38 ARG B CA 1
ATOM 3064 C C . ARG B 1 38 ? -4.219 -13.188 13.148 1 98.38 38 ARG B C 1
ATOM 3066 O O . ARG B 1 38 ? -3.213 -13.844 13.438 1 98.38 38 ARG B O 1
ATOM 3073 N N . ALA B 1 39 ? -5.418 -13.742 12.891 1 98.5 39 ALA B N 1
ATOM 3074 C CA . ALA B 1 39 ? -5.578 -15.195 12.867 1 98.5 39 ALA B CA 1
ATOM 3075 C C . ALA B 1 39 ? -4.715 -15.82 11.773 1 98.5 39 ALA B C 1
ATOM 3077 O O . ALA B 1 39 ? -4.043 -16.828 12.008 1 98.5 39 ALA B O 1
ATOM 3078 N N . ALA B 1 40 ? -4.727 -15.234 10.586 1 98.81 40 ALA B N 1
ATOM 3079 C CA . ALA B 1 40 ? -3.965 -15.758 9.461 1 98.81 40 ALA B CA 1
ATOM 3080 C C . ALA B 1 40 ? -2.469 -15.75 9.758 1 98.81 40 ALA B C 1
ATOM 3082 O O . ALA B 1 40 ? -1.778 -16.75 9.531 1 98.81 40 ALA B O 1
ATOM 3083 N N . LEU B 1 41 ? -1.953 -14.625 10.273 1 98.75 41 LEU B N 1
ATOM 3084 C CA . LEU B 1 41 ? -0.532 -14.516 10.586 1 98.75 41 LEU B CA 1
ATOM 3085 C C . LEU B 1 41 ? -0.144 -15.492 11.688 1 98.75 41 LEU B C 1
ATOM 3087 O O . LEU B 1 41 ? 0.934 -16.094 11.648 1 98.75 41 LEU B O 1
ATOM 3091 N N . SER B 1 42 ? -1.032 -15.617 12.688 1 98.31 42 SER B N 1
ATOM 3092 C CA . SER B 1 42 ? -0.771 -16.578 13.75 1 98.31 42 SER B CA 1
ATOM 3093 C C . SER B 1 42 ? -0.638 -18 13.188 1 98.31 42 SER B C 1
ATOM 3095 O O . SER B 1 42 ? 0.256 -18.75 13.586 1 98.31 42 SER B O 1
ATOM 3097 N N . GLU B 1 43 ? -1.513 -18.391 12.25 1 98.25 43 GLU B N 1
ATOM 3098 C CA . GLU B 1 43 ? -1.43 -19.703 11.602 1 98.25 43 GLU B CA 1
ATOM 3099 C C . GLU B 1 43 ? -0.129 -19.844 10.82 1 98.25 43 GLU B C 1
ATOM 3101 O O . GLU B 1 43 ? 0.509 -20.906 10.852 1 98.25 43 GLU B O 1
ATOM 3106 N N . LYS B 1 44 ? 0.185 -18.766 10.094 1 98.62 44 LYS B N 1
ATOM 3107 C CA . LYS B 1 44 ? 1.435 -18.781 9.336 1 98.62 44 LYS B CA 1
ATOM 3108 C C . LYS B 1 44 ? 2.631 -19.016 10.258 1 98.62 44 LYS B C 1
ATOM 3110 O O . LYS B 1 44 ? 3.498 -19.844 9.953 1 98.62 44 LYS B O 1
ATOM 3115 N N . LEU B 1 45 ? 2.738 -18.328 11.359 1 98.44 45 LEU B N 1
ATOM 3116 C CA . LEU B 1 45 ? 3.852 -18.438 12.297 1 98.44 45 LEU B CA 1
ATOM 3117 C C . LEU B 1 45 ? 3.896 -19.844 12.914 1 98.44 45 LEU B C 1
ATOM 3119 O O . LEU B 1 45 ? 4.977 -20.406 13.109 1 98.44 45 LEU B O 1
ATOM 3123 N N . HIS B 1 46 ? 2.75 -20.375 13.195 1 98.19 46 HIS B N 1
ATOM 3124 C CA . HIS B 1 46 ? 2.664 -21.688 13.836 1 98.19 46 HIS B CA 1
ATOM 3125 C C . HIS B 1 46 ? 3.051 -22.797 12.875 1 98.19 46 HIS B C 1
ATOM 3127 O O . HIS B 1 46 ? 3.771 -23.734 13.242 1 98.19 46 HIS B O 1
ATOM 3133 N N . HIS B 1 47 ? 2.619 -22.75 11.641 1 98.25 47 HIS B N 1
ATOM 3134 C CA . HIS B 1 47 ? 2.736 -23.875 10.703 1 98.25 47 HIS B CA 1
ATOM 3135 C C . HIS B 1 47 ? 3.967 -23.719 9.812 1 98.25 47 HIS B C 1
ATOM 3137 O O . HIS B 1 47 ? 4.543 -24.703 9.367 1 98.25 47 HIS B O 1
ATOM 3143 N N . ARG B 1 48 ? 4.301 -22.453 9.531 1 97.81 48 ARG B N 1
ATOM 3144 C CA . ARG B 1 48 ? 5.32 -22.219 8.516 1 97.81 48 ARG B CA 1
ATOM 3145 C C . ARG B 1 48 ? 6.504 -21.438 9.086 1 97.81 48 ARG B C 1
ATOM 3147 O O . ARG B 1 48 ? 7.5 -21.219 8.398 1 97.81 48 ARG B O 1
ATOM 3154 N N . GLY B 1 49 ? 6.375 -20.938 10.312 1 98.12 49 GLY B N 1
ATOM 3155 C CA . GLY B 1 49 ? 7.457 -20.234 10.977 1 98.12 49 GLY B CA 1
ATOM 3156 C C . GLY B 1 49 ? 7.594 -18.797 10.523 1 98.12 49 GLY B C 1
ATOM 3157 O O . GLY B 1 49 ? 6.66 -18.219 9.953 1 98.12 49 GLY B O 1
ATOM 3158 N N . GLU B 1 50 ? 8.758 -18.156 10.773 1 98.06 50 GLU B N 1
ATOM 3159 C CA . GLU B 1 50 ? 8.977 -16.734 10.555 1 98.06 50 GLU B CA 1
ATOM 3160 C C . GLU B 1 50 ? 9.609 -16.469 9.188 1 98.06 50 GLU B C 1
ATOM 3162 O O . GLU B 1 50 ? 9.695 -15.328 8.75 1 98.06 50 GLU B O 1
ATOM 3167 N N . LEU B 1 51 ? 10.008 -17.484 8.508 1 98.06 51 LEU B N 1
ATOM 3168 C CA . LEU B 1 51 ? 10.742 -17.328 7.254 1 98.06 51 LEU B CA 1
ATOM 3169 C C . LEU B 1 51 ? 9.812 -16.906 6.125 1 98.06 51 LEU B C 1
ATOM 3171 O O . LEU B 1 51 ? 8.68 -17.391 6.031 1 98.06 51 LEU B O 1
ATOM 3175 N N . VAL B 1 52 ? 10.242 -16 5.359 1 98.75 52 VAL B N 1
ATOM 3176 C CA . VAL B 1 52 ? 9.578 -15.57 4.129 1 98.75 52 VAL B CA 1
ATOM 3177 C C . VAL B 1 52 ? 10.438 -15.945 2.924 1 98.75 52 VAL B C 1
ATOM 3179 O O . VAL B 1 52 ? 11.57 -15.477 2.791 1 98.75 52 VAL B O 1
ATOM 3182 N N . LYS B 1 53 ? 9.938 -16.797 2.102 1 98.69 53 LYS B N 1
ATOM 3183 C CA . LYS B 1 53 ? 10.625 -17.188 0.874 1 98.69 53 LYS B CA 1
ATOM 3184 C C . LYS B 1 53 ? 10.664 -16.047 -0.128 1 98.69 53 LYS B C 1
ATOM 3186 O O . LYS B 1 53 ? 9.75 -15.219 -0.168 1 98.69 53 LYS B O 1
ATOM 3191 N N . LEU B 1 54 ? 11.727 -15.945 -0.815 1 98.75 54 LEU B N 1
ATOM 3192 C CA . LEU B 1 54 ? 11.859 -15.008 -1.925 1 98.75 54 LEU B CA 1
ATOM 3193 C C . LEU B 1 54 ? 12.023 -15.75 -3.246 1 98.75 54 LEU B C 1
ATOM 3195 O O . LEU B 1 54 ? 12.812 -16.703 -3.338 1 98.75 54 LEU B O 1
ATOM 3199 N N . THR B 1 55 ? 11.258 -15.383 -4.219 1 98.81 55 THR B N 1
ATOM 3200 C CA . THR B 1 55 ? 11.344 -15.961 -5.555 1 98.81 55 THR B CA 1
ATOM 3201 C C . THR B 1 55 ? 11.602 -14.883 -6.602 1 98.81 55 THR B C 1
ATOM 3203 O O . THR B 1 55 ? 10.852 -13.906 -6.699 1 98.81 55 THR B O 1
ATOM 3206 N N . SER B 1 56 ? 12.68 -14.992 -7.312 1 98.75 56 SER B N 1
ATOM 3207 C CA . SER B 1 56 ? 12.914 -14.109 -8.445 1 98.75 56 SER B CA 1
ATOM 3208 C C . SER B 1 56 ? 12.289 -14.664 -9.719 1 98.75 56 SER B C 1
ATOM 3210 O O . SER B 1 56 ? 11.531 -15.633 -9.672 1 98.75 56 SER B O 1
ATOM 3212 N N . THR B 1 57 ? 12.508 -13.969 -10.852 1 98.5 57 THR B N 1
ATOM 3213 C CA . THR B 1 57 ? 11.797 -14.391 -12.055 1 98.5 57 THR B CA 1
ATOM 3214 C C . THR B 1 57 ? 12.68 -14.227 -13.289 1 98.5 57 THR B C 1
ATOM 3216 O O . THR B 1 57 ? 13.516 -13.32 -13.344 1 98.5 57 THR B O 1
ATOM 3219 N N . ILE B 1 58 ? 12.578 -15.109 -14.164 1 98.62 58 ILE B N 1
ATOM 3220 C CA . ILE B 1 58 ? 13.07 -15.023 -15.531 1 98.62 58 ILE B CA 1
ATOM 3221 C C . ILE B 1 58 ? 11.914 -15.227 -16.516 1 98.62 58 ILE B C 1
ATOM 3223 O O . ILE B 1 58 ? 11.328 -16.297 -16.578 1 98.62 58 ILE B O 1
ATOM 3227 N N . HIS B 1 59 ? 11.617 -14.18 -17.203 1 98.19 59 HIS B N 1
ATOM 3228 C CA . HIS B 1 59 ? 10.656 -14.328 -18.281 1 98.19 59 HIS B CA 1
ATOM 3229 C C . HIS B 1 59 ? 11.32 -14.883 -19.531 1 98.19 59 HIS B C 1
ATOM 3231 O O . HIS B 1 59 ? 12.203 -14.242 -20.109 1 98.19 59 HIS B O 1
ATOM 3237 N N . VAL B 1 60 ? 10.836 -15.984 -19.953 1 98.31 60 VAL B N 1
ATOM 3238 C CA . VAL B 1 60 ? 11.516 -16.734 -21 1 98.31 60 VAL B CA 1
ATOM 3239 C C . VAL B 1 60 ? 11.055 -16.25 -22.375 1 98.31 60 VAL B C 1
ATOM 3241 O O . VAL B 1 60 ? 11.859 -16.109 -23.297 1 98.31 60 VAL B O 1
ATOM 3244 N N . THR B 1 61 ? 9.781 -16 -22.531 1 97.81 61 THR B N 1
ATOM 3245 C CA . THR B 1 61 ? 9.227 -15.477 -23.766 1 97.81 61 THR B CA 1
ATOM 3246 C C . THR B 1 61 ? 7.902 -14.758 -23.516 1 97.81 61 THR B C 1
ATOM 3248 O O . THR B 1 61 ? 7.133 -15.164 -22.641 1 97.81 61 THR B O 1
ATOM 3251 N N . ASN B 1 62 ? 7.668 -13.711 -24.219 1 97.06 62 ASN B N 1
ATOM 3252 C CA . ASN B 1 62 ? 6.383 -13.023 -24.141 1 97.06 62 ASN B CA 1
ATOM 3253 C C . ASN B 1 62 ? 5.594 -13.164 -25.438 1 97.06 62 ASN B C 1
ATOM 3255 O O . ASN B 1 62 ? 4.637 -12.422 -25.672 1 97.06 62 ASN B O 1
ATOM 3259 N N . GLU B 1 63 ? 6.074 -14.008 -26.328 1 97.25 63 GLU B N 1
ATOM 3260 C CA . GLU B 1 63 ? 5.383 -14.266 -27.594 1 97.25 63 GLU B CA 1
ATOM 3261 C C . GLU B 1 63 ? 4.219 -15.234 -27.406 1 97.25 63 GLU B C 1
ATOM 3263 O O . GLU B 1 63 ? 4.398 -16.453 -27.484 1 97.25 63 GLU B O 1
ATOM 3268 N N . CYS B 1 64 ? 3.07 -14.664 -27.219 1 97.38 64 CYS B N 1
ATOM 3269 C CA . CYS B 1 64 ? 1.891 -15.461 -26.891 1 97.38 64 CYS B CA 1
ATOM 3270 C C . CYS B 1 64 ? 1.021 -15.672 -28.125 1 97.38 64 CYS B C 1
ATOM 3272 O O . CYS B 1 64 ? 0.739 -14.727 -28.859 1 97.38 64 CYS B O 1
ATOM 3274 N N . ARG B 1 65 ? 0.542 -16.891 -28.328 1 97 65 ARG B N 1
ATOM 3275 C CA . ARG B 1 65 ? -0.254 -17.219 -29.5 1 97 65 ARG B CA 1
ATOM 3276 C C . ARG B 1 65 ? -1.73 -17.359 -29.156 1 97 65 ARG B C 1
ATOM 3278 O O . ARG B 1 65 ? -2.547 -17.734 -30 1 97 65 ARG B O 1
ATOM 3285 N N . ILE B 1 66 ? -2.092 -17.078 -27.938 1 96.81 66 ILE B N 1
ATOM 3286 C CA . ILE B 1 66 ? -3.494 -17.109 -27.531 1 96.81 66 ILE B CA 1
ATOM 3287 C C . ILE B 1 66 ? -4.27 -16.031 -28.281 1 96.81 66 ILE B C 1
ATOM 3289 O O . ILE B 1 66 ? -3.881 -14.859 -28.281 1 96.81 66 ILE B O 1
ATOM 3293 N N . ARG B 1 67 ? -5.348 -16.5 -28.953 1 95.62 67 ARG B N 1
ATOM 3294 C CA . ARG B 1 67 ? -6.281 -15.594 -29.609 1 95.62 67 ARG B CA 1
ATOM 3295 C C . ARG B 1 67 ? -7.723 -16.062 -29.422 1 95.62 67 ARG B C 1
ATOM 3297 O O . ARG B 1 67 ? -8.016 -17.25 -29.531 1 95.62 67 ARG B O 1
ATOM 3304 N N . PRO B 1 68 ? -8.609 -15.102 -29.234 1 96.25 68 PRO B N 1
ATOM 3305 C CA . PRO B 1 68 ? -8.336 -13.711 -28.859 1 96.25 68 PRO B CA 1
ATOM 3306 C C . PRO B 1 68 ? -7.543 -13.602 -27.562 1 96.25 68 PRO B C 1
ATOM 3308 O O . PRO B 1 68 ? -7.543 -14.531 -26.75 1 96.25 68 PRO B O 1
ATOM 3311 N N . ARG B 1 69 ? -6.895 -12.516 -27.281 1 95.19 69 ARG B N 1
ATOM 3312 C CA . ARG B 1 69 ? -6.043 -12.305 -26.109 1 95.19 69 ARG B CA 1
ATOM 3313 C C . ARG B 1 69 ? -6.875 -12.188 -24.844 1 95.19 69 ARG B C 1
ATOM 3315 O O . ARG B 1 69 ? -8.039 -11.805 -24.891 1 95.19 69 ARG B O 1
ATOM 3322 N N . CYS B 1 70 ? -6.184 -12.578 -23.766 1 97.12 70 CYS B N 1
ATOM 3323 C CA . CYS B 1 70 ? -6.805 -12.336 -22.469 1 97.12 70 CYS B CA 1
ATOM 3324 C C . CYS B 1 70 ? -7.066 -10.852 -22.25 1 97.12 70 CYS B C 1
ATOM 3326 O O . CYS B 1 70 ? -6.23 -10.016 -22.594 1 97.12 70 CYS B O 1
ATOM 3328 N N . ALA B 1 71 ? -8.109 -10.477 -21.641 1 97.31 71 ALA B N 1
ATOM 3329 C CA . ALA B 1 71 ? -8.602 -9.102 -21.562 1 97.31 71 ALA B CA 1
ATOM 3330 C C . ALA B 1 71 ? -7.695 -8.25 -20.688 1 97.31 71 ALA B C 1
ATOM 3332 O O . ALA B 1 71 ? -7.613 -7.031 -20.875 1 97.31 71 ALA B O 1
ATOM 3333 N N . TYR B 1 72 ? -6.945 -8.875 -19.75 1 96.19 72 TYR B N 1
ATOM 3334 C CA . TYR B 1 72 ? -6.203 -8.141 -18.734 1 96.19 72 TYR B CA 1
ATOM 3335 C C . TYR B 1 72 ? -4.703 -8.195 -19.016 1 96.19 72 TYR B C 1
ATOM 3337 O O . TYR B 1 72 ? -3.912 -7.578 -18.297 1 96.19 72 TYR B O 1
ATOM 3345 N N . CYS B 1 73 ? -4.27 -8.836 -19.953 1 94.06 73 CYS B N 1
ATOM 3346 C CA . CYS B 1 73 ? -2.867 -9.227 -20.062 1 94.06 73 CYS B CA 1
ATOM 3347 C C . CYS B 1 73 ? -2.016 -8.07 -20.562 1 94.06 73 CYS B C 1
ATOM 3349 O O . CYS B 1 73 ? -2.209 -7.602 -21.688 1 94.06 73 CYS B O 1
ATOM 3351 N N . GLY B 1 74 ? -1.063 -7.703 -19.828 1 93.62 74 GLY B N 1
ATOM 3352 C CA . GLY B 1 74 ? -0.087 -6.715 -20.266 1 93.62 74 GLY B CA 1
ATOM 3353 C C . GLY B 1 74 ? 1.268 -7.316 -20.578 1 93.62 74 GLY B C 1
ATOM 3354 O O . GLY B 1 74 ? 2.215 -6.594 -20.906 1 93.62 74 GLY B O 1
ATOM 3355 N N . PHE B 1 75 ? 1.413 -8.586 -20.531 1 93.94 75 PHE B N 1
ATOM 3356 C CA . PHE B 1 75 ? 2.686 -9.289 -20.625 1 93.94 75 PHE B CA 1
ATOM 3357 C C . PHE B 1 75 ? 2.992 -9.641 -22.078 1 93.94 75 PHE B C 1
ATOM 3359 O O . PHE B 1 75 ? 4.141 -9.539 -22.516 1 93.94 75 PHE B O 1
ATOM 3366 N N . ALA B 1 76 ? 1.979 -10.07 -22.828 1 96.06 76 ALA B N 1
ATOM 3367 C CA . ALA B 1 76 ? 2.176 -10.531 -24.188 1 96.06 76 ALA B CA 1
ATOM 3368 C C . ALA B 1 76 ? 2.703 -9.406 -25.078 1 96.06 76 ALA B C 1
ATOM 3370 O O . ALA B 1 76 ? 2.312 -8.25 -24.922 1 96.06 76 ALA B O 1
ATOM 3371 N N . ALA B 1 77 ? 3.488 -9.812 -26.016 1 96.5 77 ALA B N 1
ATOM 3372 C CA . ALA B 1 77 ? 4.02 -8.844 -26.969 1 96.5 77 ALA B CA 1
ATOM 3373 C C . ALA B 1 77 ? 2.893 -8.055 -27.625 1 96.5 77 ALA B C 1
ATOM 3375 O O . ALA B 1 77 ? 1.877 -8.633 -28.031 1 96.5 77 ALA B O 1
ATOM 3376 N N . GLY B 1 78 ? 3.09 -6.734 -27.625 1 95.5 78 GLY B N 1
ATOM 3377 C CA . GLY B 1 78 ? 2.133 -5.879 -28.312 1 95.5 78 GLY B CA 1
ATOM 3378 C C . GLY B 1 78 ? 0.914 -5.555 -27.469 1 95.5 78 GLY B C 1
ATOM 3379 O O . GLY B 1 78 ? 0.04 -4.797 -27.891 1 95.5 78 GLY B O 1
ATOM 3380 N N . ALA B 1 79 ? 0.856 -6.09 -26.266 1 94.56 79 ALA B N 1
ATOM 3381 C CA . ALA B 1 79 ? -0.358 -5.949 -25.469 1 94.56 79 ALA B CA 1
ATOM 3382 C C . ALA B 1 79 ? -0.425 -4.574 -24.812 1 94.56 79 ALA B C 1
ATOM 3384 O O . ALA B 1 79 ? -1.492 -3.959 -24.75 1 94.56 79 ALA B O 1
ATOM 3385 N N . SER B 1 80 ? 0.723 -4.086 -24.297 1 96.19 80 SER B N 1
ATOM 3386 C CA . SER B 1 80 ? 0.735 -2.816 -23.578 1 96.19 80 SER B CA 1
ATOM 3387 C C . SER B 1 80 ? 2.068 -2.098 -23.734 1 96.19 80 SER B C 1
ATOM 3389 O O . SER B 1 80 ? 3.131 -2.719 -23.656 1 96.19 80 SER B O 1
ATOM 3391 N N . PRO B 1 81 ? 2.029 -0.79 -23.891 1 94.81 81 PRO B N 1
ATOM 3392 C CA . PRO B 1 81 ? 3.287 -0.043 -23.969 1 94.81 81 PRO B CA 1
ATOM 3393 C C . PRO B 1 81 ? 4.039 -0.007 -22.641 1 94.81 81 PRO B C 1
ATOM 3395 O O . PRO B 1 81 ? 5.238 0.28 -22.609 1 94.81 81 PRO B O 1
ATOM 3398 N N . GLU B 1 82 ? 3.375 -0.291 -21.516 1 94 82 GLU B N 1
ATOM 3399 C CA . GLU B 1 82 ? 4.016 -0.289 -20.203 1 94 82 GLU B CA 1
ATOM 3400 C C . GLU B 1 82 ? 4.562 -1.67 -19.844 1 94 82 GLU B C 1
ATOM 3402 O O . GLU B 1 82 ? 5.32 -1.818 -18.891 1 94 82 GLU B O 1
ATOM 3407 N N . GLY B 1 83 ? 4.109 -2.674 -20.609 1 93.56 83 GLY B N 1
ATOM 3408 C CA . GLY B 1 83 ? 4.66 -4.012 -20.484 1 93.56 83 GLY B CA 1
ATOM 3409 C C . GLY B 1 83 ? 5.852 -4.258 -21.391 1 93.56 83 GLY B C 1
ATOM 3410 O O . GLY B 1 83 ? 6.613 -3.336 -21.688 1 93.56 83 GLY B O 1
ATOM 3411 N N . TYR B 1 84 ? 5.977 -5.672 -21.703 1 90.31 84 TYR B N 1
ATOM 3412 C CA . TYR B 1 84 ? 6.945 -6.016 -22.734 1 90.31 84 TYR B CA 1
ATOM 3413 C C . TYR B 1 84 ? 6.355 -5.816 -24.125 1 90.31 84 TYR B C 1
ATOM 3415 O O . TYR B 1 84 ? 5.645 -6.688 -24.641 1 90.31 84 TYR B O 1
ATOM 3423 N N . PHE B 1 85 ? 6.496 -4.645 -24.609 1 91.69 85 PHE B N 1
ATOM 3424 C CA . PHE B 1 85 ? 5.824 -4.379 -25.875 1 91.69 85 PHE B CA 1
ATOM 3425 C C . PHE B 1 85 ? 6.473 -5.16 -27 1 91.69 85 PHE B C 1
ATOM 3427 O O . PHE B 1 85 ? 5.781 -5.75 -27.844 1 91.69 85 PHE B O 1
ATOM 3434 N N . GLU B 1 86 ? 7.797 -5.191 -27.078 1 95.19 86 GLU B N 1
ATOM 3435 C CA . GLU B 1 86 ? 8.531 -5.922 -28.109 1 95.19 86 GLU B CA 1
ATOM 3436 C C . GLU B 1 86 ? 8.625 -7.406 -27.766 1 95.19 86 GLU B C 1
ATOM 3438 O O . GLU B 1 86 ? 8.852 -7.766 -26.609 1 95.19 86 GLU B O 1
ATOM 3443 N N . GLY B 1 87 ? 8.508 -8.242 -28.766 1 96.81 87 GLY B N 1
ATOM 3444 C CA . GLY B 1 87 ? 8.609 -9.68 -28.578 1 96.81 87 GLY B CA 1
ATOM 3445 C C . GLY B 1 87 ? 10.031 -10.148 -28.297 1 96.81 87 GLY B C 1
ATOM 3446 O O . GLY B 1 87 ? 10.984 -9.594 -28.859 1 96.81 87 GLY B O 1
ATOM 3447 N N . PHE B 1 88 ? 10.117 -11.188 -27.453 1 97.44 88 PHE B N 1
ATOM 3448 C CA . PHE B 1 88 ? 11.422 -11.789 -27.203 1 97.44 88 PHE B CA 1
ATOM 3449 C C . PHE B 1 88 ? 11.281 -13.258 -26.828 1 97.44 88 PHE B C 1
ATOM 3451 O O . PHE B 1 88 ? 10.211 -13.695 -26.406 1 97.44 88 PHE B O 1
ATOM 3458 N N . THR B 1 89 ? 12.273 -14.031 -27.016 1 98.06 89 THR B N 1
ATOM 3459 C CA . THR B 1 89 ? 12.523 -15.383 -26.547 1 98.06 89 THR B CA 1
ATOM 3460 C C . THR B 1 89 ? 13.969 -15.539 -26.094 1 98.06 89 THR B C 1
ATOM 3462 O O . THR B 1 89 ? 14.898 -15.32 -26.875 1 98.06 89 THR B O 1
ATOM 3465 N N . ARG B 1 90 ? 14.125 -15.945 -24.891 1 98.06 90 ARG B N 1
ATOM 3466 C CA . ARG B 1 90 ? 15.477 -16.016 -24.344 1 98.06 90 ARG B CA 1
ATOM 3467 C C . ARG B 1 90 ? 16.125 -17.359 -24.672 1 98.06 90 ARG B C 1
ATOM 3469 O O . ARG B 1 90 ? 15.461 -18.391 -24.672 1 98.06 90 ARG B O 1
ATOM 3476 N N . SER B 1 91 ? 17.406 -17.25 -24.906 1 98.19 91 SER B N 1
ATOM 3477 C CA . SER B 1 91 ? 18.203 -18.453 -25.172 1 98.19 91 SER B CA 1
ATOM 3478 C C . SER B 1 91 ? 18.562 -19.156 -23.859 1 98.19 91 SER B C 1
ATOM 3480 O O . SER B 1 91 ? 18.375 -18.625 -22.781 1 98.19 91 SER B O 1
ATOM 3482 N N . TYR B 1 92 ? 19.062 -20.422 -24.047 1 98.56 92 TYR B N 1
ATOM 3483 C CA . TYR B 1 92 ? 19.594 -21.172 -22.922 1 98.56 92 TYR B CA 1
ATOM 3484 C C . TYR B 1 92 ? 20.625 -20.344 -22.156 1 98.56 92 TYR B C 1
ATOM 3486 O O . TYR B 1 92 ? 20.578 -20.266 -20.922 1 98.56 92 TYR B O 1
ATOM 3494 N N . GLU B 1 93 ? 21.531 -19.656 -22.906 1 98.69 93 GLU B N 1
ATOM 3495 C CA . GLU B 1 93 ? 22.625 -18.906 -22.297 1 98.69 93 GLU B CA 1
ATOM 3496 C C . GLU B 1 93 ? 22.094 -17.703 -21.516 1 98.69 93 GLU B C 1
ATOM 3498 O O . GLU B 1 93 ? 22.578 -17.406 -20.422 1 98.69 93 GLU B O 1
ATOM 3503 N N . GLU B 1 94 ? 21.141 -17.047 -22.047 1 98.62 94 GLU B N 1
ATOM 3504 C CA . GLU B 1 94 ? 20.531 -15.898 -21.375 1 98.62 94 GLU B CA 1
ATOM 3505 C C . GLU B 1 94 ? 19.844 -16.312 -20.078 1 98.62 94 GLU B C 1
ATOM 3507 O O . GLU B 1 94 ? 19.938 -15.602 -19.078 1 98.62 94 GLU B O 1
ATOM 3512 N N . ILE B 1 95 ? 19.141 -17.406 -20.109 1 98.81 95 ILE B N 1
ATOM 3513 C CA . ILE B 1 95 ? 18.438 -17.906 -18.938 1 98.81 95 ILE B CA 1
ATOM 3514 C C . ILE B 1 95 ? 19.453 -18.328 -17.875 1 98.81 95 ILE B C 1
ATOM 3516 O O . ILE B 1 95 ? 19.312 -17.984 -16.688 1 98.81 95 ILE B O 1
ATOM 3520 N N . ALA B 1 96 ? 20.516 -19.031 -18.312 1 98.88 96 ALA B N 1
ATOM 3521 C CA . ALA B 1 96 ? 21.562 -19.484 -17.391 1 98.88 96 ALA B CA 1
ATOM 3522 C C . ALA B 1 96 ? 22.234 -18.297 -16.703 1 98.88 96 ALA B C 1
ATOM 3524 O O . ALA B 1 96 ? 22.516 -18.328 -15.508 1 98.88 96 ALA B O 1
ATOM 3525 N N . GLU B 1 97 ? 22.531 -17.297 -17.5 1 98.81 97 GLU B N 1
ATOM 3526 C CA . GLU B 1 97 ? 23.172 -16.094 -16.969 1 98.81 97 GLU B CA 1
ATOM 3527 C C . GLU B 1 97 ? 22.297 -15.43 -15.898 1 98.81 97 GLU B C 1
ATOM 3529 O O . GLU B 1 97 ? 22.797 -15.039 -14.844 1 98.81 97 GLU B O 1
ATOM 3534 N N . ALA B 1 98 ? 21.062 -15.289 -16.203 1 98.88 98 ALA B N 1
ATOM 3535 C CA . ALA B 1 98 ? 20.141 -14.688 -15.242 1 98.88 98 ALA B CA 1
ATOM 3536 C C . ALA B 1 98 ? 20.016 -15.531 -13.984 1 98.88 98 ALA B C 1
ATOM 3538 O O . ALA B 1 98 ? 20 -15 -12.867 1 98.88 98 ALA B O 1
ATOM 3539 N N . ALA B 1 99 ? 19.922 -16.828 -14.148 1 98.88 99 ALA B N 1
ATOM 3540 C CA . ALA B 1 99 ? 19.812 -17.734 -13.008 1 98.88 99 ALA B CA 1
ATOM 3541 C C . ALA B 1 99 ? 21.031 -17.609 -12.102 1 98.88 99 ALA B C 1
ATOM 3543 O O . ALA B 1 99 ? 20.891 -17.578 -10.875 1 98.88 99 ALA B O 1
ATOM 3544 N N . LYS B 1 100 ? 22.172 -17.562 -12.695 1 98.81 100 LYS B N 1
ATOM 3545 C CA . LYS B 1 100 ? 23.406 -17.422 -11.922 1 98.81 100 LYS B CA 1
ATOM 3546 C C . LYS B 1 100 ? 23.422 -16.109 -11.133 1 98.81 100 LYS B C 1
ATOM 3548 O O . LYS B 1 100 ? 23.828 -16.094 -9.969 1 98.81 100 LYS B O 1
ATOM 3553 N N . ALA B 1 101 ? 23.016 -15.055 -11.805 1 98.69 101 ALA B N 1
ATOM 3554 C CA . ALA B 1 101 ? 22.938 -13.758 -11.133 1 98.69 101 ALA B CA 1
ATOM 3555 C C . ALA B 1 101 ? 22 -13.812 -9.938 1 98.69 101 ALA B C 1
ATOM 3557 O O . ALA B 1 101 ? 22.297 -13.273 -8.875 1 98.69 101 ALA B O 1
ATOM 3558 N N . ILE B 1 102 ? 20.875 -14.438 -10.094 1 98.69 102 ILE B N 1
ATOM 3559 C CA . ILE B 1 102 ? 19.875 -14.578 -9.031 1 98.69 102 ILE B CA 1
ATOM 3560 C C . ILE B 1 102 ? 20.469 -15.383 -7.875 1 98.69 102 ILE B C 1
ATOM 3562 O O . ILE B 1 102 ? 20.375 -14.977 -6.715 1 98.69 102 ILE B O 1
ATOM 3566 N N . GLU B 1 103 ? 21.094 -16.484 -8.188 1 98.56 103 GLU B N 1
ATOM 3567 C CA . GLU B 1 103 ? 21.703 -17.297 -7.145 1 98.56 103 GLU B CA 1
ATOM 3568 C C . GLU B 1 103 ? 22.766 -16.5 -6.383 1 98.56 103 GLU B C 1
ATOM 3570 O O . GLU B 1 103 ? 22.828 -16.562 -5.152 1 98.56 103 GLU B O 1
ATOM 3575 N N . GLU B 1 104 ? 23.578 -15.742 -7.09 1 98.12 104 GLU B N 1
ATOM 3576 C CA . GLU B 1 104 ? 24.656 -14.945 -6.492 1 98.12 104 GLU B CA 1
ATOM 3577 C C . GLU B 1 104 ? 24.094 -13.883 -5.551 1 98.12 104 GLU B C 1
ATOM 3579 O O . GLU B 1 104 ? 24.75 -13.492 -4.586 1 98.12 104 GLU B O 1
ATOM 3584 N N . SER B 1 105 ? 22.922 -13.43 -5.816 1 98.06 105 SER B N 1
ATOM 3585 C CA . SER B 1 105 ? 22.297 -12.383 -5.012 1 98.06 105 SER B CA 1
ATOM 3586 C C . SER B 1 105 ? 21.844 -12.922 -3.66 1 98.06 105 SER B C 1
ATOM 3588 O O . SER B 1 105 ? 21.547 -12.148 -2.742 1 98.06 105 SER B O 1
ATOM 3590 N N . GLY B 1 106 ? 21.703 -14.242 -3.584 1 98.12 106 GLY B N 1
ATOM 3591 C CA . GLY B 1 106 ? 21.266 -14.867 -2.346 1 98.12 106 GLY B CA 1
ATOM 3592 C C . GLY B 1 106 ? 19.812 -15.328 -2.393 1 98.12 106 GLY B C 1
ATOM 3593 O O . GLY B 1 106 ? 19.344 -16 -1.477 1 98.12 106 GLY B O 1
ATOM 3594 N N . ILE B 1 107 ? 19.047 -15 -3.396 1 98.62 107 ILE B N 1
ATOM 3595 C CA . ILE B 1 107 ? 17.672 -15.469 -3.547 1 98.62 107 ILE B CA 1
ATOM 3596 C C . ILE B 1 107 ? 17.672 -16.969 -3.779 1 98.62 107 ILE B C 1
ATOM 3598 O O . ILE B 1 107 ? 18.406 -17.484 -4.617 1 98.62 107 ILE B O 1
ATOM 3602 N N . PRO B 1 108 ? 16.844 -17.703 -3.135 1 98.56 108 PRO B N 1
ATOM 3603 C CA . PRO B 1 108 ? 16.953 -19.172 -3.164 1 98.56 108 PRO B CA 1
ATOM 3604 C C . PRO B 1 108 ? 16.156 -19.797 -4.297 1 98.56 108 PRO B C 1
ATOM 3606 O O . PRO B 1 108 ? 16.312 -21 -4.578 1 98.56 108 PRO B O 1
ATOM 3609 N N . ARG B 1 109 ? 15.289 -19.062 -4.949 1 98.81 109 ARG B N 1
ATOM 3610 C CA . ARG B 1 109 ? 14.32 -19.672 -5.859 1 98.81 109 ARG B CA 1
ATOM 3611 C C . ARG B 1 109 ? 14.086 -18.781 -7.074 1 98.81 109 ARG B C 1
ATOM 3613 O O . ARG B 1 109 ? 14.133 -17.547 -6.969 1 98.81 109 ARG B O 1
ATOM 3620 N N . VAL B 1 110 ? 13.82 -19.359 -8.219 1 98.88 110 VAL B N 1
ATOM 3621 C CA . VAL B 1 110 ? 13.523 -18.594 -9.43 1 98.88 110 VAL B CA 1
ATOM 3622 C C . VAL B 1 110 ? 12.312 -19.203 -10.141 1 98.88 110 VAL B C 1
ATOM 3624 O O . VAL B 1 110 ? 12.148 -20.422 -10.156 1 98.88 110 VAL B O 1
ATOM 3627 N N . SER B 1 111 ? 11.453 -18.391 -10.602 1 98.81 111 SER B N 1
ATOM 3628 C CA . SER B 1 111 ? 10.367 -18.781 -11.5 1 98.81 111 SER B CA 1
ATOM 3629 C C . SER B 1 111 ? 10.727 -18.5 -12.953 1 98.81 111 SER B C 1
ATOM 3631 O O . SER B 1 111 ? 11.047 -17.375 -13.312 1 98.81 111 SER B O 1
ATOM 3633 N N . CYS B 1 112 ? 10.703 -19.469 -13.75 1 98.81 112 CYS B N 1
ATOM 3634 C CA . CYS B 1 112 ? 10.773 -19.297 -15.195 1 98.81 112 CYS B CA 1
ATOM 3635 C C . CYS B 1 112 ? 9.383 -19.359 -15.82 1 98.81 112 CYS B C 1
ATOM 3637 O O . CYS B 1 112 ? 8.703 -20.375 -15.734 1 98.81 112 CYS B O 1
ATOM 3639 N N . SER B 1 113 ? 9.008 -18.281 -16.422 1 97.94 113 SER B N 1
ATOM 3640 C CA . SER B 1 113 ? 7.656 -18.172 -16.969 1 97.94 113 SER B CA 1
ATOM 3641 C C . SER B 1 113 ? 7.68 -17.812 -18.438 1 97.94 113 SER B C 1
ATOM 3643 O O . SER B 1 113 ? 8.617 -17.172 -18.922 1 97.94 113 SER B O 1
ATOM 3645 N N . GLY B 1 114 ? 6.699 -18.234 -19.156 1 97.06 114 GLY B N 1
ATOM 3646 C CA . GLY B 1 114 ? 6.602 -17.938 -20.578 1 97.06 114 GLY B CA 1
ATOM 3647 C C . GLY B 1 114 ? 5.176 -17.906 -21.078 1 97.06 114 GLY B C 1
ATOM 3648 O O . GLY B 1 114 ? 4.281 -18.5 -20.484 1 97.06 114 GLY B O 1
ATOM 3649 N N . ALA B 1 115 ? 5.016 -17.234 -22.172 1 96.75 115 ALA B N 1
ATOM 3650 C CA . ALA B 1 115 ? 3.725 -17.141 -22.844 1 96.75 115 ALA B CA 1
ATOM 3651 C C . ALA B 1 115 ? 3.385 -18.438 -23.562 1 96.75 115 ALA B C 1
ATOM 3653 O O . ALA B 1 115 ? 4.262 -19.266 -23.797 1 96.75 115 ALA B O 1
ATOM 3654 N N . TYR B 1 116 ? 2.088 -18.562 -23.891 1 97.12 116 TYR B N 1
ATOM 3655 C CA . TYR B 1 116 ? 1.594 -19.719 -24.609 1 97.12 116 TYR B CA 1
ATOM 3656 C C . TYR B 1 116 ? 2.057 -19.719 -26.062 1 97.12 116 TYR B C 1
ATOM 3658 O O . TYR B 1 116 ? 1.781 -18.766 -26.797 1 97.12 116 TYR B O 1
ATOM 3666 N N . ARG B 1 117 ? 2.68 -20.812 -26.516 1 96.5 117 ARG B N 1
ATOM 3667 C CA . ARG B 1 117 ? 3.174 -20.891 -27.891 1 96.5 117 ARG B CA 1
ATOM 3668 C C . ARG B 1 117 ? 2.5 -22.031 -28.641 1 96.5 117 ARG B C 1
ATOM 3670 O O . ARG B 1 117 ? 2.576 -22.109 -29.875 1 96.5 117 ARG B O 1
ATOM 3677 N N . GLY B 1 118 ? 1.93 -22.922 -27.953 1 95.81 118 GLY B N 1
ATOM 3678 C CA . GLY B 1 118 ? 1.233 -24.031 -28.578 1 95.81 118 GLY B CA 1
ATOM 3679 C C . GLY B 1 118 ? 2.166 -25.141 -29.047 1 95.81 118 GLY B C 1
ATOM 3680 O O . GLY B 1 118 ? 1.825 -25.906 -29.953 1 95.81 118 GLY B O 1
ATOM 3681 N N . ASP B 1 119 ? 3.387 -25.234 -28.484 1 95.19 119 ASP B N 1
ATOM 3682 C CA . ASP B 1 119 ? 4.352 -26.234 -28.922 1 95.19 119 ASP B CA 1
ATOM 3683 C C . ASP B 1 119 ? 4.609 -27.266 -27.828 1 95.19 119 ASP B C 1
ATOM 3685 O O . ASP B 1 119 ? 5.629 -27.969 -27.844 1 95.19 119 ASP B O 1
ATOM 3689 N N . GLY B 1 120 ? 3.771 -27.25 -26.828 1 95.38 120 GLY B N 1
ATOM 3690 C CA . GLY B 1 120 ? 3.857 -28.25 -25.781 1 95.38 120 GLY B CA 1
ATOM 3691 C C . GLY B 1 120 ? 4.828 -27.875 -24.672 1 95.38 120 GLY B C 1
ATOM 3692 O O . GLY B 1 120 ? 5.27 -28.734 -23.906 1 95.38 120 GLY B O 1
ATOM 3693 N N . GLY B 1 121 ? 5.258 -26.688 -24.609 1 95.56 121 GLY B N 1
ATOM 3694 C CA . GLY B 1 121 ? 6.09 -26.203 -23.516 1 95.56 121 GLY B CA 1
ATOM 3695 C C . GLY B 1 121 ? 7.551 -26.578 -23.672 1 95.56 121 GLY B C 1
ATOM 3696 O O . GLY B 1 121 ? 8.234 -26.844 -22.672 1 95.56 121 GLY B O 1
ATOM 3697 N N . LYS B 1 122 ? 8.039 -26.625 -24.891 1 95.88 122 LYS B N 1
ATOM 3698 C CA . LYS B 1 122 ? 9.43 -27 -25.156 1 95.88 122 LYS B CA 1
ATOM 3699 C C . LYS B 1 122 ? 10.398 -26.031 -24.469 1 95.88 122 LYS B C 1
ATOM 3701 O O . LYS B 1 122 ? 11.43 -26.453 -23.938 1 95.88 122 LYS B O 1
ATOM 3706 N N . LEU B 1 123 ? 10.055 -24.797 -24.469 1 97.94 123 LEU B N 1
ATOM 3707 C CA . LEU B 1 123 ? 10.914 -23.797 -23.859 1 97.94 123 LEU B CA 1
ATOM 3708 C C . LEU B 1 123 ? 10.992 -23.984 -22.344 1 97.94 123 LEU B C 1
ATOM 3710 O O . LEU B 1 123 ? 11.977 -23.594 -21.719 1 97.94 123 LEU B O 1
ATOM 3714 N N . ALA B 1 124 ? 9.953 -24.531 -21.766 1 98.75 124 ALA B N 1
ATOM 3715 C CA . ALA B 1 124 ? 9.977 -24.828 -20.328 1 98.75 124 ALA B CA 1
ATOM 3716 C C . ALA B 1 124 ? 11.109 -25.797 -20 1 98.75 124 ALA B C 1
ATOM 3718 O O . ALA B 1 124 ? 11.789 -25.625 -18.984 1 98.75 124 ALA B O 1
ATOM 3719 N N . VAL B 1 125 ? 11.297 -26.797 -20.812 1 98.62 125 VAL B N 1
ATOM 3720 C CA . VAL B 1 125 ? 12.359 -27.766 -20.609 1 98.62 125 VAL B CA 1
ATOM 3721 C C . VAL B 1 125 ? 13.719 -27.094 -20.75 1 98.62 125 VAL B C 1
ATOM 3723 O O . VAL B 1 125 ? 14.633 -27.344 -19.953 1 98.62 125 VAL B O 1
ATOM 3726 N N . THR B 1 126 ? 13.812 -26.266 -21.781 1 98.62 126 THR B N 1
ATOM 3727 C CA . THR B 1 126 ? 15.047 -25.516 -21.984 1 98.62 126 THR B CA 1
ATOM 3728 C C . THR B 1 126 ? 15.375 -24.672 -20.75 1 98.62 126 THR B C 1
ATOM 3730 O O . THR B 1 126 ? 16.516 -24.656 -20.297 1 98.62 126 THR B O 1
ATOM 3733 N N . ALA B 1 127 ? 14.398 -24 -20.234 1 98.88 127 ALA B N 1
ATOM 3734 C CA . ALA B 1 127 ? 14.594 -23.172 -19.047 1 98.88 127 ALA B CA 1
ATOM 3735 C C . ALA B 1 127 ? 14.992 -24.016 -17.844 1 98.88 127 ALA B C 1
ATOM 3737 O O . ALA B 1 127 ? 15.906 -23.641 -17.094 1 98.88 127 ALA B O 1
ATOM 3738 N N . ALA B 1 128 ? 14.305 -25.141 -17.672 1 98.94 128 ALA B N 1
ATOM 3739 C CA . ALA B 1 128 ? 14.609 -26.031 -16.547 1 98.94 128 ALA B CA 1
ATOM 3740 C C . ALA B 1 128 ? 16.047 -26.516 -16.609 1 98.94 128 ALA B C 1
ATOM 3742 O O . ALA B 1 128 ? 16.766 -26.516 -15.594 1 98.94 128 ALA B O 1
ATOM 3743 N N . ARG B 1 129 ? 16.484 -26.922 -17.781 1 98.88 129 ARG B N 1
ATOM 3744 C CA . ARG B 1 129 ? 17.859 -27.391 -17.938 1 98.88 129 ARG B CA 1
ATOM 3745 C C . ARG B 1 129 ? 18.859 -26.281 -17.625 1 98.88 129 ARG B C 1
ATOM 3747 O O . ARG B 1 129 ? 19.844 -26.5 -16.922 1 98.88 129 ARG B O 1
ATOM 3754 N N . ALA B 1 130 ? 18.578 -25.078 -18.188 1 98.88 130 ALA B N 1
ATOM 3755 C CA . ALA B 1 130 ? 19.484 -23.953 -17.984 1 98.88 130 ALA B CA 1
ATOM 3756 C C . ALA B 1 130 ? 19.672 -23.656 -16.5 1 98.88 130 ALA B C 1
ATOM 3758 O O . ALA B 1 130 ? 20.797 -23.438 -16.047 1 98.88 130 ALA B O 1
ATOM 3759 N N . VAL B 1 131 ? 18.625 -23.703 -15.719 1 98.94 131 VAL B N 1
ATOM 3760 C CA . VAL B 1 131 ? 18.688 -23.375 -14.297 1 98.94 131 VAL B CA 1
ATOM 3761 C C . VAL B 1 131 ? 19.344 -24.531 -13.539 1 98.94 131 VAL B C 1
ATOM 3763 O O . VAL B 1 131 ? 20.297 -24.328 -12.773 1 98.94 131 VAL B O 1
ATOM 3766 N N . LYS B 1 132 ? 18.891 -25.797 -13.812 1 98.81 132 LYS B N 1
ATOM 3767 C CA . LYS B 1 132 ? 19.312 -26.969 -13.031 1 98.81 132 LYS B CA 1
ATOM 3768 C C . LYS B 1 132 ? 20.766 -27.312 -13.312 1 98.81 132 LYS B C 1
ATOM 3770 O O . LYS B 1 132 ? 21.484 -27.797 -12.422 1 98.81 132 LYS B O 1
ATOM 3775 N N . GLU B 1 133 ? 21.234 -27.078 -14.477 1 98.62 133 GLU B N 1
ATOM 3776 C CA . GLU B 1 133 ? 22.609 -27.422 -14.836 1 98.62 133 GLU B CA 1
ATOM 3777 C C . GLU B 1 133 ? 23.594 -26.359 -14.344 1 98.62 133 GLU B C 1
ATOM 3779 O O . GLU B 1 133 ? 24.797 -26.625 -14.227 1 98.62 133 GLU B O 1
ATOM 3784 N N . ASN B 1 134 ? 23.094 -25.172 -14.016 1 98.69 134 ASN B N 1
ATOM 3785 C CA . ASN B 1 134 ? 24.031 -24.078 -13.773 1 98.69 134 ASN B CA 1
ATOM 3786 C C . ASN B 1 134 ? 23.891 -23.531 -12.359 1 98.69 134 ASN B C 1
ATOM 3788 O O . ASN B 1 134 ? 24.703 -22.703 -11.93 1 98.69 134 ASN B O 1
ATOM 3792 N N . THR B 1 135 ? 22.875 -23.953 -11.641 1 98.69 135 THR B N 1
ATOM 3793 C CA . THR B 1 135 ? 22.641 -23.391 -10.312 1 98.69 135 THR B CA 1
ATOM 3794 C C . THR B 1 135 ? 22.031 -24.453 -9.391 1 98.69 135 THR B C 1
ATOM 3796 O O . THR B 1 135 ? 21.672 -25.547 -9.836 1 98.69 135 THR B O 1
ATOM 3799 N N . ASP B 1 136 ? 21.969 -24.172 -8.109 1 98.25 136 ASP B N 1
ATOM 3800 C CA . ASP B 1 136 ? 21.281 -25 -7.121 1 98.25 136 ASP B CA 1
ATOM 3801 C C . ASP B 1 136 ? 19.953 -24.375 -6.711 1 98.25 136 ASP B C 1
ATOM 3803 O O . ASP B 1 136 ? 19.406 -24.703 -5.656 1 98.25 136 ASP B O 1
ATOM 3807 N N . LEU B 1 137 ? 19.453 -23.406 -7.492 1 98.69 137 LEU B N 1
ATOM 3808 C CA . LEU B 1 137 ? 18.188 -22.719 -7.195 1 98.69 137 LEU B CA 1
ATOM 3809 C C . LEU B 1 137 ? 17.016 -23.703 -7.199 1 98.69 137 LEU B C 1
ATOM 3811 O O . LEU B 1 137 ? 16.969 -24.609 -8.031 1 98.69 137 LEU B O 1
ATOM 3815 N N . GLU B 1 138 ? 16.141 -23.484 -6.25 1 98.81 138 GLU B N 1
ATOM 3816 C CA . GLU B 1 138 ? 14.805 -24.062 -6.422 1 98.81 138 GLU B CA 1
ATOM 3817 C C . GLU B 1 138 ? 14.109 -23.484 -7.652 1 98.81 138 GLU B C 1
ATOM 3819 O O . GLU B 1 138 ? 14.219 -22.297 -7.93 1 98.81 138 GLU B O 1
ATOM 3824 N N . LEU B 1 139 ? 13.391 -24.328 -8.391 1 98.94 139 LEU B N 1
ATOM 3825 C CA . LEU B 1 139 ? 12.875 -23.891 -9.688 1 98.94 139 LEU B CA 1
ATOM 3826 C C . LEU B 1 139 ? 11.359 -24.078 -9.758 1 98.94 139 LEU B C 1
ATOM 3828 O O . LEU B 1 139 ? 10.844 -25.141 -9.406 1 98.94 139 LEU B O 1
ATOM 3832 N N . LEU B 1 140 ? 10.656 -23.047 -10.117 1 98.94 140 LEU B N 1
ATOM 3833 C CA . LEU B 1 140 ? 9.25 -23.047 -10.508 1 98.94 140 LEU B CA 1
ATOM 3834 C C . LEU B 1 140 ? 9.102 -22.781 -12 1 98.94 140 LEU B C 1
ATOM 3836 O O . LEU B 1 140 ? 9.719 -21.859 -12.539 1 98.94 140 LEU B O 1
ATOM 3840 N N . ILE B 1 141 ? 8.344 -23.594 -12.664 1 98.94 141 ILE B N 1
ATOM 3841 C CA . ILE B 1 141 ? 8.062 -23.438 -14.086 1 98.94 141 ILE B CA 1
A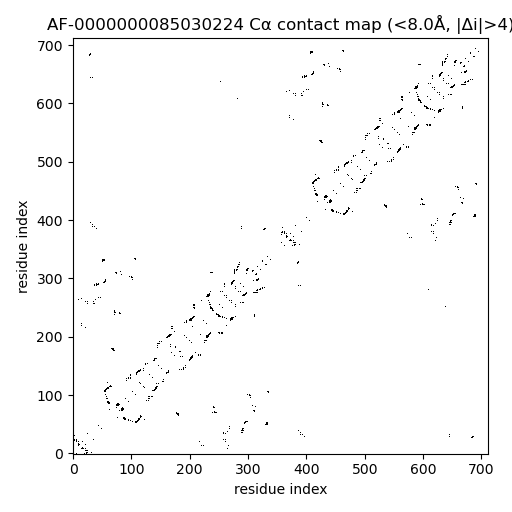TOM 3842 C C . ILE B 1 141 ? 6.613 -22.984 -14.273 1 98.94 141 ILE B C 1
ATOM 3844 O O . ILE B 1 141 ? 5.691 -23.609 -13.719 1 98.94 141 ILE B O 1
ATOM 3848 N N . ASN B 1 142 ? 6.398 -21.906 -15.023 1 98.44 142 ASN B N 1
ATOM 3849 C CA . ASN B 1 142 ? 5.07 -21.344 -15.266 1 98.44 142 ASN B CA 1
ATOM 3850 C C . ASN B 1 142 ? 4.832 -21.078 -16.75 1 98.44 142 ASN B C 1
ATOM 3852 O O . ASN B 1 142 ? 5.137 -20 -17.25 1 98.44 142 ASN B O 1
ATOM 3856 N N . PHE B 1 143 ? 4.227 -22.062 -17.438 1 97.81 143 PHE B N 1
ATOM 3857 C CA . PHE B 1 143 ? 3.934 -21.938 -18.859 1 97.81 143 PHE B CA 1
ATOM 3858 C C . PHE B 1 143 ? 2.473 -22.266 -19.156 1 97.81 143 PHE B C 1
ATOM 3860 O O . PHE B 1 143 ? 2.115 -22.609 -20.281 1 97.81 143 PHE B O 1
ATOM 3867 N N . GLY B 1 144 ? 1.645 -22.266 -18.125 1 94.31 144 GLY B N 1
ATOM 3868 C CA . GLY B 1 144 ? 0.209 -22.453 -18.281 1 94.31 144 GLY B CA 1
ATOM 3869 C C . GLY B 1 144 ? -0.16 -23.734 -19 1 94.31 144 GLY B C 1
ATOM 3870 O O . GLY B 1 144 ? 0.423 -24.797 -18.734 1 94.31 144 GLY B O 1
ATOM 3871 N N . HIS B 1 145 ? -1.185 -23.625 -19.812 1 93.31 145 HIS B N 1
ATOM 3872 C CA . HIS B 1 145 ? -1.723 -24.828 -20.422 1 93.31 145 HIS B CA 1
ATOM 3873 C C . HIS B 1 145 ? -0.929 -25.219 -21.656 1 93.31 145 HIS B C 1
ATOM 3875 O O . HIS B 1 145 ? -1.31 -26.141 -22.391 1 93.31 145 HIS B O 1
ATOM 3881 N N . ASP B 1 146 ? 0.188 -24.531 -21.859 1 95.88 146 ASP B N 1
ATOM 3882 C CA . ASP B 1 146 ? 1.076 -24.938 -22.953 1 95.88 146 ASP B CA 1
ATOM 3883 C C . ASP B 1 146 ? 1.782 -26.25 -22.625 1 95.88 146 ASP B C 1
ATOM 3885 O O . ASP B 1 146 ? 2.277 -26.938 -23.516 1 95.88 146 ASP B O 1
ATOM 3889 N N . LEU B 1 147 ? 1.859 -26.594 -21.406 1 98.25 147 LEU B N 1
ATOM 3890 C CA . LEU B 1 147 ? 2.625 -27.75 -20.953 1 98.25 147 LEU B CA 1
ATOM 3891 C C . LEU B 1 147 ? 1.923 -29.047 -21.359 1 98.25 147 LEU B C 1
ATOM 3893 O O . LEU B 1 147 ? 0.854 -29.359 -20.828 1 98.25 147 LEU B O 1
ATOM 3897 N N . SER B 1 148 ? 2.572 -29.812 -22.234 1 98.12 148 SER B N 1
ATOM 3898 C CA . SER B 1 148 ? 2.096 -31.156 -22.562 1 98.12 148 SER B CA 1
ATOM 3899 C C . SER B 1 148 ? 2.473 -32.156 -21.469 1 98.12 148 SER B C 1
ATOM 3901 O O . SER B 1 148 ? 3.314 -31.859 -20.609 1 98.12 148 SER B O 1
ATOM 3903 N N . GLU B 1 149 ? 1.813 -33.25 -21.469 1 98.38 149 GLU B N 1
ATOM 3904 C CA . GLU B 1 149 ? 2.168 -34.281 -20.5 1 98.38 149 GLU B CA 1
ATOM 3905 C C . GLU B 1 149 ? 3.625 -34.719 -20.656 1 98.38 149 GLU B C 1
ATOM 3907 O O . GLU B 1 149 ? 4.312 -34.969 -19.672 1 98.38 149 GLU B O 1
ATOM 3912 N N . GLU B 1 150 ? 4.055 -34.812 -21.938 1 98.31 150 GLU B N 1
ATOM 3913 C CA . GLU B 1 150 ? 5.445 -35.188 -22.188 1 98.31 150 GLU B CA 1
ATOM 3914 C C . GLU B 1 150 ? 6.402 -34.188 -21.547 1 98.31 150 GLU B C 1
ATOM 3916 O O . GLU B 1 150 ? 7.406 -34.562 -20.953 1 98.31 150 GLU B O 1
ATOM 3921 N N . THR B 1 151 ? 6.098 -32.938 -21.688 1 98.69 151 THR B N 1
ATOM 3922 C CA . THR B 1 151 ? 6.922 -31.891 -21.094 1 98.69 151 THR B CA 1
ATOM 3923 C C . THR B 1 151 ? 6.898 -31.984 -19.562 1 98.69 151 THR B C 1
ATOM 3925 O O . THR B 1 151 ? 7.945 -31.891 -18.922 1 98.69 151 THR B O 1
ATOM 3928 N N . ILE B 1 152 ? 5.758 -32.219 -18.969 1 98.81 152 ILE B N 1
ATOM 3929 C CA . ILE B 1 152 ? 5.633 -32.312 -17.516 1 98.81 152 ILE B CA 1
ATOM 3930 C C . ILE B 1 152 ? 6.453 -33.5 -17.031 1 98.81 152 ILE B C 1
ATOM 3932 O O . ILE B 1 152 ? 7.145 -33.406 -16.016 1 98.81 152 ILE B O 1
ATOM 3936 N N . ALA B 1 153 ? 6.391 -34.625 -17.766 1 98.62 153 ALA B N 1
ATOM 3937 C CA . ALA B 1 153 ? 7.195 -35.781 -17.422 1 98.62 153 ALA B CA 1
ATOM 3938 C C . ALA B 1 153 ? 8.688 -35.438 -17.438 1 98.62 153 ALA B C 1
ATOM 3940 O O . ALA B 1 153 ? 9.43 -35.906 -16.562 1 98.62 153 ALA B O 1
ATOM 3941 N N . GLU B 1 154 ? 9.078 -34.75 -18.469 1 98.56 154 GLU B N 1
ATOM 3942 C CA . GLU B 1 154 ? 10.477 -34.375 -18.578 1 98.56 154 GLU B CA 1
ATOM 3943 C C . GLU B 1 154 ? 10.883 -33.438 -17.422 1 98.56 154 GLU B C 1
ATOM 3945 O O . GLU B 1 154 ? 11.984 -33.562 -16.891 1 98.56 154 GLU B O 1
ATOM 3950 N N . LEU B 1 155 ? 10.047 -32.5 -17.062 1 98.88 155 LEU B N 1
ATOM 3951 C CA . LEU B 1 155 ? 10.312 -31.594 -15.961 1 98.88 155 LEU B CA 1
ATOM 3952 C C . LEU B 1 155 ? 10.453 -32.375 -14.648 1 98.88 155 LEU B C 1
ATOM 3954 O O . LEU B 1 155 ? 11.273 -32 -13.805 1 98.88 155 LEU B O 1
ATOM 3958 N N . ALA B 1 156 ? 9.633 -33.375 -14.477 1 98.62 156 ALA B N 1
ATOM 3959 C CA . ALA B 1 156 ? 9.758 -34.25 -13.312 1 98.62 156 ALA B CA 1
ATOM 3960 C C . ALA B 1 156 ? 11.141 -34.906 -13.266 1 98.62 156 ALA B C 1
ATOM 3962 O O . ALA B 1 156 ? 11.773 -34.969 -12.211 1 98.62 156 ALA B O 1
ATOM 3963 N N . ARG B 1 157 ? 11.578 -35.438 -14.406 1 98.19 157 ARG B N 1
ATOM 3964 C CA . ARG B 1 157 ? 12.875 -36.094 -14.492 1 98.19 157 ARG B CA 1
ATOM 3965 C C . ARG B 1 157 ? 14.008 -35.125 -14.172 1 98.19 157 ARG B C 1
ATOM 3967 O O . ARG B 1 157 ? 15.039 -35.531 -13.625 1 98.19 157 ARG B O 1
ATOM 3974 N N . LEU B 1 158 ? 13.789 -33.844 -14.461 1 98.31 158 LEU B N 1
ATOM 3975 C CA . LEU B 1 158 ? 14.789 -32.812 -14.203 1 98.31 158 LEU B CA 1
ATOM 3976 C C . LEU B 1 158 ? 14.695 -32.312 -12.766 1 98.31 158 LEU B C 1
ATOM 3978 O O . LEU B 1 158 ? 15.375 -31.344 -12.398 1 98.31 158 LEU B O 1
ATOM 3982 N N . ASP B 1 159 ? 13.797 -32.844 -11.977 1 97.88 159 ASP B N 1
ATOM 3983 C CA . ASP B 1 159 ? 13.617 -32.531 -10.555 1 97.88 159 ASP B CA 1
ATOM 3984 C C . ASP B 1 159 ? 13.164 -31.109 -10.344 1 97.88 159 ASP B C 1
ATOM 3986 O O . ASP B 1 159 ? 13.672 -30.422 -9.453 1 97.88 159 ASP B O 1
ATOM 3990 N N . VAL B 1 160 ? 12.398 -30.625 -11.273 1 98.75 160 VAL B N 1
ATOM 3991 C CA . VAL B 1 160 ? 11.742 -29.344 -11.039 1 98.75 160 VAL B CA 1
ATOM 3992 C C . VAL B 1 160 ? 10.875 -29.422 -9.781 1 98.75 160 VAL B C 1
ATOM 3994 O O . VAL B 1 160 ? 10.102 -30.359 -9.617 1 98.75 160 VAL B O 1
ATOM 3997 N N . GLU B 1 161 ? 10.992 -28.453 -8.906 1 98.81 161 GLU B N 1
ATOM 3998 C CA . GLU B 1 161 ? 10.328 -28.547 -7.609 1 98.81 161 GLU B CA 1
ATOM 3999 C C . GLU B 1 161 ? 8.844 -28.188 -7.723 1 98.81 161 GLU B C 1
ATOM 4001 O O . GLU B 1 161 ? 8.008 -28.797 -7.055 1 98.81 161 GLU B O 1
ATOM 4006 N N . THR B 1 162 ? 8.477 -27.172 -8.5 1 98.94 162 THR B N 1
ATOM 4007 C CA . THR B 1 162 ? 7.102 -26.672 -8.562 1 98.94 162 THR B CA 1
ATOM 4008 C C . THR B 1 162 ? 6.719 -26.328 -10 1 98.94 162 THR B C 1
ATOM 4010 O O . THR B 1 162 ? 7.523 -25.766 -10.742 1 98.94 162 THR B O 1
ATOM 4013 N N . ILE B 1 163 ? 5.562 -26.672 -10.438 1 98.94 163 ILE B N 1
ATOM 4014 C CA . ILE B 1 163 ? 4.961 -26.203 -11.68 1 98.94 163 ILE B CA 1
ATOM 4015 C C . ILE B 1 163 ? 3.719 -25.375 -11.359 1 98.94 163 ILE B C 1
ATOM 4017 O O . ILE B 1 163 ? 2.879 -25.781 -10.555 1 98.94 163 ILE B O 1
ATOM 4021 N N . CYS B 1 164 ? 3.686 -24.234 -11.977 1 98.88 164 CYS B N 1
ATOM 4022 C CA . CYS B 1 164 ? 2.57 -23.328 -11.742 1 98.88 164 CYS B CA 1
ATOM 4023 C C . CYS B 1 164 ? 1.611 -23.328 -12.93 1 98.88 164 CYS B C 1
ATOM 4025 O O . CYS B 1 164 ? 2.043 -23.266 -14.078 1 98.88 164 CYS B O 1
ATOM 4027 N N . CYS B 1 165 ? 0.372 -23.422 -12.688 1 98.56 165 CYS B N 1
ATOM 4028 C CA . CYS B 1 165 ? -0.718 -23.172 -13.625 1 98.56 165 CYS B CA 1
ATOM 4029 C C . CYS B 1 165 ? -1.903 -22.516 -12.922 1 98.56 165 CYS B C 1
ATOM 4031 O O . CYS B 1 165 ? -2.689 -23.203 -12.258 1 98.56 165 CYS B O 1
ATOM 4033 N N . ASN B 1 166 ? -2.031 -21.25 -13.07 1 98 166 ASN B N 1
ATOM 4034 C CA . ASN B 1 166 ? -3.121 -20.516 -12.445 1 98 166 ASN B CA 1
ATOM 4035 C C . ASN B 1 166 ? -4.422 -20.656 -13.234 1 98 166 ASN B C 1
ATOM 4037 O O . ASN B 1 166 ? -4.402 -20.734 -14.461 1 98 166 ASN B O 1
ATOM 4041 N N . LEU B 1 167 ? -5.473 -20.625 -12.477 1 98.25 167 LEU B N 1
ATOM 4042 C CA . LEU B 1 167 ? -6.789 -20.656 -13.109 1 98.25 167 LEU B CA 1
ATOM 4043 C C . LEU B 1 167 ? -7.375 -19.25 -13.211 1 98.25 167 LEU B C 1
ATOM 4045 O O . LEU B 1 167 ? -8.281 -19.016 -14.016 1 98.25 167 LEU B O 1
ATOM 4049 N N . GLU B 1 168 ? -6.926 -18.344 -12.414 1 97.62 168 GLU B N 1
ATOM 4050 C CA . GLU B 1 168 ? -7.371 -16.969 -12.289 1 97.62 168 GLU B CA 1
ATOM 4051 C C . GLU B 1 168 ? -8.773 -16.891 -11.688 1 97.62 168 GLU B C 1
ATOM 4053 O O . GLU B 1 168 ? -9.031 -16.062 -10.82 1 97.62 168 GLU B O 1
ATOM 4058 N N . THR B 1 169 ? -9.695 -17.641 -12.195 1 98.56 169 THR B N 1
ATOM 4059 C CA . THR B 1 169 ? -11.039 -17.797 -11.633 1 98.56 169 THR B CA 1
ATOM 4060 C C . THR B 1 169 ? -11.633 -19.156 -12.023 1 98.56 169 THR B C 1
ATOM 4062 O O . THR B 1 169 ? -11.352 -19.672 -13.102 1 98.56 169 THR B O 1
ATOM 4065 N N . THR B 1 170 ? -12.469 -19.719 -11.156 1 98.5 170 THR B N 1
ATOM 4066 C CA . THR B 1 170 ? -13.156 -20.969 -11.461 1 98.5 170 THR B CA 1
ATOM 4067 C C . THR B 1 170 ? -14.586 -20.703 -11.93 1 98.5 170 THR B C 1
ATOM 4069 O O . THR B 1 170 ? -15.336 -21.625 -12.211 1 98.5 170 THR B O 1
ATOM 4072 N N . ASN B 1 171 ? -14.969 -19.391 -11.852 1 98.62 171 ASN B N 1
ATOM 4073 C CA . ASN B 1 171 ? -16.219 -19.016 -12.516 1 98.62 171 ASN B CA 1
ATOM 4074 C C . ASN B 1 171 ? -16.109 -19.125 -14.031 1 98.62 171 ASN B C 1
ATOM 4076 O O . ASN B 1 171 ? -15.484 -18.281 -14.688 1 98.62 171 ASN B O 1
ATOM 4080 N N . ARG B 1 172 ? -16.766 -20.094 -14.609 1 98.19 172 ARG B N 1
ATOM 4081 C CA . ARG B 1 172 ? -16.578 -20.453 -16 1 98.19 172 ARG B CA 1
ATOM 4082 C C . ARG B 1 172 ? -17.016 -19.328 -16.938 1 98.19 172 ARG B C 1
ATOM 4084 O O . ARG B 1 172 ? -16.344 -19.047 -17.938 1 98.19 172 ARG B O 1
ATOM 4091 N N . GLU B 1 173 ? -18.109 -18.75 -16.656 1 98.38 173 GLU B N 1
ATOM 4092 C CA . GLU B 1 173 ? -18.609 -17.641 -17.469 1 98.38 173 GLU B CA 1
ATOM 4093 C C . GLU B 1 173 ? -17.625 -16.484 -17.484 1 98.38 173 GLU B C 1
ATOM 4095 O O . GLU B 1 173 ? -17.328 -15.914 -18.531 1 98.38 173 GLU B O 1
ATOM 4100 N N . LEU B 1 174 ? -17.156 -16.156 -16.297 1 98.56 174 LEU B N 1
ATOM 4101 C CA . LEU B 1 174 ? -16.188 -15.078 -16.172 1 98.56 174 LEU B CA 1
ATOM 4102 C C . LEU B 1 174 ? -14.883 -15.438 -16.875 1 98.56 174 LEU B C 1
ATOM 4104 O O . LEU B 1 174 ? -14.289 -14.602 -17.562 1 98.56 174 LEU B O 1
ATOM 4108 N N . PHE B 1 175 ? -14.414 -16.672 -16.703 1 98.5 175 PHE B N 1
ATOM 4109 C CA . PHE B 1 175 ? -13.203 -17.141 -17.359 1 98.5 175 PHE B CA 1
ATOM 4110 C C . PHE B 1 175 ? -13.305 -16.969 -18.875 1 98.5 175 PHE B C 1
ATOM 4112 O O . PHE B 1 175 ? -12.406 -16.406 -19.5 1 98.5 175 PHE B O 1
ATOM 4119 N N . GLU B 1 176 ? -14.375 -17.391 -19.453 1 97.94 176 GLU B N 1
ATOM 4120 C CA . GLU B 1 176 ? -14.562 -17.344 -20.906 1 97.94 176 GLU B CA 1
ATOM 4121 C C . GLU B 1 176 ? -14.602 -15.906 -21.406 1 97.94 176 GLU B C 1
ATOM 4123 O O . GLU B 1 176 ? -14.109 -15.609 -22.5 1 97.94 176 GLU B O 1
ATOM 4128 N N . ARG B 1 177 ? -15.18 -15.086 -20.609 1 97.88 177 ARG B N 1
ATOM 4129 C CA . ARG B 1 177 ? -15.266 -13.672 -20.984 1 97.88 177 ARG B CA 1
ATOM 4130 C C . ARG B 1 177 ? -13.883 -13.023 -20.969 1 97.88 177 ARG B C 1
ATOM 4132 O O . ARG B 1 177 ? -13.555 -12.234 -21.859 1 97.88 177 ARG B O 1
ATOM 4139 N N . LEU B 1 178 ? -13.047 -13.336 -20.016 1 98.06 178 LEU B N 1
ATOM 4140 C CA . LEU B 1 178 ? -11.758 -12.672 -19.812 1 98.06 178 LEU B CA 1
ATOM 4141 C C . LEU B 1 178 ? -10.672 -13.312 -20.672 1 98.06 178 LEU B C 1
ATOM 4143 O O . LEU B 1 178 ? -9.711 -12.648 -21.062 1 98.06 178 LEU B O 1
ATOM 4147 N N . LYS B 1 179 ? -10.836 -14.594 -20.875 1 97.25 179 LYS B N 1
ATOM 4148 C CA . LYS B 1 179 ? -9.82 -15.375 -21.578 1 97.25 179 LYS B CA 1
ATOM 4149 C C . LYS B 1 179 ? -10.445 -16.219 -22.688 1 97.25 179 LYS B C 1
ATOM 4151 O O . LYS B 1 179 ? -10.32 -17.438 -22.688 1 97.25 179 LYS B O 1
ATOM 4156 N N . PRO B 1 180 ? -10.984 -15.609 -23.688 1 96.25 180 PRO B N 1
ATOM 4157 C CA . PRO B 1 180 ? -11.734 -16.344 -24.719 1 96.25 180 PRO B CA 1
ATOM 4158 C C . PRO B 1 180 ? -10.852 -17.25 -25.562 1 96.25 180 PRO B C 1
ATOM 4160 O O . PRO B 1 180 ? -11.336 -18.234 -26.125 1 96.25 180 PRO B O 1
ATOM 4163 N N . GLY B 1 181 ? -9.594 -16.969 -25.703 1 96.69 181 GLY B N 1
ATOM 4164 C CA . GLY B 1 181 ? -8.695 -17.797 -26.484 1 96.69 181 GLY B CA 1
ATOM 4165 C C . GLY B 1 181 ? -8.031 -18.891 -25.656 1 96.69 181 GLY B C 1
ATOM 4166 O O . GLY B 1 181 ? -7.289 -19.719 -26.188 1 96.69 181 GLY B O 1
ATOM 4167 N N . ASP B 1 182 ? -8.242 -18.891 -24.375 1 96.06 182 ASP B N 1
ATOM 4168 C CA . ASP B 1 182 ? -7.695 -19.875 -23.438 1 96.06 182 ASP B CA 1
ATOM 4169 C C . ASP B 1 182 ? -8.734 -20.938 -23.094 1 96.06 182 ASP B C 1
ATOM 4171 O O . ASP B 1 182 ? -9.836 -20.953 -23.656 1 96.06 182 ASP B O 1
ATOM 4175 N N . SER B 1 183 ? -8.336 -21.922 -22.328 1 95.69 183 SER B N 1
ATOM 4176 C CA . SER B 1 183 ? -9.25 -23 -21.969 1 95.69 183 SER B CA 1
ATOM 4177 C C . SER B 1 183 ? -9.125 -23.359 -20.5 1 95.69 183 SER B C 1
ATOM 4179 O O . SER B 1 183 ? -8.078 -23.828 -20.047 1 95.69 183 SER B O 1
ATOM 4181 N N . PHE B 1 184 ? -10.25 -23.203 -19.828 1 97.94 184 PHE B N 1
ATOM 4182 C CA . PHE B 1 184 ? -10.305 -23.562 -18.422 1 97.94 184 PHE B CA 1
ATOM 4183 C C . PHE B 1 184 ? -10.062 -25.062 -18.234 1 97.94 184 PHE B C 1
ATOM 4185 O O . PHE B 1 184 ? -9.297 -25.469 -17.359 1 97.94 184 PHE B O 1
ATOM 4192 N N . GLU B 1 185 ? -10.625 -25.844 -19.078 1 97.81 185 GLU B N 1
ATOM 4193 C CA . GLU B 1 185 ? -10.508 -27.297 -19 1 97.81 185 GLU B CA 1
ATOM 4194 C C . GLU B 1 185 ? -9.055 -27.75 -19.203 1 97.81 185 GLU B C 1
ATOM 4196 O O . GLU B 1 185 ? -8.578 -28.641 -18.516 1 97.81 185 GLU B O 1
ATOM 4201 N N . GLU B 1 186 ? -8.43 -27.109 -20.125 1 97.56 186 GLU B N 1
ATOM 4202 C CA . GLU B 1 186 ? -7.031 -27.453 -20.375 1 97.56 186 GLU B CA 1
ATOM 4203 C C . GLU B 1 186 ? -6.145 -27.094 -19.188 1 97.56 186 GLU B C 1
ATOM 4205 O O . GLU B 1 186 ? -5.215 -27.828 -18.859 1 97.56 186 GLU B O 1
ATOM 4210 N N . ARG B 1 187 ? -6.379 -25.969 -18.594 1 98.44 187 ARG B N 1
ATOM 4211 C CA . ARG B 1 187 ? -5.605 -25.578 -17.422 1 98.44 187 ARG B CA 1
ATOM 4212 C C . ARG B 1 187 ? -5.816 -26.562 -16.281 1 98.44 187 ARG B C 1
ATOM 4214 O O . ARG B 1 187 ? -4.859 -26.953 -15.602 1 98.44 187 ARG B O 1
ATOM 4221 N N . VAL B 1 188 ? -7.07 -26.953 -16.07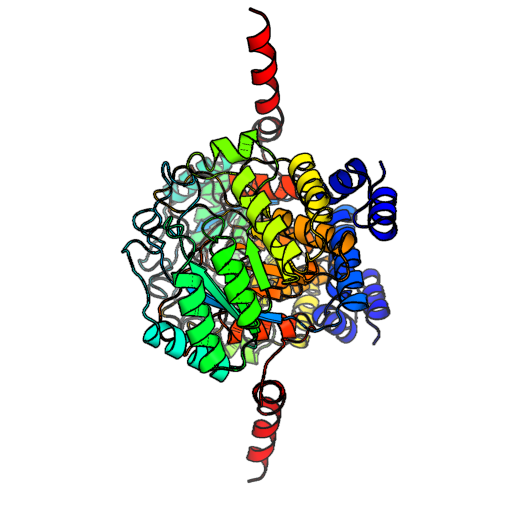8 1 98.75 188 VAL B N 1
ATOM 4222 C CA . VAL B 1 188 ? -7.367 -27.938 -15.047 1 98.75 188 VAL B CA 1
ATOM 4223 C C . VAL B 1 188 ? -6.648 -29.25 -15.359 1 98.75 188 VAL B C 1
ATOM 4225 O O . VAL B 1 188 ? -6.086 -29.891 -14.461 1 98.75 188 VAL B O 1
ATOM 4228 N N . ARG B 1 189 ? -6.637 -29.656 -16.594 1 98.38 189 ARG B N 1
ATOM 4229 C CA . ARG B 1 189 ? -5.957 -30.875 -17.016 1 98.38 189 ARG B CA 1
ATOM 4230 C C . ARG B 1 189 ? -4.465 -30.812 -16.703 1 98.38 189 ARG B C 1
ATOM 4232 O O . ARG B 1 189 ? -3.875 -31.797 -16.25 1 98.38 189 ARG B O 1
ATOM 4239 N N . VAL B 1 190 ? -3.859 -29.656 -16.984 1 98.69 190 VAL B N 1
ATOM 4240 C CA . VAL B 1 190 ? -2.447 -29.469 -16.672 1 98.69 190 VAL B CA 1
ATOM 4241 C C . VAL B 1 190 ? -2.225 -29.625 -15.172 1 98.69 190 VAL B C 1
ATOM 4243 O O . VAL B 1 190 ? -1.312 -30.344 -14.742 1 98.69 190 VAL B O 1
ATOM 4246 N N . CYS B 1 191 ? -3.062 -29 -14.344 1 98.88 191 CYS B N 1
ATOM 4247 C CA . CYS B 1 191 ? -2.955 -29.125 -12.898 1 98.88 191 CYS B CA 1
ATOM 4248 C C . CYS B 1 191 ? -3.031 -30.578 -12.461 1 98.88 191 CYS B C 1
ATOM 4250 O O . CYS B 1 191 ? -2.217 -31.031 -11.656 1 98.88 191 CYS B O 1
ATOM 4252 N N . GLU B 1 192 ? -3.959 -31.297 -13.039 1 98.81 192 GLU B N 1
ATOM 4253 C CA . GLU B 1 192 ? -4.141 -32.719 -12.703 1 98.81 192 GLU B CA 1
ATOM 4254 C C . GLU B 1 192 ? -2.934 -33.531 -13.133 1 98.81 192 GLU B C 1
ATOM 4256 O O . GLU B 1 192 ? -2.516 -34.469 -12.414 1 98.81 192 GLU B O 1
ATOM 4261 N N . THR B 1 193 ? -2.439 -33.25 -14.305 1 98.75 193 THR B N 1
ATOM 4262 C CA . THR B 1 193 ? -1.275 -33.969 -14.812 1 98.75 193 THR B CA 1
ATOM 4263 C C . THR B 1 193 ? -0.064 -33.719 -13.914 1 98.75 193 THR B C 1
ATOM 4265 O O . THR B 1 193 ? 0.684 -34.656 -13.617 1 98.75 193 THR B O 1
ATOM 4268 N N . VAL B 1 194 ? 0.126 -32.469 -13.477 1 98.88 194 VAL B N 1
ATOM 4269 C CA . VAL B 1 194 ? 1.206 -32.125 -12.555 1 98.88 194 VAL B CA 1
ATOM 4270 C C . VAL B 1 194 ? 1.089 -33 -11.297 1 98.88 194 VAL B C 1
ATOM 4272 O O . VAL B 1 194 ? 2.078 -33.562 -10.844 1 98.88 194 VAL B O 1
ATOM 4275 N N . CYS B 1 195 ? -0.111 -33.156 -10.773 1 98.75 195 CYS B N 1
ATOM 4276 C CA . CYS B 1 195 ? -0.364 -33.969 -9.586 1 98.75 195 CYS B CA 1
ATOM 4277 C C . CYS B 1 195 ? -0.007 -35.438 -9.844 1 98.75 195 CYS B C 1
ATOM 4279 O O . CYS B 1 195 ? 0.601 -36.094 -8.992 1 98.75 195 CYS B O 1
ATOM 4281 N N . ARG B 1 196 ? -0.373 -35.906 -11.023 1 98.5 196 ARG B N 1
ATOM 4282 C CA . ARG B 1 196 ? -0.134 -37.312 -11.359 1 98.5 196 ARG B CA 1
ATOM 4283 C C . ARG B 1 196 ? 1.358 -37.625 -11.367 1 98.5 196 ARG B C 1
ATOM 4285 O O . ARG B 1 196 ? 1.762 -38.75 -11.094 1 98.5 196 ARG B O 1
ATOM 4292 N N . TYR B 1 197 ? 2.178 -36.656 -11.672 1 98.56 197 TYR B N 1
ATOM 4293 C CA . TYR B 1 197 ? 3.617 -36.875 -11.758 1 98.56 197 TYR B CA 1
ATOM 4294 C C . TYR B 1 197 ? 4.297 -36.562 -10.43 1 98.56 197 TYR B C 1
ATOM 4296 O O . TYR B 1 197 ? 5.523 -36.594 -10.328 1 98.56 197 TYR B O 1
ATOM 4304 N N . GLY B 1 198 ? 3.512 -36.156 -9.438 1 98.38 198 GLY B N 1
ATOM 4305 C CA . GLY B 1 198 ? 4.008 -35.969 -8.086 1 98.38 198 GLY B CA 1
ATOM 4306 C C . GLY B 1 198 ? 4.785 -34.688 -7.895 1 98.38 198 GLY B C 1
ATOM 4307 O O . GLY B 1 198 ? 5.543 -34.562 -6.934 1 98.38 198 GLY B O 1
ATOM 4308 N N . ILE B 1 199 ? 4.738 -33.75 -8.836 1 98.81 199 ILE B N 1
ATOM 4309 C CA . ILE B 1 199 ? 5.383 -32.438 -8.734 1 98.81 199 ILE B CA 1
ATOM 4310 C C . ILE B 1 199 ? 4.508 -31.5 -7.91 1 98.81 199 ILE B C 1
ATOM 4312 O O . ILE B 1 199 ? 3.279 -31.531 -8.008 1 98.81 199 ILE B O 1
ATOM 4316 N N . ASP B 1 200 ? 5.09 -30.672 -7.07 1 98.88 200 ASP B N 1
ATOM 4317 C CA . ASP B 1 200 ? 4.316 -29.656 -6.359 1 98.88 200 ASP B CA 1
ATOM 4318 C C . ASP B 1 200 ? 3.598 -28.734 -7.332 1 98.88 200 ASP B C 1
ATOM 4320 O O . ASP B 1 200 ? 4.199 -28.234 -8.289 1 98.88 200 ASP B O 1
ATOM 4324 N N . LEU B 1 201 ? 2.348 -28.516 -7.074 1 98.94 201 LEU B N 1
ATOM 4325 C CA . LEU B 1 201 ? 1.534 -27.641 -7.906 1 98.94 201 LEU B CA 1
ATOM 4326 C C . LEU B 1 201 ? 1.361 -26.266 -7.25 1 98.94 201 LEU B C 1
ATOM 4328 O O . LEU B 1 201 ? 1.081 -26.188 -6.051 1 98.94 201 LEU B O 1
ATOM 4332 N N . SER B 1 202 ? 1.623 -25.219 -7.973 1 98.94 202 SER B N 1
ATOM 4333 C CA . SER B 1 202 ? 1.199 -23.859 -7.656 1 98.94 202 SER B CA 1
ATOM 4334 C C . SER B 1 202 ? 0.015 -23.438 -8.516 1 98.94 202 SER B C 1
ATOM 4336 O O . SER B 1 202 ? 0.075 -23.516 -9.742 1 98.94 202 SER B O 1
ATOM 4338 N N . SER B 1 203 ? -1.049 -23.047 -7.91 1 98.88 203 SER B N 1
ATOM 4339 C CA . SER B 1 203 ? -2.223 -22.578 -8.641 1 98.88 203 SER B CA 1
ATOM 4340 C C . SER B 1 203 ? -3.004 -21.547 -7.832 1 98.88 203 SER B C 1
ATOM 4342 O O . SER B 1 203 ? -3.18 -21.719 -6.621 1 98.88 203 SER B O 1
ATOM 4344 N N . GLY B 1 204 ? -3.355 -20.5 -8.43 1 97.44 204 GLY B N 1
ATOM 4345 C CA . GLY B 1 204 ? -4 -19.438 -7.668 1 97.44 204 GLY B CA 1
ATOM 4346 C C . GLY B 1 204 ? -5.012 -18.656 -8.484 1 97.44 204 GLY B C 1
ATOM 4347 O O . GLY B 1 204 ? -5.59 -19.172 -9.438 1 97.44 204 GLY B O 1
ATOM 4348 N N . LEU B 1 205 ? -5.414 -17.609 -7.883 1 96.69 205 LEU B N 1
ATOM 4349 C CA . LEU B 1 205 ? -6.496 -16.828 -8.469 1 96.69 205 LEU B CA 1
ATOM 4350 C C . LEU B 1 205 ? -6.098 -15.359 -8.609 1 96.69 205 LEU B C 1
ATOM 4352 O O . LEU B 1 205 ? -5.152 -14.898 -7.957 1 96.69 205 LEU B O 1
ATOM 4356 N N . LEU B 1 206 ? -6.68 -14.648 -9.531 1 98.31 206 LEU B N 1
ATOM 4357 C CA . LEU B 1 206 ? -6.59 -13.211 -9.773 1 98.31 206 LEU B CA 1
ATOM 4358 C C . LEU B 1 206 ? -7.805 -12.492 -9.203 1 98.31 206 LEU B C 1
ATOM 4360 O O . LEU B 1 206 ? -8.938 -12.758 -9.602 1 98.31 206 LEU B O 1
ATOM 4364 N N . VAL B 1 207 ? -7.582 -11.594 -8.281 1 98.69 207 VAL B N 1
ATOM 4365 C CA . VAL B 1 207 ? -8.648 -10.906 -7.555 1 98.69 207 VAL B CA 1
ATOM 4366 C C . VAL B 1 207 ? -8.922 -9.555 -8.195 1 98.69 207 VAL B C 1
ATOM 4368 O O . VAL B 1 207 ? -7.992 -8.836 -8.57 1 98.69 207 VAL B O 1
ATOM 4371 N N . GLY B 1 208 ? -10.203 -9.172 -8.32 1 97.94 208 GLY B N 1
ATOM 4372 C CA . GLY B 1 208 ? -10.578 -7.852 -8.805 1 97.94 208 GLY B CA 1
ATOM 4373 C C . GLY B 1 208 ? -10.875 -7.824 -10.289 1 97.94 208 GLY B C 1
ATOM 4374 O O . GLY B 1 208 ? -10.734 -6.789 -10.938 1 97.94 208 GLY B O 1
ATOM 4375 N N . ILE B 1 209 ? -11.289 -8.938 -10.875 1 97.81 209 ILE B N 1
ATOM 4376 C CA . ILE B 1 209 ? -11.492 -9.008 -12.32 1 97.8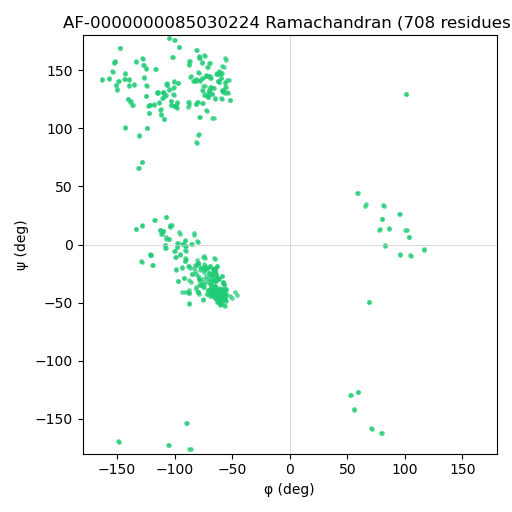1 209 ILE B CA 1
ATOM 4377 C C . ILE B 1 209 ? -12.984 -9.117 -12.625 1 97.81 209 ILE B C 1
ATOM 4379 O O . ILE B 1 209 ? -13.375 -9.484 -13.734 1 97.81 209 ILE B O 1
ATOM 4383 N N . GLY B 1 210 ? -13.797 -8.906 -11.648 1 97.56 210 GLY B N 1
ATOM 4384 C CA . GLY B 1 210 ? -15.242 -8.969 -11.844 1 97.56 210 GLY B CA 1
ATOM 4385 C C . GLY B 1 210 ? -15.906 -10.07 -11.047 1 97.56 210 GLY B C 1
ATOM 4386 O O . GLY B 1 210 ? -17.125 -10.195 -11.047 1 97.56 210 GLY B O 1
ATOM 4387 N N . GLU B 1 211 ? -15.102 -10.875 -10.367 1 98.44 211 GLU B N 1
ATOM 4388 C CA . GLU B 1 211 ? -15.617 -11.945 -9.516 1 98.44 211 GLU B CA 1
ATOM 4389 C C . GLU B 1 211 ? -16.172 -11.383 -8.203 1 98.44 211 GLU B C 1
ATOM 4391 O O . GLU B 1 211 ? -15.797 -10.289 -7.785 1 98.44 211 GLU B O 1
ATOM 4396 N N . ASP B 1 212 ? -17.078 -12.102 -7.566 1 97.94 212 ASP B N 1
ATOM 4397 C CA . ASP B 1 212 ? -17.578 -11.711 -6.254 1 97.94 212 ASP B CA 1
ATOM 4398 C C . ASP B 1 212 ? -16.984 -12.586 -5.152 1 97.94 212 ASP B C 1
ATOM 4400 O O . ASP B 1 212 ? -16.094 -13.391 -5.41 1 97.94 212 ASP B O 1
ATOM 4404 N N . TYR B 1 213 ? -17.438 -12.461 -3.949 1 98.56 213 TYR B N 1
ATOM 4405 C CA . TYR B 1 213 ? -16.891 -13.188 -2.811 1 98.56 213 TYR B CA 1
ATOM 4406 C C . TYR B 1 213 ? -17.156 -14.68 -2.943 1 98.56 213 TYR B C 1
ATOM 4408 O O . TYR B 1 213 ? -16.328 -15.5 -2.559 1 98.56 213 TYR B O 1
ATOM 4416 N N . ARG B 1 214 ? -18.312 -15.031 -3.418 1 98.62 214 ARG B N 1
ATOM 4417 C CA . ARG B 1 214 ? -18.641 -16.438 -3.598 1 98.62 214 ARG B CA 1
ATOM 4418 C C . ARG B 1 214 ? -17.719 -17.078 -4.641 1 98.62 214 ARG B C 1
ATOM 4420 O O . ARG B 1 214 ? -17.281 -18.219 -4.469 1 98.62 214 ARG B O 1
ATOM 4427 N N . ASP B 1 215 ? -17.453 -16.359 -5.711 1 98.81 215 ASP B N 1
ATOM 4428 C CA . ASP B 1 215 ? -16.5 -16.844 -6.703 1 98.81 215 ASP B CA 1
ATOM 4429 C C . ASP B 1 215 ? -15.148 -17.125 -6.062 1 98.81 215 ASP B C 1
ATOM 4431 O O . ASP B 1 215 ? -14.539 -18.172 -6.336 1 98.81 215 ASP B O 1
ATOM 4435 N N . ARG B 1 216 ? -14.648 -16.203 -5.227 1 98.88 216 ARG B N 1
ATOM 4436 C CA . ARG B 1 216 ? -13.367 -16.359 -4.555 1 98.88 216 ARG B CA 1
ATOM 4437 C C . ARG B 1 216 ? -13.367 -17.578 -3.641 1 98.88 216 ARG B C 1
ATOM 4439 O O . ARG B 1 216 ? -12.422 -18.375 -3.645 1 98.88 216 ARG B O 1
ATOM 4446 N N . ALA B 1 217 ? -14.492 -17.703 -2.889 1 98.81 217 ALA B N 1
ATOM 4447 C CA . ALA B 1 217 ? -14.625 -18.812 -1.958 1 98.81 217 ALA B CA 1
ATOM 4448 C C . ALA B 1 217 ? -14.617 -20.156 -2.699 1 98.81 217 ALA B C 1
ATOM 4450 O O . ALA B 1 217 ? -13.898 -21.078 -2.318 1 98.81 217 ALA B O 1
ATOM 4451 N N . GLU B 1 218 ? -15.375 -20.234 -3.758 1 98.69 218 GLU B N 1
ATOM 4452 C CA . GLU B 1 218 ? -15.469 -21.453 -4.543 1 98.69 218 GLU B CA 1
ATOM 4453 C C . GLU B 1 218 ? -14.133 -21.797 -5.199 1 98.69 218 GLU B C 1
ATOM 4455 O O . GLU B 1 218 ? -13.781 -22.969 -5.328 1 98.69 218 GLU B O 1
ATOM 4460 N N . HIS B 1 219 ? -13.461 -20.797 -5.637 1 98.88 219 HIS B N 1
ATOM 4461 C CA . HIS B 1 219 ? -12.133 -21.031 -6.207 1 98.88 219 HIS B CA 1
ATOM 4462 C C . HIS B 1 219 ? -11.195 -21.641 -5.18 1 98.88 219 HIS B C 1
ATOM 4464 O O . HIS B 1 219 ? -10.531 -22.641 -5.469 1 98.88 219 HIS B O 1
ATOM 4470 N N . LEU B 1 220 ? -11.117 -21.031 -4.016 1 98.88 220 LEU B N 1
ATOM 4471 C CA . LEU B 1 220 ? -10.25 -21.547 -2.967 1 98.88 220 LEU B CA 1
ATOM 4472 C C . LEU B 1 220 ? -10.617 -22.984 -2.609 1 98.88 220 LEU B C 1
ATOM 4474 O O . LEU B 1 220 ? -9.734 -23.828 -2.418 1 98.88 220 LEU B O 1
ATOM 4478 N N . LYS B 1 221 ? -11.906 -23.281 -2.543 1 98.69 221 LYS B N 1
ATOM 4479 C CA . LYS B 1 221 ? -12.352 -24.641 -2.266 1 98.69 221 LYS B CA 1
ATOM 4480 C C . LYS B 1 221 ? -11.984 -25.594 -3.408 1 98.69 221 LYS B C 1
ATOM 4482 O O . LYS B 1 221 ? -11.625 -26.75 -3.178 1 98.69 221 LYS B O 1
ATOM 4487 N N . PHE B 1 222 ? -12.117 -25.109 -4.605 1 98.69 222 PHE B N 1
ATOM 4488 C CA . PHE B 1 222 ? -11.828 -25.891 -5.801 1 98.69 222 PHE B CA 1
ATOM 4489 C C . PHE B 1 222 ? -10.391 -26.406 -5.773 1 98.69 222 PHE B C 1
ATOM 4491 O O . PHE B 1 222 ? -10.117 -27.516 -6.238 1 98.69 222 PHE B O 1
ATOM 4498 N N . LEU B 1 223 ? -9.453 -25.656 -5.219 1 98.81 223 LEU B N 1
ATOM 4499 C CA . LEU B 1 223 ? -8.031 -25.984 -5.223 1 98.81 223 LEU B CA 1
ATOM 4500 C C . LEU B 1 223 ? -7.758 -27.234 -4.402 1 98.81 223 LEU B C 1
ATOM 4502 O O . LEU B 1 223 ? -6.734 -27.891 -4.594 1 98.81 223 LEU B O 1
ATOM 4506 N N . ALA B 1 224 ? -8.672 -27.562 -3.5 1 98.12 224 ALA B N 1
ATOM 4507 C CA . ALA B 1 224 ? -8.5 -28.719 -2.617 1 98.12 224 ALA B CA 1
ATOM 4508 C C . ALA B 1 224 ? -8.469 -30.016 -3.412 1 98.12 224 ALA B C 1
ATOM 4510 O O . ALA B 1 224 ? -8 -31.047 -2.918 1 98.12 224 ALA B O 1
ATOM 4511 N N . ARG B 1 225 ? -8.969 -30.016 -4.594 1 97.44 225 ARG B N 1
ATOM 4512 C CA . ARG B 1 225 ? -9.07 -31.234 -5.387 1 97.44 225 ARG B CA 1
ATOM 4513 C C . ARG B 1 225 ? -7.699 -31.688 -5.879 1 97.44 225 ARG B C 1
ATOM 4515 O O . ARG B 1 225 ? -7.527 -32.844 -6.297 1 97.44 225 ARG B O 1
ATOM 4522 N N . PHE B 1 226 ? -6.703 -30.766 -5.906 1 98.69 226 PHE B N 1
ATOM 4523 C CA . PHE B 1 226 ? -5.383 -31.078 -6.434 1 98.69 226 PHE B CA 1
ATOM 4524 C C . PHE B 1 226 ? -4.488 -31.656 -5.34 1 98.69 226 PHE B C 1
ATOM 4526 O O . PHE B 1 226 ? -4.113 -30.953 -4.402 1 98.69 226 PHE B O 1
ATOM 4533 N N . GLU B 1 227 ? -4.059 -32.844 -5.504 1 98.06 227 GLU B N 1
ATOM 4534 C CA . GLU B 1 227 ? -3.426 -33.625 -4.457 1 98.06 227 GLU B CA 1
ATOM 4535 C C . GLU B 1 227 ? -2.064 -33.062 -4.074 1 98.06 227 GLU B C 1
ATOM 4537 O O . GLU B 1 227 ? -1.683 -33.062 -2.902 1 98.06 227 GLU B O 1
ATOM 4542 N N . THR B 1 228 ? -1.325 -32.531 -5.059 1 98.69 228 THR B N 1
ATOM 4543 C CA . THR B 1 228 ? 0.03 -32.094 -4.77 1 98.69 228 THR B CA 1
ATOM 4544 C C . THR B 1 228 ? 0.082 -30.562 -4.676 1 98.69 228 THR B C 1
ATOM 4546 O O . THR B 1 228 ? 1.152 -29.969 -4.805 1 98.69 228 THR B O 1
ATOM 4549 N N . LEU B 1 229 ? -1.101 -29.906 -4.52 1 98.88 229 LEU B N 1
ATOM 4550 C CA . LEU B 1 229 ? -1.104 -28.453 -4.305 1 98.88 229 LEU B CA 1
ATOM 4551 C C . LEU B 1 229 ? -0.168 -28.078 -3.162 1 98.88 229 LEU B C 1
ATOM 4553 O O . LEU B 1 229 ? -0.301 -28.594 -2.047 1 98.88 229 LEU B O 1
ATOM 4557 N N . ALA B 1 230 ? 0.774 -27.172 -3.49 1 98.88 230 ALA B N 1
ATOM 4558 C CA . ALA B 1 230 ? 1.774 -26.812 -2.488 1 98.88 230 ALA B CA 1
ATOM 4559 C C . ALA B 1 230 ? 1.873 -25.297 -2.332 1 98.88 230 ALA B C 1
ATOM 4561 O O . ALA B 1 230 ? 2.441 -24.797 -1.354 1 98.88 230 ALA B O 1
ATOM 4562 N N . GLU B 1 231 ? 1.311 -24.594 -3.266 1 98.88 231 GLU B N 1
ATOM 4563 C CA . GLU B 1 231 ? 1.445 -23.141 -3.299 1 98.88 231 GLU B CA 1
ATOM 4564 C C . GLU B 1 231 ? 0.228 -22.484 -3.945 1 98.88 231 GLU B C 1
ATOM 4566 O O . GLU B 1 231 ? -0.302 -22.984 -4.938 1 98.88 231 GLU B O 1
ATOM 4571 N N . ILE B 1 232 ? -0.22 -21.422 -3.34 1 98.94 232 ILE B N 1
ATOM 4572 C CA . ILE B 1 232 ? -1.339 -20.656 -3.883 1 98.94 232 ILE B CA 1
ATOM 4573 C C . ILE B 1 232 ? -0.923 -19.203 -4.086 1 98.94 232 ILE B C 1
ATOM 4575 O O . ILE B 1 232 ? -0.852 -18.438 -3.125 1 98.94 232 ILE B O 1
ATOM 4579 N N . PRO B 1 233 ? -0.594 -18.781 -5.277 1 98.81 233 PRO B N 1
ATOM 4580 C CA . PRO B 1 233 ? -0.406 -17.359 -5.555 1 98.81 233 PRO B CA 1
ATOM 4581 C C . PRO B 1 233 ? -1.719 -16.578 -5.551 1 98.81 233 PRO B C 1
ATOM 4583 O O . PRO B 1 233 ? -2.701 -17.016 -6.156 1 98.81 233 PRO B O 1
ATOM 4586 N N . ILE B 1 234 ? -1.764 -15.531 -4.84 1 98.81 234 ILE B N 1
ATOM 4587 C CA . ILE B 1 234 ? -2.904 -14.625 -4.824 1 98.81 234 ILE B CA 1
ATOM 4588 C C . ILE B 1 234 ? -2.531 -13.32 -5.516 1 98.81 234 ILE B C 1
ATOM 4590 O O . ILE B 1 234 ? -1.801 -12.5 -4.957 1 98.81 234 ILE B O 1
ATOM 4594 N N . MET B 1 235 ? -3.061 -13.109 -6.668 1 98.25 235 MET B N 1
ATOM 4595 C CA . MET B 1 235 ? -2.711 -11.953 -7.492 1 98.25 235 MET B CA 1
ATOM 4596 C C . MET B 1 235 ? -3.842 -10.938 -7.5 1 98.25 235 MET B C 1
ATOM 4598 O O . MET B 1 235 ? -5.016 -11.305 -7.551 1 98.25 235 MET B O 1
ATOM 4602 N N . GLY B 1 236 ? -3.484 -9.68 -7.406 1 98.25 236 GLY B N 1
ATOM 4603 C CA . GLY B 1 236 ? -4.441 -8.594 -7.566 1 98.25 236 GLY B CA 1
ATOM 4604 C C . GLY B 1 236 ? -4.395 -7.953 -8.945 1 98.25 236 GLY B C 1
ATOM 4605 O O . GLY B 1 236 ? -3.311 -7.715 -9.484 1 98.25 236 GLY B O 1
ATOM 4606 N N . PHE B 1 237 ? -5.559 -7.652 -9.445 1 98.38 237 PHE B N 1
ATOM 4607 C CA . PHE B 1 237 ? -5.645 -7.062 -10.781 1 98.38 237 PHE B CA 1
ATOM 4608 C C . PHE B 1 237 ? -5.098 -5.641 -10.781 1 98.38 237 PHE B C 1
ATOM 4610 O O . PHE B 1 237 ? -5.418 -4.848 -9.891 1 98.38 237 PHE B O 1
ATOM 4617 N N . ASN B 1 238 ? -4.277 -5.352 -11.672 1 96.19 238 ASN B N 1
ATOM 4618 C CA . ASN B 1 238 ? -3.867 -4.004 -12.055 1 96.19 238 ASN B CA 1
ATOM 4619 C C . ASN B 1 238 ? -4.078 -3.756 -13.547 1 96.19 238 ASN B C 1
ATOM 4621 O O . ASN B 1 238 ? -3.686 -4.578 -14.375 1 96.19 238 ASN B O 1
ATOM 4625 N N . PRO B 1 239 ? -4.574 -2.627 -13.945 1 96.12 239 PRO B N 1
ATOM 4626 C CA . PRO B 1 239 ? -4.812 -2.367 -15.367 1 96.12 239 PRO B CA 1
ATOM 4627 C C . PRO B 1 239 ? -3.527 -2.047 -16.125 1 96.12 239 PRO B C 1
ATOM 4629 O O . PRO B 1 239 ? -2.633 -1.388 -15.594 1 96.12 239 PRO B O 1
ATOM 4632 N N . TYR B 1 240 ? -3.459 -2.502 -17.328 1 95.94 240 TYR B N 1
ATOM 4633 C CA . TYR B 1 240 ? -2.416 -2.148 -18.281 1 95.94 240 TYR B CA 1
ATOM 4634 C C . TYR B 1 240 ? -2.98 -1.301 -19.422 1 95.94 240 TYR B C 1
ATOM 4636 O O . TYR B 1 240 ? -3.955 -1.689 -20.062 1 95.94 240 TYR B O 1
ATOM 4644 N N . PRO B 1 241 ? -2.348 -0.162 -19.625 1 96.06 241 PRO B N 1
ATOM 4645 C CA . PRO B 1 241 ? -2.799 0.623 -20.766 1 96.06 241 PRO B CA 1
ATOM 4646 C C . PRO B 1 241 ? -2.732 -0.161 -22.078 1 96.06 241 PRO B C 1
ATOM 4648 O O . PRO B 1 241 ? -1.782 -0.916 -22.312 1 96.06 241 PRO B O 1
ATOM 4651 N N . GLY B 1 242 ? -3.727 0 -22.906 1 95.88 242 GLY B N 1
ATOM 4652 C CA . GLY B 1 242 ? -3.742 -0.671 -24.188 1 95.88 242 GLY B CA 1
ATOM 4653 C C . GLY B 1 242 ? -4.516 -1.977 -24.172 1 95.88 242 GLY B C 1
ATOM 4654 O O . GLY B 1 242 ? -4.777 -2.561 -25.234 1 95.88 242 GLY B O 1
ATOM 4655 N N . THR B 1 243 ? -4.941 -2.467 -23.016 1 96.38 243 THR B N 1
ATOM 4656 C CA . THR B 1 243 ? -5.715 -3.699 -22.906 1 96.38 243 THR B CA 1
ATOM 4657 C C . THR B 1 243 ? -7.207 -3.396 -22.844 1 96.38 243 THR B C 1
ATOM 4659 O O . THR B 1 243 ? -7.609 -2.24 -22.703 1 96.38 243 THR B O 1
ATOM 4662 N N . LEU B 1 244 ? -8.023 -4.398 -22.953 1 96.81 244 LEU B N 1
ATOM 4663 C CA . LEU B 1 244 ? -9.477 -4.25 -22.891 1 96.81 244 LEU B CA 1
ATOM 4664 C C . LEU B 1 244 ? -9.914 -3.777 -21.516 1 96.81 244 LEU B C 1
ATOM 4666 O O . LEU B 1 244 ? -10.961 -3.133 -21.391 1 96.81 244 LEU B O 1
ATOM 4670 N N . MET B 1 245 ? -9.086 -4.039 -20.516 1 97.62 245 MET B N 1
ATOM 4671 C CA . MET B 1 245 ? -9.461 -3.709 -19.156 1 97.62 245 MET B CA 1
ATOM 4672 C C . MET B 1 245 ? -8.664 -2.512 -18.641 1 97.62 245 MET B C 1
ATOM 4674 O O . MET B 1 245 ? -8.477 -2.354 -17.438 1 97.62 245 MET B O 1
ATOM 4678 N N . GLU B 1 246 ? -8.148 -1.67 -19.469 1 96.81 246 GLU B N 1
ATOM 4679 C CA . GLU B 1 246 ? -7.273 -0.562 -19.094 1 96.81 246 GLU B CA 1
ATOM 4680 C C . GLU B 1 246 ? -8 0.435 -18.203 1 96.81 246 GLU B C 1
ATOM 4682 O O . GLU B 1 246 ? -7.363 1.188 -17.453 1 96.81 246 GLU B O 1
ATOM 4687 N N . HIS B 1 247 ? -9.367 0.416 -18.188 1 95.94 247 HIS B N 1
ATOM 4688 C CA . HIS B 1 247 ? -10.094 1.427 -17.438 1 95.94 247 HIS B CA 1
ATOM 4689 C C . HIS B 1 247 ? -10.742 0.825 -16.188 1 95.94 247 HIS B C 1
ATOM 4691 O O . HIS B 1 247 ? -11.414 1.527 -15.43 1 95.94 247 HIS B O 1
ATOM 4697 N N . VAL B 1 248 ? -10.555 -0.492 -15.992 1 95.75 248 VAL B N 1
ATOM 4698 C CA . VAL B 1 248 ? -11.008 -1.139 -14.758 1 95.75 248 VAL B CA 1
ATOM 4699 C C . VAL B 1 248 ? -10.086 -0.758 -13.609 1 95.75 248 VAL B C 1
ATOM 4701 O O . VAL B 1 248 ? -8.859 -0.831 -13.734 1 95.75 248 VAL B O 1
ATOM 4704 N N . PRO B 1 249 ? -10.656 -0.292 -12.508 1 93.75 249 PRO B N 1
ATOM 4705 C CA . PRO B 1 249 ? -9.805 0.091 -11.383 1 93.75 249 PRO B CA 1
ATOM 4706 C C . PRO B 1 249 ? -8.984 -1.078 -10.836 1 93.75 249 PRO B C 1
ATOM 4708 O O . PRO B 1 249 ? -9.43 -2.229 -10.898 1 93.75 249 PRO B O 1
ATOM 4711 N N . ARG B 1 250 ? -7.867 -0.749 -10.352 1 95.38 250 ARG B N 1
ATOM 4712 C CA . ARG B 1 250 ? -7.02 -1.752 -9.719 1 95.38 250 ARG B CA 1
ATOM 4713 C C . ARG B 1 250 ? -7.73 -2.406 -8.539 1 95.38 250 ARG B C 1
ATOM 4715 O O . ARG B 1 250 ? -8.516 -1.758 -7.848 1 95.38 250 ARG B O 1
ATOM 4722 N N . CYS B 1 251 ? -7.445 -3.672 -8.312 1 97.31 251 CYS B N 1
ATOM 4723 C CA . CYS B 1 251 ? -7.926 -4.371 -7.125 1 97.31 251 CYS B CA 1
ATOM 4724 C C . CYS B 1 251 ? -7.438 -3.691 -5.852 1 97.31 251 CYS B C 1
ATOM 4726 O O . CYS B 1 251 ? -6.242 -3.432 -5.699 1 97.31 251 CYS B O 1
ATOM 4728 N N . PRO B 1 252 ? -8.367 -3.34 -4.965 1 97.12 252 PRO B N 1
ATOM 4729 C CA . PRO B 1 252 ? -7.887 -2.822 -3.684 1 97.12 252 PRO B CA 1
ATOM 4730 C C . PRO B 1 252 ? -6.938 -3.789 -2.977 1 97.12 252 PRO B C 1
ATOM 4732 O O . PRO B 1 252 ? -7.191 -4.996 -2.947 1 97.12 252 PRO B O 1
ATOM 4735 N N . LEU B 1 253 ? -5.875 -3.262 -2.465 1 96.94 253 LEU B N 1
ATOM 4736 C CA . LEU B 1 253 ? -4.848 -4.059 -1.805 1 96.94 253 LEU B CA 1
ATOM 4737 C C . LEU B 1 253 ? -5.449 -4.902 -0.686 1 96.94 253 LEU B C 1
ATOM 4739 O O . LEU B 1 253 ? -5.105 -6.078 -0.533 1 96.94 253 LEU B O 1
ATOM 4743 N N . LEU B 1 254 ? -6.379 -4.391 0.053 1 97.56 254 LEU B N 1
ATOM 4744 C CA . LEU B 1 254 ? -6.973 -5.105 1.178 1 97.56 254 LEU B CA 1
ATOM 4745 C C . LEU B 1 254 ? -7.805 -6.289 0.692 1 97.56 254 LEU B C 1
ATOM 4747 O O . LEU B 1 254 ? -7.887 -7.312 1.369 1 97.56 254 LEU B O 1
ATOM 4751 N N . GLU B 1 255 ? -8.438 -6.125 -0.471 1 98.25 255 GLU B N 1
ATOM 4752 C CA . GLU B 1 255 ? -9.203 -7.238 -1.026 1 98.25 255 GLU B CA 1
ATOM 4753 C C . GLU B 1 255 ? -8.289 -8.414 -1.365 1 98.25 255 GLU B C 1
ATOM 4755 O O . GLU B 1 255 ? -8.617 -9.562 -1.06 1 98.25 255 GLU B O 1
ATOM 4760 N N . GLN B 1 256 ? -7.191 -8.094 -2 1 98.5 256 GLN B N 1
ATOM 4761 C CA . GLN B 1 256 ? -6.195 -9.117 -2.277 1 98.5 256 GLN B CA 1
ATOM 4762 C C . GLN B 1 256 ? -5.684 -9.75 -0.986 1 98.5 256 GLN B C 1
ATOM 4764 O O . GLN B 1 256 ? -5.566 -10.977 -0.89 1 98.5 256 GLN B O 1
ATOM 4769 N N . ALA B 1 257 ? -5.398 -8.938 -0.001 1 98.75 257 ALA B N 1
ATOM 4770 C CA . ALA B 1 257 ? -4.863 -9.398 1.277 1 98.75 257 ALA B CA 1
ATOM 4771 C C . ALA B 1 257 ? -5.867 -10.281 2.01 1 98.75 257 ALA B C 1
ATOM 4773 O O . ALA B 1 257 ? -5.488 -11.258 2.658 1 98.75 257 ALA B O 1
ATOM 4774 N N . LYS B 1 258 ? -7.137 -9.945 1.958 1 98.88 258 LYS B N 1
ATOM 4775 C CA . LYS B 1 258 ? -8.164 -10.766 2.594 1 98.88 258 LYS B CA 1
ATOM 4776 C C . LYS B 1 258 ? -8.172 -12.172 2.01 1 98.88 258 LYS B C 1
ATOM 4778 O O . LYS B 1 258 ? -8.32 -13.156 2.744 1 98.88 258 LYS B O 1
ATOM 4783 N N . VAL B 1 259 ? -8 -12.25 0.734 1 98.94 259 VAL B N 1
ATOM 4784 C CA . VAL B 1 259 ? -7.969 -13.57 0.106 1 98.94 259 VAL B CA 1
ATOM 4785 C C . VAL B 1 259 ? -6.742 -14.344 0.584 1 98.94 259 VAL B C 1
ATOM 4787 O O . VAL B 1 259 ? -6.824 -15.539 0.851 1 98.94 259 VAL B O 1
ATOM 4790 N N . MET B 1 260 ? -5.594 -13.672 0.713 1 98.94 260 MET B N 1
ATOM 4791 C CA . MET B 1 260 ? -4.395 -14.32 1.239 1 98.94 260 MET B CA 1
ATOM 4792 C C . MET B 1 260 ? -4.645 -14.867 2.641 1 98.94 260 MET B C 1
ATOM 4794 O O . MET B 1 260 ? -4.273 -16 2.945 1 98.94 260 MET B O 1
ATOM 4798 N N . ALA B 1 261 ? -5.285 -14.023 3.441 1 98.94 261 ALA B N 1
ATOM 4799 C CA . ALA B 1 261 ? -5.547 -14.406 4.828 1 98.94 261 ALA B CA 1
ATOM 4800 C C . ALA B 1 261 ? -6.461 -15.633 4.898 1 98.94 261 ALA B C 1
ATOM 4802 O O . ALA B 1 261 ? -6.199 -16.562 5.656 1 98.94 261 ALA B O 1
ATOM 4803 N N . VAL B 1 262 ? -7.496 -15.617 4.117 1 98.94 262 VAL B N 1
ATOM 4804 C CA . VAL B 1 262 ? -8.445 -16.734 4.113 1 98.94 262 VAL B CA 1
ATOM 4805 C C . VAL B 1 262 ? -7.766 -17.984 3.586 1 98.94 262 VAL B C 1
ATOM 4807 O O . VAL B 1 262 ? -7.941 -19.078 4.141 1 98.94 262 VAL B O 1
ATOM 4810 N N . ALA B 1 263 ? -6.996 -17.844 2.504 1 98.94 263 ALA B N 1
ATOM 4811 C CA . ALA B 1 263 ? -6.242 -18.969 1.981 1 98.94 263 ALA B CA 1
ATOM 4812 C C . ALA B 1 263 ? -5.344 -19.578 3.057 1 98.94 263 ALA B C 1
ATOM 4814 O O . ALA B 1 263 ? -5.254 -20.797 3.189 1 98.94 263 ALA B O 1
ATOM 4815 N N . ARG B 1 264 ? -4.664 -18.75 3.857 1 98.94 264 ARG B N 1
ATOM 4816 C CA . ARG B 1 264 ? -3.801 -19.203 4.941 1 98.94 264 ARG B CA 1
ATOM 4817 C C . ARG B 1 264 ? -4.59 -20 5.973 1 98.94 264 ARG B C 1
ATOM 4819 O O . ARG B 1 264 ? -4.133 -21.047 6.445 1 98.94 264 ARG B O 1
ATOM 4826 N N . LEU B 1 265 ? -5.777 -19.5 6.312 1 98.88 265 LEU B N 1
ATOM 4827 C CA . LEU B 1 265 ? -6.602 -20.203 7.293 1 98.88 265 LEU B CA 1
ATOM 4828 C C . LEU B 1 265 ? -7.074 -21.547 6.746 1 98.88 265 LEU B C 1
ATOM 4830 O O . LEU B 1 265 ? -7.105 -22.547 7.473 1 98.88 265 LEU B O 1
ATOM 4834 N N . MET B 1 266 ? -7.41 -21.609 5.449 1 98.88 266 MET B N 1
ATOM 4835 C CA . MET B 1 266 ? -7.926 -22.828 4.824 1 98.88 266 MET B CA 1
ATOM 4836 C C . MET B 1 266 ? -6.812 -23.844 4.594 1 98.88 266 MET B C 1
ATOM 4838 O O . MET B 1 266 ? -7.043 -25.047 4.648 1 98.88 266 MET B O 1
ATOM 4842 N N . TYR B 1 267 ? -5.613 -23.328 4.246 1 98.75 267 TYR B N 1
ATOM 4843 C CA . TYR B 1 267 ? -4.461 -24.156 3.895 1 98.75 267 TYR B CA 1
ATOM 4844 C C . TYR B 1 267 ? -3.236 -23.75 4.711 1 98.75 267 TYR B C 1
ATOM 4846 O O . TYR B 1 267 ? -2.244 -23.266 4.16 1 98.75 267 TYR B O 1
ATOM 4854 N N . PRO B 1 268 ? -3.174 -24.016 5.984 1 98.44 268 PRO B N 1
ATOM 4855 C CA . PRO B 1 268 ? -2.16 -23.469 6.887 1 98.44 268 PRO B CA 1
ATOM 4856 C C . PRO B 1 268 ? -0.75 -23.953 6.562 1 98.44 268 PRO B C 1
ATOM 4858 O O . PRO B 1 268 ? 0.232 -23.297 6.898 1 98.44 268 PRO B O 1
ATOM 4861 N N . ASP B 1 269 ? -0.611 -25.078 5.855 1 98.38 269 ASP B N 1
ATOM 4862 C CA . ASP B 1 269 ? 0.703 -25.672 5.629 1 98.38 269 ASP B CA 1
ATOM 4863 C C . ASP B 1 269 ? 1.236 -25.312 4.242 1 98.38 269 ASP B C 1
ATOM 4865 O O . ASP B 1 269 ? 2.398 -25.594 3.93 1 98.38 269 ASP B O 1
ATOM 4869 N N . LEU B 1 270 ? 0.409 -24.734 3.381 1 98.75 270 LEU B N 1
ATOM 4870 C CA . LEU B 1 270 ? 0.822 -24.422 2.016 1 98.75 270 LEU B CA 1
ATOM 4871 C C . LEU B 1 270 ? 1.503 -23.062 1.951 1 98.75 270 LEU B C 1
ATOM 4873 O O . LEU B 1 270 ? 1.333 -22.234 2.85 1 98.75 270 LEU B O 1
ATOM 4877 N N . MET B 1 271 ? 2.283 -22.906 0.928 1 98.81 271 MET B N 1
ATOM 4878 C CA . MET B 1 271 ? 2.879 -21.594 0.656 1 98.81 271 MET B CA 1
ATOM 4879 C C . MET B 1 271 ? 1.851 -20.641 0.055 1 98.81 271 MET B C 1
ATOM 4881 O O . MET B 1 271 ? 1.178 -20.984 -0.919 1 98.81 271 MET B O 1
ATOM 4885 N N . ILE B 1 272 ? 1.634 -19.547 0.683 1 98.94 272 ILE B N 1
ATOM 4886 C CA . ILE B 1 272 ? 0.821 -18.469 0.127 1 98.94 272 ILE B CA 1
ATOM 4887 C C . ILE B 1 272 ? 1.728 -17.391 -0.466 1 98.94 272 ILE B C 1
ATOM 4889 O O . ILE B 1 272 ? 2.533 -16.797 0.247 1 98.94 272 ILE B O 1
ATOM 4893 N N . THR B 1 273 ? 1.612 -17.125 -1.758 1 98.88 273 THR B N 1
ATOM 4894 C CA . THR B 1 273 ? 2.555 -16.281 -2.486 1 98.88 273 THR B CA 1
ATOM 4895 C C . THR B 1 273 ? 1.904 -14.953 -2.873 1 98.88 273 THR B C 1
ATOM 4897 O O . THR B 1 273 ? 0.785 -14.93 -3.389 1 98.88 273 THR B O 1
ATOM 4900 N N . ALA B 1 274 ? 2.588 -13.898 -2.6 1 98.62 274 ALA B N 1
ATOM 4901 C CA . ALA B 1 274 ? 2.225 -12.562 -3.049 1 98.62 274 ALA B CA 1
ATOM 4902 C C . ALA B 1 274 ? 3.23 -12.031 -4.066 1 98.62 274 ALA B C 1
ATOM 4904 O O . ALA B 1 274 ? 4.387 -11.773 -3.73 1 98.62 274 ALA B O 1
ATOM 4905 N N . PRO B 1 275 ? 2.836 -11.867 -5.305 1 98.12 275 PRO B N 1
ATOM 4906 C CA . PRO B 1 275 ? 3.742 -11.219 -6.258 1 98.12 275 PRO B CA 1
ATOM 4907 C C . PRO B 1 275 ? 3.93 -9.734 -5.98 1 98.12 275 PRO B C 1
ATOM 4909 O O . PRO B 1 275 ? 2.947 -9 -5.844 1 98.12 275 PRO B O 1
ATOM 4912 N N . THR B 1 276 ? 5.145 -9.258 -5.984 1 98.12 276 THR B N 1
ATOM 4913 C CA . THR B 1 276 ? 5.43 -7.871 -5.625 1 98.12 276 THR B CA 1
ATOM 4914 C C . THR B 1 276 ? 4.812 -6.91 -6.637 1 98.12 276 THR B C 1
ATOM 4916 O O . THR B 1 276 ? 4.395 -5.805 -6.281 1 98.12 276 THR B O 1
ATOM 4919 N N . PRO B 1 277 ? 4.691 -7.285 -7.926 1 95.94 277 PRO B N 1
ATOM 4920 C CA . PRO B 1 277 ? 4.07 -6.352 -8.867 1 95.94 277 PRO B CA 1
ATOM 4921 C C . PRO B 1 277 ? 2.594 -6.109 -8.57 1 95.94 277 PRO B C 1
ATOM 4923 O O . PRO B 1 277 ? 2.078 -5.02 -8.828 1 95.94 277 PRO B O 1
ATOM 4926 N N . THR B 1 278 ? 1.92 -7.113 -8.016 1 95.12 278 THR B N 1
ATOM 4927 C CA . THR B 1 278 ? 0.477 -6.977 -7.852 1 95.12 278 THR B CA 1
ATOM 4928 C C . THR B 1 278 ? 0.142 -6.387 -6.488 1 95.12 278 THR B C 1
ATOM 4930 O O . THR B 1 278 ? -0.844 -5.66 -6.344 1 95.12 278 THR B O 1
ATOM 4933 N N . VAL B 1 279 ? 0.94 -6.598 -5.496 1 95.44 279 VAL B N 1
ATOM 4934 C CA . VAL B 1 279 ? 0.718 -6.004 -4.184 1 95.44 279 VAL B CA 1
ATOM 4935 C C . VAL B 1 279 ? 1.32 -4.602 -4.141 1 95.44 279 VAL B C 1
ATOM 4937 O O . VAL B 1 279 ? 0.86 -3.744 -3.385 1 95.44 279 VAL B O 1
ATOM 4940 N N . GLY B 1 280 ? 2.293 -4.367 -4.957 1 92.62 280 GLY B N 1
ATOM 4941 C CA . GLY B 1 280 ? 3.115 -3.17 -4.895 1 92.62 280 GLY B CA 1
ATOM 4942 C C . GLY B 1 280 ? 4.461 -3.404 -4.234 1 92.62 280 GLY B C 1
ATOM 4943 O O . GLY B 1 280 ? 4.527 -3.934 -3.121 1 92.62 280 GLY B O 1
ATOM 4944 N N . PRO B 1 281 ? 5.484 -2.973 -4.898 1 91.56 281 PRO B N 1
ATOM 4945 C CA . PRO B 1 281 ? 6.836 -3.221 -4.387 1 91.56 281 PRO B CA 1
ATOM 4946 C C . PRO B 1 281 ? 7.059 -2.625 -3 1 91.56 281 PRO B C 1
ATOM 4948 O O . PRO B 1 281 ? 7.863 -3.146 -2.221 1 91.56 281 PRO B O 1
ATOM 4951 N N . GLU B 1 282 ? 6.34 -1.596 -2.719 1 93 282 GLU B N 1
ATOM 4952 C CA . GLU B 1 282 ? 6.531 -0.896 -1.451 1 93 282 GLU B CA 1
ATOM 4953 C C . GLU B 1 282 ? 5.5 -1.342 -0.417 1 93 282 GLU B C 1
ATOM 4955 O O . GLU B 1 282 ? 5.539 -0.904 0.735 1 93 282 GLU B O 1
ATOM 4960 N N . GLU B 1 283 ? 4.594 -2.229 -0.826 1 96.25 283 GLU B N 1
ATOM 4961 C CA . GLU B 1 283 ? 3.469 -2.559 0.045 1 96.25 283 GLU B CA 1
ATOM 4962 C C . GLU B 1 283 ? 3.494 -4.031 0.443 1 96.25 283 GLU B C 1
ATOM 4964 O O . GLU B 1 283 ? 2.494 -4.566 0.928 1 96.25 283 GLU B O 1
ATOM 4969 N N . VAL B 1 284 ? 4.664 -4.648 0.338 1 98.06 284 VAL B N 1
ATOM 4970 C CA . VAL B 1 284 ? 4.754 -6.086 0.557 1 98.06 284 VAL B CA 1
ATOM 4971 C C . VAL B 1 284 ? 4.418 -6.41 2.01 1 98.06 284 VAL B C 1
ATOM 4973 O O . VAL B 1 284 ? 4.02 -7.535 2.326 1 98.06 284 VAL B O 1
ATOM 4976 N N . GLU B 1 285 ? 4.559 -5.457 2.941 1 98 285 GLU B N 1
ATOM 4977 C CA . 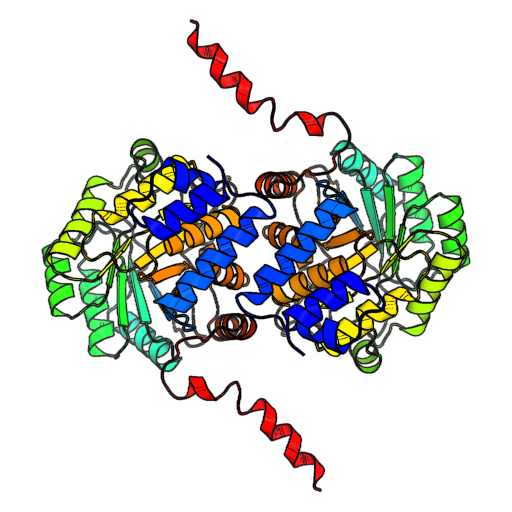GLU B 1 285 ? 4.262 -5.688 4.352 1 98 285 GLU B CA 1
ATOM 4978 C C . GLU B 1 285 ? 2.787 -6.023 4.559 1 98 285 GLU B C 1
ATOM 4980 O O . GLU B 1 285 ? 2.439 -6.781 5.465 1 98 285 GLU B O 1
ATOM 4985 N N . VAL B 1 286 ? 1.932 -5.504 3.678 1 98.19 286 VAL B N 1
ATOM 4986 C CA . VAL B 1 286 ? 0.506 -5.793 3.799 1 98.19 286 VAL B CA 1
ATOM 4987 C C . VAL B 1 286 ? 0.248 -7.266 3.5 1 98.19 286 VAL B C 1
ATOM 4989 O O . VAL B 1 286 ? -0.589 -7.898 4.145 1 98.19 286 VAL B O 1
ATOM 4992 N N . ALA B 1 287 ? 0.962 -7.805 2.545 1 98.69 287 ALA B N 1
ATOM 4993 C CA . ALA B 1 287 ? 0.876 -9.234 2.252 1 98.69 287 ALA B CA 1
ATOM 4994 C C . ALA B 1 287 ? 1.36 -10.07 3.434 1 98.69 287 ALA B C 1
ATOM 4996 O O . ALA B 1 287 ? 0.75 -11.078 3.777 1 98.69 287 ALA B O 1
ATOM 4997 N N . LEU B 1 288 ? 2.436 -9.617 4.074 1 98.81 288 LEU B N 1
ATOM 4998 C CA . LEU B 1 288 ? 2.977 -10.312 5.234 1 98.81 288 LEU B CA 1
ATOM 4999 C C . LEU B 1 288 ? 1.981 -10.289 6.391 1 98.81 288 LEU B C 1
ATOM 5001 O O . LEU B 1 288 ? 1.783 -11.305 7.062 1 98.81 288 LEU B O 1
ATOM 5005 N N . MET B 1 289 ? 1.337 -9.164 6.574 1 98.5 289 MET B N 1
ATOM 5006 C CA . MET B 1 289 ? 0.313 -9.016 7.605 1 98.5 289 MET B CA 1
ATOM 5007 C C . MET B 1 289 ? -0.804 -10.039 7.41 1 98.5 289 MET B C 1
ATOM 5009 O O . MET B 1 289 ? -1.399 -10.508 8.383 1 98.5 289 MET B O 1
ATOM 5013 N N . ALA B 1 290 ? -1.051 -10.359 6.145 1 98.69 290 ALA B N 1
ATOM 5014 C CA . ALA B 1 290 ? -2.18 -11.219 5.793 1 98.69 290 ALA B CA 1
ATOM 5015 C C . ALA B 1 290 ? -1.769 -12.688 5.789 1 98.69 290 ALA B C 1
ATOM 5017 O O . ALA B 1 290 ? -2.574 -13.562 5.457 1 98.69 290 ALA B O 1
ATOM 5018 N N . GLY B 1 291 ? -0.497 -13.016 6.066 1 98.69 291 GLY B N 1
ATOM 5019 C CA . GLY B 1 291 ? -0.082 -14.398 6.266 1 98.69 291 GLY B CA 1
ATOM 5020 C C . GLY B 1 291 ? 0.65 -14.977 5.07 1 98.69 291 GLY B C 1
ATOM 5021 O O . GLY B 1 291 ? 0.924 -16.172 5.027 1 98.69 291 GLY B O 1
ATOM 5022 N N . ALA B 1 292 ? 0.938 -14.141 4.066 1 98.88 292 ALA B N 1
ATOM 5023 C CA . ALA B 1 292 ? 1.768 -14.617 2.959 1 98.88 292 ALA B CA 1
ATOM 5024 C C . ALA B 1 292 ? 3.17 -14.977 3.441 1 98.88 292 ALA B C 1
ATOM 5026 O O . ALA B 1 292 ? 3.703 -14.344 4.355 1 98.88 292 ALA B O 1
ATOM 5027 N N . ASP B 1 293 ? 3.791 -16 2.824 1 98.75 293 ASP B N 1
ATOM 5028 C CA . ASP B 1 293 ? 5.121 -16.406 3.271 1 98.75 293 ASP B CA 1
ATOM 5029 C C . ASP B 1 293 ? 6.062 -16.609 2.086 1 98.75 293 ASP B C 1
ATOM 5031 O O . ASP B 1 293 ? 7.113 -17.219 2.221 1 98.75 293 ASP B O 1
ATOM 5035 N N . ASN B 1 294 ? 5.672 -16.156 0.938 1 98.88 294 ASN B N 1
ATOM 5036 C CA . ASN B 1 294 ? 6.523 -16.047 -0.244 1 98.88 294 ASN B CA 1
ATOM 5037 C C . ASN B 1 294 ? 6.25 -14.75 -1.013 1 98.88 294 ASN B C 1
ATOM 5039 O O . ASN B 1 294 ? 5.098 -14.414 -1.275 1 98.88 294 ASN B O 1
ATOM 5043 N N . LEU B 1 295 ? 7.254 -14 -1.232 1 98.81 295 LEU B N 1
ATOM 5044 C CA . LEU B 1 295 ? 7.195 -12.852 -2.131 1 98.81 295 LEU B CA 1
ATOM 5045 C C . LEU B 1 295 ? 7.855 -13.18 -3.469 1 98.81 295 LEU B C 1
ATOM 5047 O O . LEU B 1 295 ? 9.031 -13.539 -3.514 1 98.81 295 LEU B O 1
ATOM 5051 N N . ALA B 1 296 ? 7.051 -13.07 -4.523 1 98.56 296 ALA B N 1
ATOM 5052 C CA . ALA B 1 296 ? 7.527 -13.43 -5.855 1 98.56 296 ALA B CA 1
ATOM 5053 C C . ALA B 1 296 ? 7.883 -12.195 -6.668 1 98.56 296 ALA B C 1
ATOM 5055 O O . ALA B 1 296 ? 7.441 -11.086 -6.348 1 98.56 296 ALA B O 1
ATOM 5056 N N . THR B 1 297 ? 8.68 -12.406 -7.746 1 98.31 297 THR B N 1
ATOM 5057 C CA . THR B 1 297 ? 9.172 -11.359 -8.641 1 98.31 297 THR B CA 1
ATOM 5058 C C . THR B 1 297 ? 9.984 -10.328 -7.867 1 98.31 297 THR B C 1
ATOM 5060 O O . THR B 1 297 ? 9.742 -9.125 -7.992 1 98.31 297 THR B O 1
ATOM 5063 N N . VAL B 1 298 ? 10.82 -10.805 -7.02 1 98.69 298 VAL B N 1
ATOM 5064 C CA . VAL B 1 298 ? 11.836 -10 -6.344 1 98.69 298 VAL B CA 1
ATOM 5065 C C . VAL B 1 298 ? 13.102 -9.945 -7.195 1 98.69 298 VAL B C 1
ATOM 5067 O O . VAL B 1 298 ? 13.688 -10.977 -7.516 1 98.69 298 VAL B O 1
ATOM 5070 N N . ILE B 1 299 ? 13.562 -8.766 -7.566 1 98.62 299 ILE B N 1
ATOM 5071 C CA . ILE B 1 299 ? 14.617 -8.625 -8.562 1 98.62 299 ILE B CA 1
ATOM 5072 C C . ILE B 1 299 ? 15.875 -8.062 -7.906 1 98.62 299 ILE B C 1
ATOM 5074 O O . ILE B 1 299 ? 15.844 -6.98 -7.32 1 98.62 299 ILE B O 1
ATOM 5078 N N . PRO B 1 300 ? 16.969 -8.758 -7.984 1 98.38 300 PRO B N 1
ATOM 5079 C CA . PRO B 1 300 ? 18.234 -8.227 -7.484 1 98.38 300 PRO B CA 1
ATOM 5080 C C . PRO B 1 300 ? 18.875 -7.223 -8.445 1 98.38 300 PRO B C 1
ATOM 5082 O O . PRO B 1 300 ? 18.562 -7.227 -9.641 1 98.38 300 PRO B O 1
ATOM 5085 N N . ASP B 1 301 ? 19.75 -6.418 -7.969 1 96.94 301 ASP B N 1
ATOM 5086 C CA . ASP B 1 301 ? 20.375 -5.359 -8.766 1 96.94 301 ASP B CA 1
ATOM 5087 C C . ASP B 1 301 ? 21.219 -5.945 -9.891 1 96.94 301 ASP B C 1
ATOM 5089 O O . ASP B 1 301 ? 21.391 -5.316 -10.938 1 96.94 301 ASP B O 1
ATOM 5093 N N . ASN B 1 302 ? 21.703 -7.141 -9.742 1 97.56 302 ASN B N 1
ATOM 5094 C CA . ASN B 1 302 ? 22.625 -7.723 -10.711 1 97.56 302 ASN B CA 1
ATOM 5095 C C . ASN B 1 302 ? 21.891 -8.508 -11.789 1 97.56 302 ASN B C 1
ATOM 5097 O O . ASN B 1 302 ? 22.516 -9.172 -12.625 1 97.56 302 ASN B O 1
ATOM 5101 N N . HIS B 1 303 ? 20.547 -8.492 -11.75 1 97.62 303 HIS B N 1
ATOM 5102 C CA . HIS B 1 303 ? 19.828 -9.18 -12.805 1 97.62 303 HIS B CA 1
ATOM 5103 C C . HIS B 1 303 ? 20.203 -8.633 -14.18 1 97.62 303 HIS B C 1
ATOM 5105 O O . HIS B 1 303 ? 20.172 -7.422 -14.398 1 97.62 303 HIS B O 1
ATOM 5111 N N . PRO B 1 304 ? 20.516 -9.445 -15.109 1 97.25 304 PRO B N 1
ATOM 5112 C CA . PRO B 1 304 ? 21.078 -8.961 -16.359 1 97.25 304 PRO B CA 1
ATOM 5113 C C . PRO B 1 304 ? 20.031 -8.406 -17.328 1 97.25 304 PRO B C 1
ATOM 5115 O O . PRO B 1 304 ? 20.359 -7.742 -18.297 1 97.25 304 PRO B O 1
ATOM 5118 N N . HIS B 1 305 ? 18.781 -8.75 -17.047 1 93.56 305 HIS B N 1
ATOM 5119 C CA . HIS B 1 305 ? 17.703 -8.328 -17.938 1 93.56 305 HIS B CA 1
ATOM 5120 C C . HIS B 1 305 ? 16.734 -7.379 -17.219 1 93.56 305 HIS B C 1
ATOM 5122 O O . HIS B 1 305 ? 16.594 -7.441 -16 1 93.56 305 HIS B O 1
ATOM 5128 N N . GLU B 1 306 ? 16.156 -6.531 -18.031 1 90.94 306 GLU B N 1
ATOM 5129 C CA . GLU B 1 306 ? 15.031 -5.773 -17.5 1 90.94 306 GLU B CA 1
ATOM 5130 C C . GLU B 1 306 ? 13.844 -6.684 -17.219 1 90.94 306 GLU B C 1
ATOM 5132 O O . GLU B 1 306 ? 13.469 -7.504 -18.062 1 90.94 306 GLU B O 1
ATOM 5137 N N . VAL B 1 307 ? 13.336 -6.555 -16.031 1 94.44 307 VAL B N 1
ATOM 5138 C CA . VAL B 1 307 ? 12.188 -7.379 -15.672 1 94.44 307 VAL B CA 1
ATOM 5139 C C . VAL B 1 307 ? 10.984 -6.488 -15.375 1 94.44 307 VAL B C 1
ATOM 5141 O O . VAL B 1 307 ? 11.047 -5.602 -14.523 1 94.44 307 VAL B O 1
ATOM 5144 N N . LYS B 1 308 ? 9.953 -6.68 -16.109 1 92.25 308 LYS B N 1
ATOM 5145 C CA . LYS B 1 308 ? 8.656 -6.07 -15.828 1 92.25 308 LYS B CA 1
ATOM 5146 C C . LYS B 1 308 ? 7.672 -7.102 -15.289 1 92.25 308 LYS B C 1
ATOM 5148 O O . LYS B 1 308 ? 7.578 -8.211 -15.82 1 92.25 308 LYS B O 1
ATOM 5153 N N . GLY B 1 309 ? 6.934 -6.707 -14.281 1 84.81 309 GLY B N 1
ATOM 5154 C CA . GLY B 1 309 ? 5.957 -7.645 -13.75 1 84.81 309 GLY B CA 1
ATOM 5155 C C . GLY B 1 309 ? 4.793 -7.891 -14.688 1 84.81 309 GLY B C 1
ATOM 5156 O O . GLY B 1 309 ? 4.449 -7.027 -15.5 1 84.81 309 GLY B O 1
ATOM 5157 N N . VAL B 1 310 ? 4.168 -9.07 -14.484 1 80.5 310 VAL B N 1
ATOM 5158 C CA . VAL B 1 310 ? 3.039 -9.453 -15.328 1 80.5 310 VAL B CA 1
ATOM 5159 C C . VAL B 1 310 ? 1.786 -8.695 -14.891 1 80.5 310 VAL B C 1
ATOM 5161 O O . VAL B 1 310 ? 1.012 -8.234 -15.734 1 80.5 310 VAL B O 1
ATOM 5164 N N . GLY B 1 311 ? 1.644 -8.43 -13.648 1 83.38 311 GLY B N 1
ATOM 5165 C CA . GLY B 1 311 ? 0.454 -7.762 -13.141 1 83.38 311 GLY B CA 1
ATOM 5166 C C . GLY B 1 311 ? 0.61 -6.254 -13.047 1 83.38 311 GLY B C 1
ATOM 5167 O O . GLY B 1 311 ? -0.379 -5.531 -12.906 1 83.38 311 GLY B O 1
ATOM 5168 N N . ASN B 1 312 ? 1.817 -5.871 -13.031 1 87.38 312 ASN B N 1
ATOM 5169 C CA . ASN B 1 312 ? 2.275 -4.484 -12.992 1 87.38 312 ASN B CA 1
ATOM 5170 C C . ASN B 1 312 ? 3.744 -4.371 -13.391 1 87.38 312 ASN B C 1
ATOM 5172 O O . ASN B 1 312 ? 4.559 -5.223 -13.031 1 87.38 312 ASN B O 1
ATOM 5176 N N . PRO B 1 313 ? 4.059 -3.287 -14.117 1 89.38 313 PRO B N 1
ATOM 5177 C CA . PRO B 1 313 ? 5.445 -3.219 -14.578 1 89.38 313 PRO B CA 1
ATOM 5178 C C . PRO B 1 313 ? 6.445 -3.039 -13.438 1 89.38 313 PRO B C 1
ATOM 5180 O O . PRO B 1 313 ? 7.621 -3.385 -13.578 1 89.38 313 PRO B O 1
ATOM 5183 N N . ARG B 1 314 ? 6.062 -2.49 -12.352 1 92.31 314 ARG B N 1
ATOM 5184 C CA . ARG B 1 314 ? 6.957 -2.283 -11.219 1 92.31 314 ARG B CA 1
ATOM 5185 C C . ARG B 1 314 ? 7.16 -3.576 -10.438 1 92.31 314 ARG B C 1
ATOM 5187 O O . ARG B 1 314 ? 6.223 -4.363 -10.273 1 92.31 314 ARG B O 1
ATOM 5194 N N . THR B 1 315 ? 8.438 -3.766 -9.969 1 96.5 315 THR B N 1
ATOM 5195 C CA . THR B 1 315 ? 8.789 -4.984 -9.25 1 96.5 315 THR B CA 1
ATOM 5196 C C . THR B 1 315 ? 9.461 -4.645 -7.918 1 96.5 315 THR B C 1
ATOM 5198 O O . THR B 1 315 ? 9.922 -3.52 -7.715 1 96.5 315 THR B O 1
ATOM 5201 N N . GLY B 1 316 ? 9.43 -5.621 -7.062 1 97.38 316 GLY B N 1
ATOM 5202 C CA . GLY B 1 316 ? 10.148 -5.453 -5.805 1 97.38 316 GLY B CA 1
ATOM 5203 C C . GLY B 1 316 ? 11.648 -5.609 -5.949 1 97.38 316 GLY B C 1
ATOM 5204 O O . GLY B 1 316 ? 12.117 -6.539 -6.609 1 97.38 316 GLY B O 1
ATOM 5205 N N . ASN B 1 317 ? 12.391 -4.715 -5.398 1 97.56 317 ASN B N 1
ATOM 5206 C CA . ASN B 1 317 ? 13.844 -4.824 -5.32 1 97.56 317 ASN B CA 1
ATOM 5207 C C . ASN B 1 317 ? 14.281 -5.668 -4.121 1 97.56 317 ASN B C 1
ATOM 5209 O O . ASN B 1 317 ? 13.711 -5.547 -3.033 1 97.56 317 ASN B O 1
ATOM 5213 N N . LEU B 1 318 ? 15.273 -6.473 -4.301 1 98.44 318 LEU B N 1
ATOM 5214 C CA . LEU B 1 318 ? 15.703 -7.422 -3.279 1 98.44 318 LEU B CA 1
ATOM 5215 C C . LEU B 1 318 ? 16.031 -6.703 -1.977 1 98.44 318 LEU B C 1
ATOM 5217 O O . LEU B 1 318 ? 15.508 -7.051 -0.917 1 98.44 318 LEU B O 1
ATOM 5221 N N . ASP B 1 319 ? 16.891 -5.688 -1.99 1 97.5 319 ASP B N 1
ATOM 5222 C CA . ASP B 1 319 ? 17.328 -5.004 -0.778 1 97.5 319 ASP B CA 1
ATOM 5223 C C . ASP B 1 319 ? 16.141 -4.367 -0.046 1 97.5 319 ASP B C 1
ATOM 5225 O O . ASP B 1 319 ? 16.047 -4.457 1.181 1 97.5 319 ASP B O 1
ATOM 5229 N N . ARG B 1 320 ? 15.273 -3.746 -0.801 1 97.38 320 ARG B N 1
ATOM 5230 C CA . ARG B 1 320 ? 14.109 -3.086 -0.214 1 97.38 320 ARG B CA 1
ATOM 5231 C C . ARG B 1 320 ? 13.156 -4.105 0.4 1 97.38 320 ARG B C 1
ATOM 5233 O O . ARG B 1 320 ? 12.672 -3.912 1.516 1 97.38 320 ARG B O 1
ATOM 5240 N N . VAL B 1 321 ? 12.93 -5.164 -0.299 1 98.38 321 VAL B N 1
ATOM 5241 C CA . VAL B 1 321 ? 12.023 -6.211 0.176 1 98.38 321 VAL B CA 1
ATOM 5242 C C . VAL B 1 321 ? 12.57 -6.812 1.47 1 98.38 321 VAL B C 1
ATOM 5244 O O . VAL B 1 321 ? 11.812 -7.039 2.42 1 98.38 321 VAL B O 1
ATOM 5247 N N . VAL B 1 322 ? 13.828 -7.043 1.519 1 98.38 322 VAL B N 1
ATOM 5248 C CA . VAL B 1 322 ? 14.477 -7.59 2.707 1 98.38 322 VAL B CA 1
ATOM 5249 C C . VAL B 1 322 ? 14.289 -6.633 3.883 1 98.38 322 VAL B C 1
ATOM 5251 O O . VAL B 1 322 ? 13.93 -7.055 4.984 1 98.38 322 VAL B O 1
ATOM 5254 N N . GLU B 1 323 ? 14.508 -5.355 3.635 1 97.44 323 GLU B N 1
ATOM 5255 C CA . GLU B 1 323 ? 14.32 -4.336 4.66 1 97.44 323 GLU B CA 1
ATOM 5256 C C . GLU B 1 323 ? 12.906 -4.363 5.215 1 97.44 323 GLU B C 1
ATOM 5258 O O . GLU B 1 323 ? 12.703 -4.305 6.43 1 97.44 323 GLU B O 1
ATOM 5263 N N . LEU B 1 324 ? 11.938 -4.484 4.375 1 98.19 324 LEU B N 1
ATOM 5264 C CA . LEU B 1 324 ? 10.539 -4.449 4.77 1 98.19 324 LEU B CA 1
ATOM 5265 C C . LEU B 1 324 ? 10.156 -5.711 5.535 1 98.19 324 LEU B C 1
ATOM 5267 O O . LEU B 1 324 ? 9.398 -5.648 6.508 1 98.19 324 LEU B O 1
ATOM 5271 N N . ILE B 1 325 ? 10.68 -6.859 5.102 1 98.56 325 ILE B N 1
ATOM 5272 C CA . ILE B 1 325 ? 10.438 -8.109 5.812 1 98.56 325 ILE B CA 1
ATOM 5273 C C . ILE B 1 325 ? 10.961 -8 7.238 1 98.56 325 ILE B C 1
ATOM 5275 O O . ILE B 1 325 ? 10.242 -8.289 8.195 1 98.56 325 ILE B O 1
ATOM 5279 N N . GLU B 1 326 ? 12.203 -7.574 7.379 1 97.88 326 GLU B N 1
ATOM 5280 C CA . GLU B 1 326 ? 12.844 -7.461 8.688 1 97.88 326 GLU B CA 1
ATOM 5281 C C . GLU B 1 326 ? 12.156 -6.406 9.547 1 97.88 326 GLU B C 1
ATOM 5283 O O . GLU B 1 326 ? 11.977 -6.602 10.75 1 97.88 326 GLU B O 1
ATOM 5288 N N . GLY B 1 327 ? 11.797 -5.309 8.914 1 96.62 327 GLY B N 1
ATOM 5289 C CA . GLY B 1 327 ? 11.078 -4.266 9.625 1 96.62 327 GLY B CA 1
ATOM 5290 C C . GLY B 1 327 ? 9.773 -4.746 10.234 1 96.62 327 GLY B C 1
ATOM 5291 O O . GLY B 1 327 ? 9.367 -4.27 11.297 1 96.62 327 GLY B O 1
ATOM 5292 N N . PHE B 1 328 ? 9.117 -5.699 9.547 1 98.12 328 PHE B N 1
ATOM 5293 C CA . PHE B 1 328 ? 7.852 -6.246 10.016 1 98.12 328 PHE B CA 1
ATOM 5294 C C . PHE B 1 328 ? 8.086 -7.293 11.094 1 98.12 328 PHE B C 1
ATOM 5296 O O . PHE B 1 328 ? 7.156 -7.664 11.82 1 98.12 328 PHE B O 1
ATOM 5303 N N . GLY B 1 329 ? 9.312 -7.746 11.242 1 97.56 329 GLY B N 1
ATOM 5304 C CA . GLY B 1 329 ? 9.641 -8.68 12.305 1 97.56 329 GLY B CA 1
ATOM 5305 C C . GLY B 1 329 ? 9.727 -10.117 11.828 1 97.56 329 GLY B C 1
ATOM 5306 O O . GLY B 1 329 ? 9.664 -11.055 12.633 1 97.56 329 GLY B O 1
ATOM 5307 N N . LEU B 1 330 ? 9.75 -10.328 10.516 1 98.44 330 LEU B N 1
ATOM 5308 C CA . LEU B 1 330 ? 9.945 -11.656 9.938 1 98.44 330 LEU B CA 1
ATOM 5309 C C . LEU B 1 330 ? 11.359 -11.797 9.375 1 98.44 330 LEU B C 1
ATOM 5311 O O . LEU B 1 330 ? 12.172 -10.875 9.477 1 98.44 330 LEU B O 1
ATOM 5315 N N . LYS B 1 331 ? 11.703 -12.977 8.844 1 98.31 331 LYS B N 1
ATOM 5316 C CA . LYS B 1 331 ? 13.055 -13.258 8.359 1 98.31 331 LYS B CA 1
ATOM 5317 C C . LYS B 1 331 ? 13.031 -13.648 6.883 1 98.31 331 LYS B C 1
ATOM 5319 O O . LYS B 1 331 ? 12.391 -14.625 6.504 1 98.31 331 LYS B O 1
ATOM 5324 N N . PRO B 1 332 ? 13.711 -12.898 6.059 1 98.38 332 PRO B N 1
ATOM 5325 C CA . PRO B 1 332 ? 13.828 -13.328 4.66 1 98.38 332 PRO B CA 1
ATOM 5326 C C . PRO B 1 332 ? 14.695 -14.578 4.5 1 98.38 332 PRO B C 1
ATOM 5328 O O . PRO B 1 332 ? 15.727 -14.703 5.16 1 98.38 332 PRO B O 1
ATOM 5331 N N . GLU B 1 333 ? 14.273 -15.492 3.725 1 97.25 333 GLU B N 1
ATOM 5332 C CA . GLU B 1 333 ? 15.102 -16.656 3.396 1 97.25 333 GLU B CA 1
ATOM 5333 C C . GLU B 1 333 ? 16.156 -16.297 2.359 1 97.25 333 GLU B C 1
ATOM 5335 O O . GLU B 1 333 ? 15.836 -16.016 1.202 1 97.25 333 GLU B O 1
ATOM 5340 N N . LEU B 1 334 ? 17.375 -16.25 2.736 1 94.12 334 LEU B N 1
ATOM 5341 C CA . LEU B 1 334 ? 18.5 -15.945 1.851 1 94.12 334 LEU B CA 1
ATOM 5342 C C . LEU B 1 334 ? 19.578 -17.016 1.93 1 94.12 334 LEU B C 1
ATOM 5344 O O . LEU B 1 334 ? 19.781 -17.625 2.988 1 94.12 334 LEU B O 1
ATOM 5348 N N . ARG B 1 335 ? 20.141 -17.266 0.821 1 89.38 335 ARG B N 1
ATOM 5349 C CA . ARG B 1 335 ? 21.266 -18.188 0.766 1 89.38 335 ARG B CA 1
ATOM 5350 C C . ARG B 1 335 ? 22.578 -17.469 1.026 1 89.38 335 ARG B C 1
ATOM 5352 O O . ARG B 1 335 ? 22.719 -16.281 0.706 1 89.38 335 ARG B O 1
ATOM 5359 N N . GLY B 1 336 ? 23.516 -18.234 1.503 1 70.94 336 GLY B N 1
ATOM 5360 C CA . GLY B 1 336 ? 24.875 -17.766 1.672 1 70.94 336 GLY B CA 1
ATOM 5361 C C . GLY B 1 336 ? 25.031 -16.766 2.803 1 70.94 336 GLY B C 1
ATOM 5362 O O . GLY B 1 336 ? 24.172 -16.656 3.672 1 70.94 336 GLY B O 1
ATOM 5363 N N . ASP B 1 337 ? 26.141 -15.914 2.805 1 54.72 337 ASP B N 1
ATOM 5364 C CA . ASP B 1 337 ? 26.656 -15.031 3.844 1 54.72 337 ASP B CA 1
ATOM 5365 C C . ASP B 1 337 ? 25.781 -13.797 4.016 1 54.72 337 ASP B C 1
ATOM 5367 O O . ASP B 1 337 ? 26.031 -12.969 4.891 1 54.72 337 ASP B O 1
ATOM 5371 N N . ARG B 1 338 ? 24.953 -13.5 3.004 1 53.56 338 ARG B N 1
ATOM 5372 C CA . ARG B 1 338 ? 24.203 -12.258 3.172 1 53.56 338 ARG B CA 1
ATOM 5373 C C . ARG B 1 338 ? 23.281 -12.344 4.375 1 53.56 338 ARG B C 1
ATOM 5375 O O . ARG B 1 338 ? 22.719 -11.328 4.809 1 53.56 338 ARG B O 1
ATOM 5382 N N . ALA B 1 339 ? 22.859 -13.453 4.656 1 47.34 339 ALA B N 1
ATOM 5383 C CA . ALA B 1 339 ? 21.984 -13.523 5.816 1 47.34 339 ALA B CA 1
ATOM 5384 C C . ALA B 1 339 ? 22.562 -12.727 6.988 1 47.34 339 ALA B C 1
ATOM 5386 O O . ALA B 1 339 ? 21.812 -12.219 7.824 1 47.34 339 ALA B O 1
ATOM 5387 N N . CYS B 1 340 ? 23.844 -12.789 7.312 1 39.16 340 CYS B N 1
ATOM 5388 C CA . CYS B 1 340 ? 24.469 -12.273 8.531 1 39.16 340 CYS B CA 1
ATOM 5389 C C . CYS B 1 340 ? 24.781 -10.781 8.391 1 39.16 340 CYS B C 1
ATOM 5391 O O . CYS B 1 340 ? 25.172 -10.133 9.359 1 39.16 340 CYS B O 1
ATOM 5393 N N . SER B 1 341 ? 24.875 -10.18 7.234 1 38.41 341 SER B N 1
ATOM 5394 C CA . SER B 1 341 ? 25.594 -8.914 7.145 1 38.41 341 SER B CA 1
ATOM 5395 C C . SER B 1 341 ? 24.703 -7.75 7.586 1 38.41 341 SER B C 1
ATOM 5397 O O . SER B 1 341 ? 25.219 -6.668 7.906 1 38.41 341 SER B O 1
ATOM 5399 N N . THR B 1 342 ? 23.5 -7.727 7.332 1 38.22 342 THR B N 1
ATOM 5400 C CA . THR B 1 342 ? 22.891 -6.418 7.531 1 38.22 342 THR B CA 1
ATOM 5401 C C . THR B 1 342 ? 22.766 -6.098 9.023 1 38.22 342 THR B C 1
ATOM 5403 O O . THR B 1 342 ? 22.656 -4.934 9.398 1 38.22 342 THR B O 1
ATOM 5406 N N . SER B 1 343 ? 22.672 -7.07 9.891 1 35.69 343 SER B N 1
ATOM 5407 C CA . SER B 1 343 ? 22.672 -6.773 11.32 1 35.69 343 SER B CA 1
ATOM 5408 C C . SER B 1 343 ? 24.062 -6.41 11.812 1 35.69 343 SER B C 1
ATOM 5410 O O . SER B 1 343 ? 24.203 -5.672 12.789 1 35.69 343 SER B O 1
ATOM 5412 N N . CYS B 1 344 ? 25.234 -6.996 11.242 1 32.59 344 CYS B N 1
ATOM 5413 C CA . CYS B 1 344 ? 26.531 -6.961 11.906 1 32.59 344 CYS B CA 1
ATOM 5414 C C . CYS B 1 344 ? 27.297 -5.691 11.547 1 32.59 344 CYS B C 1
ATOM 5416 O O . CYS B 1 344 ? 28.188 -5.27 12.281 1 32.59 344 CYS B O 1
ATOM 5418 N N . THR B 1 345 ? 27.297 -5.16 10.359 1 31.97 345 THR B N 1
ATOM 5419 C CA . THR B 1 345 ? 28.281 -4.129 10.047 1 31.97 345 THR B CA 1
ATOM 5420 C C . THR B 1 345 ? 27.828 -2.768 10.547 1 31.97 345 THR B C 1
ATOM 5422 O O . THR B 1 345 ? 28.641 -1.868 10.758 1 31.97 345 THR B O 1
ATOM 5425 N N . LYS B 1 346 ? 26.531 -2.484 10.766 1 35.81 346 LYS B N 1
ATOM 5426 C CA . LYS B 1 346 ? 26.281 -1.104 11.164 1 35.81 346 LYS B CA 1
ATOM 5427 C C . LYS B 1 346 ? 26.703 -0.859 12.609 1 35.81 346 LYS B C 1
ATOM 5429 O O . LYS B 1 346 ? 26.641 0.271 13.094 1 35.81 346 LYS B O 1
ATOM 5434 N N . LEU B 1 347 ? 26.906 -1.944 13.445 1 31.2 347 LEU B N 1
ATOM 5435 C CA . LEU B 1 347 ? 27.312 -1.656 14.812 1 31.2 347 LEU B CA 1
ATOM 5436 C C . LEU B 1 347 ? 28.797 -1.303 14.875 1 31.2 347 LEU B C 1
ATOM 5438 O O . LEU B 1 347 ? 29.25 -0.65 15.82 1 31.2 347 LEU B O 1
ATOM 5442 N N . VAL B 1 348 ? 29.641 -1.882 13.969 1 31.69 348 VAL B N 1
ATOM 5443 C CA . VAL B 1 348 ? 31.047 -1.813 14.305 1 31.69 348 VAL B CA 1
ATOM 5444 C C . VAL B 1 348 ? 31.578 -0.412 14.008 1 31.69 348 VAL B C 1
ATOM 5446 O O . VAL B 1 348 ? 32.531 0.041 14.648 1 31.69 348 VAL B O 1
ATOM 5449 N N . ASN B 1 349 ? 31.062 0.243 12.945 1 31.58 349 ASN B N 1
ATOM 5450 C CA . ASN B 1 349 ? 31.953 1.351 12.625 1 31.58 349 ASN B CA 1
ATOM 5451 C C . ASN B 1 349 ? 31.828 2.484 13.641 1 31.58 349 ASN B C 1
ATOM 5453 O O . ASN B 1 349 ? 32.406 3.551 13.461 1 31.58 349 ASN B O 1
ATOM 5457 N N . ARG B 1 350 ? 30.781 2.387 14.477 1 33.12 350 ARG B N 1
ATOM 5458 C CA . ARG B 1 350 ? 30.766 3.555 15.352 1 33.12 350 ARG B CA 1
ATOM 5459 C C . ARG B 1 350 ? 31.812 3.422 16.453 1 33.12 350 ARG B C 1
ATOM 5461 O O . ARG B 1 350 ? 32 4.344 17.25 1 33.12 350 ARG B O 1
ATOM 5468 N N . SER B 1 351 ? 32.25 2.24 16.734 1 29.42 351 SER B N 1
ATOM 5469 C CA . SER B 1 351 ? 33.062 2.184 17.938 1 29.42 351 SER B CA 1
ATOM 5470 C C . SER B 1 351 ? 34.469 2.756 17.688 1 29.42 351 SER B C 1
ATOM 5472 O O . SER B 1 351 ? 35.188 3.047 18.641 1 29.42 351 SER B O 1
ATOM 5474 N N . THR B 1 352 ? 35 2.65 16.453 1 31.72 352 THR B N 1
ATOM 5475 C CA . THR B 1 352 ? 36.438 2.77 16.469 1 31.72 352 THR B CA 1
ATOM 5476 C C . THR B 1 352 ? 36.875 4.234 16.516 1 31.72 352 THR B C 1
ATOM 5478 O O . THR B 1 352 ? 38.062 4.543 16.672 1 31.72 352 THR B O 1
ATOM 5481 N N . GLN B 1 353 ? 36.031 5.207 16.031 1 28.84 353 GLN B N 1
ATOM 5482 C CA . GLN B 1 353 ? 36.844 6.402 15.828 1 28.84 353 GLN B CA 1
ATOM 5483 C C . GLN B 1 353 ? 37.062 7.145 17.141 1 28.84 353 GLN B C 1
ATOM 5485 O O . GLN B 1 353 ? 37.625 8.242 17.156 1 28.84 353 GLN B O 1
ATOM 5490 N N . ARG B 1 354 ? 36.531 6.57 18.281 1 28.84 354 ARG B N 1
ATOM 5491 C CA . ARG B 1 354 ? 36.812 7.461 19.406 1 28.84 354 ARG B CA 1
ATOM 5492 C C . ARG B 1 354 ? 38.281 7.395 19.828 1 28.84 354 ARG B C 1
ATOM 5494 O O . ARG B 1 354 ? 38.688 8.102 20.734 1 28.84 354 ARG B O 1
ATOM 5501 N N . SER B 1 355 ? 38.906 6.289 19.516 1 25.73 355 SER B N 1
ATOM 5502 C CA . SER B 1 355 ? 40.062 6.234 20.375 1 25.73 355 SER B CA 1
ATOM 5503 C C . SER B 1 355 ? 41.156 7.199 19.906 1 25.73 355 SER B C 1
ATOM 5505 O O . SER B 1 355 ? 42.062 7.562 20.672 1 25.73 355 SER B O 1
ATOM 5507 N N . SER B 1 356 ? 41.312 7.73 18.703 1 23.75 356 SER B N 1
ATOM 5508 C CA . SER B 1 356 ? 42.5 8.539 18.812 1 23.75 356 SER B CA 1
ATOM 5509 C C . SER B 1 356 ? 42.219 9.93 19.344 1 23.75 356 SER B C 1
ATOM 5511 O O . SER B 1 356 ? 41.156 10.508 19.031 1 23.75 356 SER B O 1
#

Solvent-accessible surface area (backbone atoms only — not comparable to full-atom values): 35234 Å² total; per-residue (Å²): 133,57,64,69,58,23,53,52,42,30,60,69,49,21,65,70,36,54,60,67,33,46,28,50,58,59,64,42,36,54,68,48,40,37,53,48,22,39,52,9,30,51,38,25,43,73,60,60,41,58,53,26,43,39,24,24,67,44,78,39,28,27,53,47,66,55,57,58,59,49,33,64,48,17,39,34,41,68,27,9,83,72,35,43,34,70,68,51,71,60,49,56,66,56,47,28,52,37,43,42,34,41,49,73,71,14,43,46,26,36,32,42,30,36,43,38,66,78,70,32,34,59,65,55,52,46,51,50,48,26,36,60,75,65,42,88,56,46,39,32,43,33,38,50,61,21,44,32,71,69,39,52,52,51,39,50,76,66,62,47,53,30,42,36,42,62,63,40,52,69,46,61,70,60,39,46,70,40,27,60,34,58,55,72,68,50,34,52,48,37,52,50,50,38,33,74,67,68,31,30,27,28,42,31,39,48,35,55,79,77,70,54,54,63,47,53,32,49,35,62,44,57,54,69,75,47,83,33,58,41,30,35,40,50,37,24,36,38,52,30,58,76,31,82,37,39,82,47,70,54,32,52,56,64,60,40,28,39,52,39,11,50,47,26,38,30,38,42,80,45,45,31,30,37,39,17,26,39,59,29,46,78,40,51,58,55,39,44,49,10,23,36,38,27,40,28,44,33,44,51,91,66,46,80,63,92,74,62,31,63,42,25,44,53,48,16,42,41,71,60,46,46,50,46,37,45,64,40,61,37,39,67,46,50,40,74,73,64,66,59,45,79,77,54,59,78,62,53,72,71,66,62,71,68,71,116,133,57,61,71,57,22,53,50,41,29,61,70,49,20,64,69,37,54,60,67,33,47,30,49,58,60,64,42,36,54,67,49,41,36,54,48,22,39,52,9,29,51,40,25,44,73,61,58,42,59,51,27,43,39,24,25,67,43,78,40,28,26,53,49,66,55,56,58,60,49,33,62,48,16,40,34,40,68,27,9,84,72,36,43,36,70,68,51,70,61,49,56,67,56,49,26,53,36,42,42,36,41,49,72,70,15,42,47,25,36,32,42,30,38,43,39,66,77,70,33,34,60,65,56,52,45,50,48,49,26,37,61,75,64,44,88,57,45,39,32,42,33,39,48,62,21,44,31,71,70,40,51,53,52,38,49,76,66,62,46,54,30,42,34,42,62,63,40,52,70,44,62,71,60,38,46,71,39,27,60,33,58,52,71,67,51,33,52,49,38,51,51,50,39,34,74,69,67,30,30,27,29,42,30,38,48,36,57,78,79,71,55,55,62,45,53,32,52,34,61,46,56,54,66,75,46,83,31,59,41,29,35,41,49,37,25,36,38,52,30,58,77,31,83,36,40,83,49,70,55,33,53,57,64,62,41,25,40,52,39,12,51,48,26,37,33,38,42,78,45,45,30,28,36,41,18,27,39,59,29,45,77,39,50,58,55,38,44,50,10,23,35,36,27,40,28,45,34,44,50,91,68,45,80,62,92,74,64,31,65,42,25,43,54,49,16,42,42,71,60,46,46,51,47,36,45,64,41,60,37,39,65,47,51,40,75,73,64,66,61,46,77,78,54,57,75,63,54,71,70,64,62,70,68,73,117

InterPro domains:
  IPR002684 Biotin synthase/Biotin biosynthesis bifunctional protein BioAB [PTHR22976] (17-333)
  IPR006638 Elp3/MiaA/NifB-like, radical SAM core domain [SM00729] (54-265)
  IPR007197 Radical SAM [PF04055] (60-223)
  IPR007197 Radical SAM [PS51918] (50-275)
  IPR007197 Radical SAM [SFLDS00029] (3-338)
  IPR010722 Biotin and thiamin synthesis-associated domain [PF06968] (233-295)
  IPR010722 Biotin and thiamin synthesis-associated domain [SM00876] (233-332)
  IPR013785 Aldolase-type TIM barrel [G3DSA:3.20.20.70] (1-339)
  IPR023858 Radical S-adenosyl methionine enzyme HcgA-like [SFLDF00330] (3-338)
  IPR023858 Radical S-adenosyl methionine enzyme HcgA-like [TIGR03957] (16-334)
  IPR058240 Radical SAM superfamily [SSF102114] (24-296)

Foldseek 3Di:
DDLVVLLVQCLVCFLNGDLVSQLSLLPDDDVSLLVLLVSLLVLLCVQPNQEFAEEAEDEFWQDAPQPPAFQFWPAHACQFPLYNPHTDGDALVLLLVLLVLCVVLFHQAYEYEYHADLPQCPVQLSNLCSNLVRHNHQYEYEHALSHDLVNLLSSVVSVRAEYEHELQWPPPVLSCVRRVRDDSVSRVVVLQSNLVSVHAYEYEHEPQSPDHSSRLSVRLSVLVVRPRHAEYEQFWADHGPNGNCNPRHTGPLSSSLSSLSSSCSNPVNHAYEYECQRNPQQRVVSNSSSNHRYYYNADEPSRPDQQADGRGGDHHHPVNSQVSSVVSPGHYNGDDPVSPPPVPPVPPPVPPPPPD/DDLVVLLVQCLVCFLNGDLVSQLSLLPDDDVSLLVLLVSLLVLLCVQPNQEFAEEAEDEFWQDAPQPPAFQFWPAHACQFPLYNPHTDGDALVLLLVLLVLCVVLFHQAYEYEYHADLPQCPVQLSNLCSNLVRHNHQYEYEHALSHDLVNLLSSVVSVRAEYEHELQWPPPVLSCVRRVRDDSVSRVVVLQSNLVSVHAYEYEHEPQSPDHSSRLSVVLSVLVVRPRHAEYEQFWADHGPNGNCNPRHTGPLSSSLSSLSSSCSNPVNHAYEYECQRNPQQRVVSNSSSNHRYYYNADEPSRPDQQADGRGGDHHHPVNSQVSSVVSPGHYNGDDDVSPPPVPPVPPPVPPPPPD